Protein AF-A0A9E4ZTI2-F1 (afdb_monomer)

Secondary structure (DSSP, 8-state):
-PPPPHHHHHHHHHHHHHHHHHHHHHHHTT-GGGHHHHHHHHHHHH--BTTTB--HHHHTT-TTS-EEE-PPP--TT--S-EESSEEEEEEEETTEEEEEEEE-TT-TTT---EEE-HHHHHS-EEEE-TTS-EEEHHHHHHHHHHHBSSS-B-SS---HHHHHHHHS-TT--EE--SSS--PEE---HHHHHHHHHHHHHHHHHHHH-HHHHHTTT-------TTTTTTTTS---------PPPBP-TT--PBP-HHHHHHHHHHBHHHHHHHHHHHHTT-EE-----HHHHHHHHHHTT--BHHHHHHHHHHTTTHHHHHHHHHHHHHHTT-GGG-EE-TTHHHHHHHHHH-TTTS-HHHHHHHH--SSTHHHHHHHHHH-TTGGG-

Mean predicted aligned error: 15.36 Å

Foldseek 3Di:
DDDDDLVNLVVVVLVLLVQLVVLLVVVVLPPLVSLLQLLQSVCQAAPDDPPPRDHSCVVNVNLFFWWWFFFDADDPPDLAKDFLFWDWDQPDDLQDRATAIAGCQPPVVRTDTDIDHPCCQQQGWGTAFNVRDTDGNVRLSCCSCDDNPRVDHDPDRPPVVVCCVAPVVSNPDFQDDDDDDDGHRHHNNSSNSSSSVSSRVSVSCCVVPVVSCVVVPPPPPSPPPDDPPVQPDDPPDPPDDPDAADQCAPPPAWDDLVVVLVCLVRHPLLVVVQVLLVVLLAAEGEQPDSVLVVVLCVLLVPTGPNSLSVLSVVCPPLVSQLSNQLCCLRVPPHRNPHYDHSNVSSVLSSCLVCCVSNPPVCCCPVVNDPGSCSSHVSSCVRPVVNVVD

Nearest PDB structures (foldseek):
  6kww-assembly18_F  TM=4.637E-01  e=6.009E+00  Staphylococcus aureus subsp. aureus Mu50
  6gwh-assembly1_A  TM=2.335E-01  e=8.541E+00  Pyrococcus furiosus DSM 3638

pLDDT: mean 82.08, std 17.65, range [27.77, 98.69]

Solvent-accessible surface area (backbone atoms only — not comparable to full-atom values): 21838 Å² total; per-residue (Å²): 134,88,77,82,49,74,68,54,53,52,52,50,49,45,50,48,52,53,51,41,52,52,31,50,54,45,26,77,74,66,43,56,72,32,26,27,56,35,23,40,45,51,40,50,41,69,46,70,53,77,96,84,34,72,12,53,30,57,78,67,74,49,58,85,48,57,32,48,39,36,54,45,82,76,60,89,86,59,79,63,43,45,54,32,35,29,43,84,41,72,49,77,50,80,88,37,83,44,65,40,45,39,45,47,68,86,31,70,91,72,28,45,89,45,74,37,50,43,66,67,53,36,67,34,60,40,36,32,26,58,85,69,49,70,41,26,49,46,55,52,34,51,42,32,13,60,32,67,61,34,80,30,73,48,98,69,74,80,54,56,67,60,45,31,44,77,73,64,44,38,50,69,59,55,52,59,78,67,97,84,47,84,49,47,69,58,66,56,53,67,37,18,28,42,48,25,53,49,50,27,50,50,55,28,46,41,72,77,41,50,68,61,46,64,74,66,77,51,86,71,67,68,77,63,92,66,74,80,53,63,66,76,83,68,75,74,80,77,87,74,72,96,61,83,64,41,80,44,67,80,38,76,52,64,66,49,71,68,56,45,52,51,42,64,76,36,27,45,59,48,52,51,52,52,51,53,45,44,73,66,46,29,41,79,49,53,54,56,75,63,71,68,43,52,58,54,34,58,73,68,68,52,58,23,47,9,53,47,39,46,50,58,58,71,33,54,77,35,44,57,52,22,51,53,48,28,48,52,71,57,40,58,94,60,34,74,81,40,68,45,34,59,47,50,57,55,48,54,52,50,42,40,73,34,54,93,72,47,36,53,68,47,29,32,74,78,66,65,34,93,61,31,57,59,60,48,50,29,20,53,74,37,33,72,77,53,77,76,115

Radius of gyration: 23.61 Å; Cα contacts (8 Å, |Δi|>4): 579; chains: 1; bounding box: 62×56×73 Å

Organism: NCBI:txid408577

Structure (mmCIF, N/CA/C/O backbone):
data_AF-A0A9E4ZTI2-F1
#
_entry.id   AF-A0A9E4ZTI2-F1
#
loop_
_atom_site.group_PDB
_atom_site.id
_atom_site.type_symbol
_atom_site.label_atom_id
_atom_site.label_alt_id
_atom_site.label_comp_id
_atom_site.label_asym_id
_atom_site.label_entity_id
_atom_site.label_seq_id
_atom_site.pdbx_PDB_ins_code
_atom_site.Cartn_x
_atom_site.Cartn_y
_atom_site.Cartn_z
_atom_site.occupancy
_atom_site.B_iso_or_equiv
_atom_site.auth_seq_id
_atom_site.auth_comp_id
_atom_site.auth_asym_id
_atom_site.auth_atom_id
_atom_site.pdbx_PDB_model_num
ATOM 1 N N . MET A 1 1 ? -1.643 -6.724 40.697 1.00 60.69 1 MET A N 1
ATOM 2 C CA . MET A 1 1 ? -1.794 -6.532 39.240 1.00 60.69 1 MET A CA 1
ATOM 3 C C . MET A 1 1 ? -2.089 -5.065 39.012 1.00 60.69 1 MET A C 1
ATOM 5 O O . MET A 1 1 ? -3.008 -4.559 39.644 1.00 60.69 1 MET A O 1
ATOM 9 N N . THR A 1 2 ? -1.295 -4.383 38.193 1.00 78.56 2 THR A N 1
ATOM 10 C CA . THR A 1 2 ? -1.573 -2.996 37.800 1.00 78.56 2 THR A CA 1
ATOM 11 C C . THR A 1 2 ? -2.534 -3.038 36.621 1.00 78.56 2 THR A C 1
ATOM 13 O O . THR A 1 2 ? -2.237 -3.687 35.621 1.00 78.56 2 THR A O 1
ATOM 16 N N . ARG A 1 3 ? -3.709 -2.422 36.761 1.00 86.94 3 ARG A N 1
ATOM 17 C CA . ARG A 1 3 ? -4.691 -2.328 35.678 1.00 86.94 3 ARG A CA 1
ATOM 18 C C . ARG A 1 3 ? -4.334 -1.127 34.807 1.00 86.94 3 ARG A C 1
ATOM 20 O O . ARG A 1 3 ? -4.101 -0.054 35.352 1.00 86.94 3 ARG A O 1
ATOM 27 N N . GLN A 1 4 ? -4.302 -1.320 33.492 1.00 91.19 4 GLN A N 1
ATOM 28 C CA . GLN A 1 4 ? -4.135 -0.218 32.546 1.00 91.19 4 GLN A CA 1
ATOM 29 C C . GLN A 1 4 ? -5.347 0.713 32.604 1.00 91.19 4 GLN A C 1
ATOM 31 O O . GLN A 1 4 ? -6.491 0.270 32.751 1.00 91.19 4 GLN A O 1
ATOM 36 N N . THR A 1 5 ? -5.070 2.005 32.537 1.00 94.25 5 THR A N 1
ATOM 37 C CA . THR A 1 5 ? -6.058 3.078 32.519 1.00 94.25 5 THR A CA 1
ATOM 38 C C . THR A 1 5 ? -6.567 3.327 31.098 1.00 94.25 5 THR A C 1
ATOM 40 O O . THR A 1 5 ? -5.989 2.852 30.123 1.00 94.25 5 THR A O 1
ATOM 43 N N . GLU A 1 6 ? -7.647 4.097 30.963 1.00 93.94 6 GLU A N 1
ATOM 44 C CA . GLU A 1 6 ? -8.118 4.561 29.649 1.00 93.94 6 GLU A CA 1
ATOM 45 C C . GLU A 1 6 ? -7.035 5.364 28.907 1.00 93.94 6 GLU A C 1
ATOM 47 O O . GLU A 1 6 ? -6.874 5.216 27.698 1.00 93.94 6 GLU A O 1
ATOM 52 N N . GLU A 1 7 ? -6.249 6.162 29.634 1.00 94.19 7 GLU A N 1
ATOM 53 C CA . GLU A 1 7 ? -5.143 6.938 29.065 1.00 94.19 7 GLU A CA 1
ATOM 54 C C . GLU A 1 7 ? -4.022 6.036 28.536 1.00 94.19 7 GLU A C 1
ATOM 56 O O . GLU A 1 7 ? -3.493 6.277 27.452 1.00 94.19 7 GLU A O 1
ATOM 61 N N . ASP A 1 8 ? -3.708 4.943 29.239 1.00 95.56 8 ASP A N 1
ATOM 62 C CA . ASP A 1 8 ? -2.761 3.944 28.733 1.00 95.56 8 ASP A CA 1
ATOM 63 C C . ASP A 1 8 ? -3.254 3.363 27.401 1.00 95.56 8 ASP A C 1
ATOM 65 O O . ASP A 1 8 ? -2.479 3.258 26.453 1.00 95.56 8 ASP A O 1
ATOM 69 N N . PHE A 1 9 ? -4.545 3.028 27.288 1.00 96.38 9 PHE A N 1
ATOM 70 C CA . PHE A 1 9 ? -5.116 2.513 26.038 1.00 96.38 9 PHE A CA 1
ATOM 71 C C . PHE A 1 9 ? -5.124 3.549 24.907 1.00 96.38 9 PHE A C 1
ATOM 73 O O . PHE A 1 9 ? -4.884 3.179 23.759 1.00 96.38 9 PHE A O 1
ATOM 80 N N . LYS A 1 10 ? -5.336 4.838 25.206 1.00 94.50 10 LYS A N 1
ATOM 81 C CA . LYS A 1 10 ? -5.202 5.922 24.215 1.00 94.50 10 LYS A CA 1
ATOM 82 C C . LYS A 1 10 ? -3.766 6.058 23.714 1.00 94.50 10 LYS A C 1
ATOM 84 O O . LYS A 1 10 ? -3.559 6.198 22.510 1.00 94.50 10 LYS A O 1
ATOM 89 N N . ASN A 1 11 ? -2.781 5.942 24.603 1.00 93.06 11 ASN A N 1
ATOM 90 C CA . ASN A 1 11 ? -1.369 5.930 24.219 1.00 93.06 11 ASN A CA 1
ATOM 91 C C . ASN A 1 11 ? -1.034 4.712 23.347 1.00 93.06 11 ASN A C 1
ATOM 93 O O . ASN A 1 11 ? -0.434 4.877 22.286 1.00 93.06 11 ASN A O 1
ATOM 97 N N . HIS A 1 12 ? -1.514 3.516 23.713 1.00 94.75 12 HIS A N 1
ATOM 98 C CA . HIS A 1 12 ? -1.378 2.317 22.873 1.00 94.75 12 HIS A CA 1
ATOM 99 C C . HIS A 1 12 ? -2.012 2.503 21.496 1.00 94.75 12 HIS A C 1
ATOM 101 O O . HIS A 1 12 ? -1.409 2.124 20.495 1.00 94.75 12 HIS A O 1
ATOM 107 N N . LEU A 1 13 ? -3.200 3.109 21.416 1.00 95.88 13 LEU A N 1
ATOM 108 C CA . LEU A 1 13 ? -3.855 3.406 20.143 1.00 95.88 13 LEU A CA 1
ATOM 109 C C . LEU A 1 13 ? -3.008 4.356 19.284 1.00 95.88 13 LEU A C 1
ATOM 111 O O . LEU A 1 13 ? -2.781 4.061 18.111 1.00 95.88 13 LEU A O 1
ATOM 115 N N . LYS A 1 14 ? -2.483 5.446 19.861 1.00 92.88 14 LYS A N 1
ATOM 116 C CA . LYS A 1 14 ? -1.587 6.380 19.158 1.00 92.88 14 LYS A CA 1
ATOM 117 C C . LYS A 1 14 ? -0.333 5.674 18.629 1.00 92.88 14 LYS A C 1
ATOM 119 O O . LYS A 1 14 ? 0.056 5.896 17.483 1.00 92.88 14 LYS A O 1
ATOM 124 N N . GLU A 1 15 ? 0.267 4.790 19.424 1.00 92.25 15 GLU A N 1
ATOM 125 C CA . GLU A 1 15 ? 1.414 3.979 19.002 1.00 92.25 15 GLU A CA 1
ATOM 126 C C . GLU A 1 15 ? 1.057 3.010 17.869 1.00 92.25 15 GLU A C 1
ATOM 128 O O . GLU A 1 15 ? 1.784 2.947 16.878 1.00 92.25 15 GLU A O 1
ATOM 133 N N . GLN A 1 16 ? -0.066 2.285 17.975 1.00 96.12 16 GLN A N 1
ATOM 134 C CA . GLN A 1 16 ? -0.504 1.347 16.935 1.00 96.12 16 GLN A CA 1
ATOM 135 C C . GLN A 1 16 ? -0.847 2.058 15.622 1.00 96.12 16 GLN A C 1
ATOM 137 O O . GLN A 1 16 ? -0.486 1.548 14.565 1.00 96.12 16 GLN A O 1
ATOM 142 N N . ILE A 1 17 ? -1.468 3.242 15.669 1.00 94.12 17 ILE A N 1
ATOM 143 C CA . ILE A 1 17 ? -1.673 4.088 14.483 1.00 94.12 17 ILE A CA 1
ATOM 144 C C . ILE A 1 17 ? -0.319 4.432 13.851 1.00 94.12 17 ILE A C 1
ATOM 146 O O . ILE A 1 17 ? -0.129 4.231 12.655 1.00 94.12 17 ILE A O 1
ATOM 150 N N . GLY A 1 18 ? 0.655 4.874 14.654 1.00 85.56 18 GLY A N 1
ATOM 151 C CA . GLY A 1 18 ? 2.001 5.174 14.167 1.00 85.56 18 GLY A CA 1
ATOM 152 C C . GLY A 1 18 ? 2.720 3.962 13.560 1.00 85.56 18 GLY A C 1
ATOM 153 O O . GLY A 1 18 ? 3.400 4.109 12.546 1.00 85.56 18 GLY A O 1
ATOM 154 N N . PHE A 1 19 ? 2.583 2.767 14.150 1.00 90.69 19 PHE A N 1
ATOM 155 C CA . PHE A 1 19 ? 3.121 1.529 13.570 1.00 90.69 19 PHE A CA 1
ATOM 156 C C . PHE A 1 19 ? 2.458 1.213 12.231 1.00 90.69 19 PHE A C 1
ATOM 158 O O . PHE A 1 19 ? 3.167 1.004 11.252 1.00 90.69 19 PHE A O 1
ATOM 165 N N . LEU A 1 20 ? 1.123 1.250 12.174 1.00 95.56 20 LEU A N 1
ATOM 166 C CA . LEU A 1 20 ? 0.370 0.946 10.960 1.00 95.56 20 LEU A CA 1
ATOM 167 C C . LEU A 1 20 ? 0.719 1.907 9.816 1.00 95.56 20 LEU A C 1
ATOM 169 O O . LEU A 1 20 ? 0.906 1.457 8.692 1.00 95.56 20 LEU A O 1
ATOM 173 N N . LEU A 1 21 ? 0.876 3.202 10.106 1.00 87.56 21 LEU A N 1
ATOM 174 C CA . LEU A 1 21 ? 1.269 4.214 9.120 1.00 87.56 21 LEU A CA 1
ATOM 175 C C . LEU A 1 21 ? 2.672 3.964 8.546 1.00 87.56 21 LEU A C 1
ATOM 177 O O . LEU A 1 21 ? 2.853 4.040 7.335 1.00 87.56 21 LEU A O 1
ATOM 181 N N . ARG A 1 22 ? 3.655 3.610 9.385 1.00 86.06 22 ARG A N 1
ATOM 182 C CA . ARG A 1 22 ? 5.011 3.258 8.916 1.00 86.06 22 ARG A CA 1
ATOM 183 C C . ARG A 1 22 ? 5.024 1.982 8.083 1.00 86.06 22 ARG A C 1
ATOM 185 O O . ARG A 1 22 ? 5.738 1.918 7.084 1.00 86.06 22 ARG A O 1
ATOM 192 N N . SER A 1 23 ? 4.236 0.988 8.486 1.00 89.94 23 SER A N 1
ATOM 193 C CA . SER A 1 23 ? 4.058 -0.238 7.713 1.00 89.94 23 SER A CA 1
ATOM 194 C C . SER A 1 23 ? 3.457 0.069 6.340 1.00 89.94 23 SER A C 1
ATOM 196 O O . SER A 1 23 ? 3.963 -0.400 5.326 1.00 89.94 23 SER A O 1
ATOM 198 N N . VAL A 1 24 ? 2.417 0.907 6.296 1.00 88.00 24 VAL A N 1
ATOM 199 C CA . VAL A 1 24 ? 1.802 1.392 5.053 1.00 88.00 24 VAL A CA 1
ATOM 200 C C . VAL A 1 24 ? 2.823 2.093 4.159 1.00 88.00 24 VAL A C 1
ATOM 202 O O . VAL A 1 24 ? 2.958 1.709 3.004 1.00 88.00 24 VAL A O 1
ATOM 205 N N . GLU A 1 25 ? 3.587 3.051 4.691 1.00 81.56 25 GLU A N 1
ATOM 206 C CA . GLU A 1 25 ? 4.615 3.751 3.911 1.00 81.56 25 GLU A CA 1
ATOM 207 C C . GLU A 1 25 ? 5.660 2.779 3.345 1.00 81.56 25 GLU A C 1
ATOM 209 O O . GLU A 1 25 ? 6.061 2.893 2.192 1.00 81.56 25 GLU A O 1
ATOM 214 N N . THR A 1 26 ? 6.090 1.803 4.142 1.00 73.94 26 THR A N 1
ATOM 215 C CA . THR A 1 26 ? 7.111 0.827 3.741 1.00 73.94 26 THR A CA 1
ATOM 216 C C . THR A 1 26 ? 6.594 -0.112 2.646 1.00 73.94 26 THR A C 1
ATOM 218 O O . THR A 1 26 ? 7.291 -0.334 1.659 1.00 73.94 26 THR A O 1
ATOM 221 N N . TYR A 1 27 ? 5.345 -0.577 2.754 1.00 87.94 27 TYR A N 1
ATOM 222 C CA . TYR A 1 27 ? 4.669 -1.328 1.691 1.00 87.94 27 TYR A CA 1
ATOM 223 C C . TYR A 1 27 ? 4.556 -0.518 0.400 1.00 87.94 27 TYR A C 1
ATOM 225 O O . TYR A 1 27 ? 4.876 -1.018 -0.677 1.00 87.94 27 TYR A O 1
ATOM 233 N N . ASP A 1 28 ? 4.126 0.740 0.504 1.00 80.56 28 ASP A N 1
ATOM 234 C CA . ASP A 1 28 ? 3.940 1.618 -0.653 1.00 80.56 28 ASP A CA 1
ATOM 235 C C . ASP A 1 28 ? 5.286 1.948 -1.338 1.00 80.56 28 ASP A C 1
ATOM 237 O O . ASP A 1 28 ? 5.313 2.234 -2.536 1.00 80.56 28 ASP A O 1
ATOM 241 N N . ASN A 1 29 ? 6.411 1.811 -0.619 1.00 68.62 29 ASN A N 1
ATOM 242 C CA . ASN A 1 29 ? 7.770 1.887 -1.171 1.00 68.62 29 ASN A CA 1
ATOM 243 C C . ASN A 1 29 ? 8.250 0.582 -1.844 1.00 68.62 29 ASN A C 1
ATOM 245 O O . ASN A 1 29 ? 9.360 0.552 -2.366 1.00 68.62 29 ASN A O 1
ATOM 249 N N . GLY A 1 30 ? 7.434 -0.477 -1.879 1.00 76.19 30 GLY A N 1
ATOM 250 C CA . GLY A 1 30 ? 7.723 -1.729 -2.591 1.00 76.19 30 GLY A CA 1
ATOM 251 C C . GLY A 1 30 ? 7.903 -2.959 -1.701 1.00 76.19 30 GLY A C 1
ATOM 252 O O . GLY A 1 30 ? 7.938 -4.074 -2.218 1.00 76.19 30 GLY A O 1
ATOM 253 N N . GLU A 1 31 ? 7.950 -2.794 -0.378 1.00 81.50 31 GLU A N 1
ATOM 254 C CA . GLU A 1 31 ? 8.113 -3.906 0.563 1.00 81.50 31 GLU A CA 1
ATOM 255 C C . GLU A 1 31 ? 6.765 -4.576 0.877 1.00 81.50 31 GLU A C 1
ATOM 257 O O . GLU A 1 31 ? 6.216 -4.447 1.973 1.00 81.50 31 GLU A O 1
ATOM 262 N N . GLU A 1 32 ? 6.211 -5.324 -0.085 1.00 88.19 32 GLU A N 1
ATOM 263 C CA . GLU A 1 32 ? 4.872 -5.937 0.026 1.00 88.19 32 GLU A CA 1
ATOM 264 C C . GLU A 1 32 ? 4.707 -6.833 1.270 1.00 88.19 32 GLU A C 1
ATOM 266 O O . GLU A 1 32 ? 3.614 -6.966 1.829 1.00 88.19 32 GLU A O 1
ATOM 271 N N . SER A 1 33 ? 5.808 -7.427 1.745 1.00 90.94 33 SER A N 1
ATOM 272 C CA . SER A 1 33 ? 5.827 -8.277 2.940 1.00 90.94 33 SER A CA 1
ATOM 273 C C . SER A 1 33 ? 5.369 -7.551 4.213 1.00 90.94 33 SER A C 1
ATOM 275 O O . SER A 1 33 ? 4.852 -8.189 5.136 1.00 90.94 33 SER A O 1
ATOM 277 N N . GLU A 1 34 ? 5.452 -6.220 4.238 1.00 94.50 34 GLU A N 1
ATOM 278 C CA . GLU A 1 34 ? 5.040 -5.391 5.366 1.00 94.50 34 GLU A CA 1
ATOM 279 C C . GLU A 1 34 ? 3.521 -5.431 5.615 1.00 94.50 34 GLU A C 1
ATOM 281 O O . GLU A 1 34 ? 3.057 -5.186 6.733 1.00 94.50 34 GLU A O 1
ATOM 286 N N . ALA A 1 35 ? 2.722 -5.867 4.632 1.00 97.81 35 ALA A N 1
ATOM 287 C CA . ALA A 1 35 ? 1.302 -6.165 4.837 1.00 97.81 35 ALA A CA 1
ATOM 288 C C . ALA A 1 35 ? 1.077 -7.187 5.968 1.00 97.81 35 ALA A C 1
ATOM 290 O O . ALA A 1 35 ? 0.070 -7.125 6.676 1.00 97.81 35 ALA A O 1
ATOM 291 N N . LYS A 1 36 ? 2.033 -8.086 6.232 1.00 97.81 36 LYS A N 1
ATOM 292 C CA . LYS A 1 36 ? 1.947 -9.015 7.370 1.00 97.81 36 LYS A CA 1
ATOM 293 C C . LYS A 1 36 ? 2.000 -8.284 8.716 1.00 97.81 36 LYS A C 1
ATOM 295 O O . LYS A 1 36 ? 1.232 -8.615 9.622 1.00 97.81 36 LYS A O 1
ATOM 300 N N . ASN A 1 37 ? 2.836 -7.253 8.834 1.00 97.62 37 ASN A N 1
ATOM 301 C CA . ASN A 1 37 ? 2.902 -6.393 10.019 1.00 97.62 37 ASN A CA 1
ATOM 302 C C . ASN A 1 37 ? 1.648 -5.517 10.160 1.00 97.62 37 ASN A C 1
ATOM 304 O O . ASN A 1 37 ? 1.158 -5.305 11.278 1.00 97.62 37 ASN A O 1
ATOM 308 N N . MET A 1 38 ? 1.053 -5.091 9.040 1.00 98.62 38 MET A N 1
ATOM 309 C CA . MET A 1 38 ? -0.259 -4.438 9.058 1.00 98.62 38 MET A CA 1
ATOM 310 C C . MET A 1 38 ? -1.336 -5.373 9.606 1.00 98.62 38 MET A C 1
ATOM 312 O O . MET A 1 38 ? -2.064 -4.971 10.509 1.00 98.62 38 MET A O 1
ATOM 316 N N . ALA A 1 39 ? -1.405 -6.628 9.145 1.00 98.50 39 ALA A N 1
ATOM 317 C CA . ALA A 1 39 ? -2.380 -7.604 9.638 1.00 98.50 39 ALA A CA 1
ATOM 318 C C . ALA A 1 39 ? -2.271 -7.807 11.159 1.00 98.50 39 ALA A C 1
ATOM 320 O O . ALA A 1 39 ? -3.281 -7.827 11.865 1.00 98.50 39 ALA A O 1
ATOM 321 N N . VAL A 1 40 ? -1.044 -7.887 11.687 1.00 97.75 40 VAL A N 1
ATOM 322 C CA . VAL A 1 40 ? -0.792 -7.965 13.135 1.00 97.75 40 VAL A CA 1
ATOM 323 C C . VAL A 1 40 ? -1.338 -6.736 13.862 1.00 97.75 40 VAL A C 1
ATOM 325 O O . VAL A 1 40 ? -1.984 -6.866 14.904 1.00 97.75 40 VAL A O 1
ATOM 328 N N . THR A 1 41 ? -1.092 -5.543 13.328 1.00 98.12 41 THR A N 1
ATOM 329 C CA . THR A 1 41 ? -1.518 -4.285 13.953 1.00 98.12 41 THR A CA 1
ATOM 330 C C . THR A 1 41 ? -3.033 -4.095 13.876 1.00 98.12 41 THR A C 1
ATOM 332 O O . THR A 1 41 ? -3.658 -3.811 14.897 1.00 98.12 41 THR A O 1
ATOM 335 N N . ILE A 1 42 ? -3.648 -4.359 12.719 1.00 98.56 42 ILE A N 1
ATOM 336 C CA . ILE A 1 42 ? -5.106 -4.350 12.526 1.00 98.56 42 ILE A CA 1
ATOM 337 C C . ILE A 1 42 ? -5.764 -5.307 13.518 1.00 98.56 42 ILE A C 1
ATOM 339 O O . ILE A 1 42 ? -6.689 -4.914 14.224 1.00 98.56 42 ILE A O 1
ATOM 343 N N . ARG A 1 43 ? -5.245 -6.534 13.661 1.00 96.62 43 ARG A N 1
ATOM 344 C CA . ARG A 1 43 ? -5.787 -7.508 14.615 1.00 96.62 43 ARG A CA 1
ATOM 345 C C . ARG A 1 43 ? -5.774 -6.976 16.055 1.00 96.62 43 ARG A C 1
ATOM 347 O O . ARG A 1 43 ? -6.772 -7.126 16.747 1.00 96.62 43 ARG A O 1
ATOM 354 N N . LYS A 1 44 ? -4.700 -6.319 16.512 1.00 96.50 44 LYS A N 1
ATOM 355 C CA . LYS A 1 44 ? -4.667 -5.700 17.859 1.00 96.50 44 LYS A CA 1
ATOM 356 C C . LYS A 1 44 ? -5.710 -4.592 18.020 1.00 96.50 44 LYS A C 1
ATOM 358 O O . LYS A 1 44 ? -6.254 -4.407 19.107 1.00 96.50 44 LYS A O 1
ATOM 363 N N . LEU A 1 45 ? -5.967 -3.839 16.953 1.00 97.69 45 LEU A N 1
ATOM 364 C CA . LEU A 1 45 ? -6.938 -2.749 16.960 1.00 97.69 45 LEU A CA 1
ATOM 365 C C . LEU A 1 45 ? -8.370 -3.286 17.033 1.00 97.69 45 LEU A C 1
ATOM 367 O O . LEU A 1 45 ? -9.156 -2.812 17.857 1.00 97.69 45 LEU A O 1
ATOM 371 N N . VAL A 1 46 ? -8.701 -4.295 16.220 1.00 96.75 46 VAL A N 1
ATOM 372 C CA . VAL A 1 46 ? -10.100 -4.648 15.944 1.00 96.75 46 VAL A CA 1
ATOM 373 C C . VAL A 1 46 ? -10.522 -6.057 16.354 1.00 96.75 46 VAL A C 1
ATOM 375 O O . VAL A 1 46 ? -11.713 -6.280 16.485 1.00 96.75 46 VAL A O 1
ATOM 378 N N . TYR A 1 47 ? -9.633 -7.022 16.559 1.00 94.81 47 TYR A N 1
ATOM 379 C CA . TYR A 1 47 ? -10.058 -8.414 16.739 1.00 94.81 47 TYR A CA 1
ATOM 380 C C . TYR A 1 47 ? -10.113 -8.827 18.213 1.00 94.81 47 TYR A C 1
ATOM 382 O O . TYR A 1 47 ? -9.103 -8.787 18.921 1.00 94.81 47 TYR A O 1
ATOM 390 N N . ASP A 1 48 ? -11.286 -9.296 18.637 1.00 92.75 48 ASP A N 1
ATOM 391 C CA . ASP A 1 48 ? -11.519 -9.899 19.946 1.00 92.75 48 ASP A CA 1
ATOM 392 C C . ASP A 1 48 ? -11.489 -11.433 19.845 1.00 92.75 48 ASP A C 1
ATOM 394 O O . ASP A 1 48 ? -12.066 -12.029 18.939 1.00 92.75 48 ASP A O 1
ATOM 398 N N . HIS A 1 49 ? -10.834 -12.106 20.792 1.00 87.00 49 HIS A N 1
ATOM 399 C CA . HIS A 1 49 ? -10.858 -13.564 20.898 1.00 87.00 49 HIS A CA 1
ATOM 400 C C . HIS A 1 49 ? -10.826 -14.039 22.350 1.00 87.00 49 HIS A C 1
ATOM 402 O O . HIS A 1 49 ? -9.781 -14.078 23.011 1.00 87.00 49 HIS A O 1
ATOM 408 N N . GLY A 1 50 ? -11.998 -14.451 22.835 1.00 79.25 50 GLY A N 1
ATOM 409 C CA . GLY A 1 50 ? -12.188 -14.875 24.218 1.00 79.25 50 GLY A CA 1
ATOM 410 C C . GLY A 1 50 ? -11.848 -13.768 25.222 1.00 79.25 50 GLY A C 1
ATOM 411 O O . GLY A 1 50 ? -11.810 -12.587 24.895 1.00 79.25 50 GLY A O 1
ATOM 412 N N . SER A 1 51 ? -11.575 -14.149 26.470 1.00 71.25 51 SER A N 1
ATOM 413 C CA . SER A 1 51 ? -11.282 -13.194 27.551 1.00 71.25 51 SER A CA 1
ATOM 414 C C . SER A 1 51 ? -9.847 -12.655 27.556 1.00 71.25 51 SER A C 1
ATOM 416 O O . SER A 1 51 ? -9.548 -11.740 28.317 1.00 71.25 51 SER A O 1
ATOM 418 N N . ASN A 1 52 ? -8.946 -13.251 26.768 1.00 74.94 52 ASN A N 1
ATOM 419 C CA . ASN A 1 52 ? -7.500 -13.013 26.870 1.00 74.94 52 ASN A CA 1
ATOM 420 C C . ASN A 1 52 ? -6.929 -12.200 25.701 1.00 74.94 52 ASN A C 1
ATOM 422 O O . ASN A 1 52 ? -5.761 -11.827 25.736 1.00 74.94 52 ASN A O 1
ATOM 426 N N . SER A 1 53 ? -7.726 -11.949 24.664 1.00 82.06 53 SER A N 1
ATOM 427 C CA . SER A 1 53 ? -7.332 -11.171 23.493 1.00 82.06 53 SER A CA 1
ATOM 428 C C . SER A 1 53 ? -8.440 -10.171 23.213 1.00 82.06 53 SER A C 1
ATOM 430 O O . SER A 1 53 ? -9.280 -10.424 22.361 1.00 82.06 53 SER A O 1
ATOM 432 N N . VAL A 1 54 ? -8.468 -9.081 23.975 1.00 92.81 54 VAL A N 1
ATOM 433 C CA . VAL A 1 54 ? -9.422 -7.984 23.783 1.00 92.81 54 VAL A CA 1
ATOM 434 C C . VAL A 1 54 ? -8.740 -6.882 22.974 1.00 92.81 54 VAL A C 1
ATOM 436 O O . VAL A 1 54 ? -7.585 -6.539 23.237 1.00 92.81 54 VAL A O 1
ATOM 439 N N . SER A 1 55 ? -9.429 -6.366 21.964 1.00 95.75 55 SER A N 1
ATOM 440 C CA . SER A 1 55 ? -8.917 -5.366 21.037 1.00 95.75 55 SER A CA 1
ATOM 441 C C . SER A 1 55 ? -8.827 -3.985 21.694 1.00 95.75 55 SER A C 1
ATOM 443 O O . SER A 1 55 ? -9.540 -3.673 22.655 1.00 95.75 55 SER A O 1
ATOM 445 N N . LEU A 1 56 ? -7.963 -3.116 21.161 1.00 96.44 56 LEU A N 1
ATOM 446 C CA . LEU A 1 56 ? -7.839 -1.743 21.665 1.00 96.44 56 LEU A CA 1
ATOM 447 C C . LEU A 1 56 ? -9.146 -0.955 21.534 1.00 96.44 56 LEU A C 1
ATOM 449 O O . LEU A 1 56 ? -9.504 -0.223 22.455 1.00 96.44 56 LEU A O 1
ATOM 453 N N . LEU A 1 57 ? -9.884 -1.127 20.434 1.00 97.12 57 LEU A N 1
ATOM 454 C CA . LEU A 1 57 ? -11.181 -0.469 20.264 1.00 97.12 57 LEU A CA 1
ATOM 455 C C . LEU A 1 57 ? -12.220 -0.962 21.274 1.00 97.12 57 LEU A C 1
ATOM 457 O O . LEU A 1 57 ? -12.987 -0.152 21.790 1.00 97.12 57 LEU A O 1
ATOM 461 N N . THR A 1 58 ? -12.210 -2.247 21.631 1.00 96.38 58 THR A N 1
ATOM 462 C CA . THR A 1 58 ? -13.081 -2.772 22.691 1.00 96.38 58 THR A CA 1
ATOM 463 C C . THR A 1 58 ? -12.689 -2.211 24.060 1.00 96.38 58 THR A C 1
ATOM 465 O O . THR A 1 58 ? -13.556 -1.761 24.810 1.00 96.38 58 THR A O 1
ATOM 468 N N . HIS A 1 59 ? -11.391 -2.122 24.371 1.00 95.62 59 HIS A N 1
ATOM 469 C CA . HIS A 1 59 ? -10.912 -1.482 25.604 1.00 95.62 59 HIS A CA 1
ATOM 470 C C . HIS A 1 59 ? -11.281 0.003 25.716 1.00 95.62 59 HIS A C 1
ATOM 472 O O . HIS A 1 59 ? -11.518 0.487 26.824 1.00 95.62 59 HIS A O 1
ATOM 478 N N . LEU A 1 60 ? -11.354 0.710 24.588 1.00 96.44 60 LEU A N 1
ATOM 479 C CA . LEU A 1 60 ? -11.747 2.118 24.514 1.00 96.44 60 LEU A CA 1
ATOM 480 C C . LEU A 1 60 ? -13.263 2.328 24.391 1.00 96.44 60 LEU A C 1
ATOM 482 O O . LEU A 1 60 ? -13.699 3.474 24.329 1.00 96.44 60 LEU A O 1
ATOM 486 N N . ASN A 1 61 ? -14.062 1.253 24.367 1.00 95.94 61 ASN A N 1
ATOM 487 C CA . ASN A 1 61 ? -15.505 1.301 24.116 1.00 95.94 61 ASN A CA 1
ATOM 488 C C . ASN A 1 61 ? -15.842 2.060 22.816 1.00 95.94 61 ASN A C 1
ATOM 490 O O . ASN A 1 61 ? -16.662 2.977 22.804 1.00 95.94 61 ASN A O 1
ATOM 494 N N . LYS A 1 62 ? -15.130 1.702 21.742 1.00 96.25 62 LYS A N 1
ATOM 495 C CA . LYS A 1 62 ? -15.191 2.317 20.405 1.00 96.25 62 LYS A CA 1
ATOM 496 C C . LYS A 1 62 ? -15.410 1.286 19.305 1.00 96.25 62 LYS A C 1
ATOM 498 O O . LYS A 1 62 ? -15.030 1.482 18.158 1.00 96.25 62 LYS A O 1
ATOM 503 N N . LYS A 1 63 ? -15.987 0.144 19.670 1.00 91.06 63 LYS A N 1
ATOM 504 C CA . LYS A 1 63 ? -16.257 -0.962 18.750 1.00 91.06 63 LYS A CA 1
ATOM 505 C C . LYS A 1 63 ? -17.483 -0.711 17.863 1.00 91.06 63 LYS A C 1
ATOM 507 O O . LYS A 1 63 ? -17.611 -1.316 16.807 1.00 91.06 63 LYS A O 1
ATOM 512 N N . ASP A 1 64 ? -18.340 0.204 18.300 1.00 93.69 64 ASP A N 1
ATOM 513 C CA . ASP A 1 64 ? -19.552 0.692 17.646 1.00 93.69 64 ASP A CA 1
ATOM 514 C C . ASP A 1 64 ? -19.297 1.800 16.610 1.00 93.69 64 ASP A C 1
ATOM 516 O O . ASP A 1 64 ? -20.235 2.229 15.936 1.00 93.69 64 ASP A O 1
ATOM 520 N N . MET A 1 65 ? -18.050 2.262 16.458 1.00 96.75 65 MET A N 1
ATOM 521 C CA . MET A 1 65 ? -17.697 3.188 15.384 1.00 96.75 65 MET A CA 1
ATOM 522 C C . MET A 1 65 ? -17.946 2.555 14.010 1.00 96.75 65 MET A C 1
ATOM 524 O O . MET A 1 65 ? -17.852 1.337 13.832 1.00 96.75 65 MET A O 1
ATOM 528 N N . LEU A 1 66 ? -18.234 3.396 13.020 1.00 97.88 66 LEU A N 1
ATOM 529 C CA . LEU A 1 66 ? -18.397 2.937 11.647 1.00 97.88 66 LEU A CA 1
ATOM 530 C C . LEU A 1 66 ? -17.039 2.816 10.952 1.00 97.88 66 LEU A C 1
ATOM 532 O O . LEU A 1 66 ? -16.136 3.621 11.185 1.00 97.88 66 LEU A O 1
ATOM 536 N N . PHE A 1 67 ? -16.932 1.838 10.058 1.00 98.00 67 PHE A N 1
ATOM 537 C CA . PHE A 1 67 ? -15.752 1.595 9.240 1.00 98.00 67 PHE A CA 1
ATOM 538 C C . PHE A 1 67 ? -16.019 1.971 7.789 1.00 98.00 67 PHE A C 1
ATOM 540 O O . PHE A 1 67 ? -17.097 1.697 7.257 1.00 98.00 67 PHE A O 1
ATOM 547 N N . TYR A 1 68 ? -15.028 2.580 7.144 1.00 96.75 68 TYR A N 1
ATOM 548 C CA . TYR A 1 68 ? -15.022 2.759 5.698 1.00 96.75 68 TYR A CA 1
ATOM 549 C C . TYR A 1 68 ? -14.961 1.391 5.015 1.00 96.75 68 TYR A C 1
ATOM 551 O O . TYR A 1 68 ? -14.028 0.621 5.218 1.00 96.75 68 TYR A O 1
ATOM 559 N N . ASP A 1 69 ? -15.955 1.098 4.186 1.00 96.19 69 ASP A N 1
ATOM 560 C CA . ASP A 1 69 ? -16.005 -0.081 3.338 1.00 96.19 69 ASP A CA 1
ATOM 561 C C . ASP A 1 69 ? -15.834 0.340 1.882 1.00 96.19 69 ASP A C 1
ATOM 563 O O . ASP A 1 69 ? -16.725 0.953 1.283 1.00 96.19 69 ASP A O 1
ATOM 567 N N . THR A 1 70 ? -14.683 -0.026 1.321 1.00 94.00 70 THR A N 1
ATOM 568 C CA . THR A 1 70 ? -14.337 0.227 -0.077 1.00 94.00 70 THR A CA 1
ATOM 569 C C . THR A 1 70 ? -14.682 -0.927 -1.012 1.00 94.00 70 THR A C 1
ATOM 571 O O . THR A 1 70 ? -14.755 -0.743 -2.227 1.00 94.00 70 THR A O 1
ATOM 574 N N . ALA A 1 71 ? -15.002 -2.105 -0.472 1.00 93.31 71 ALA A N 1
ATOM 575 C CA . ALA A 1 71 ? -15.330 -3.281 -1.264 1.00 93.31 71 ALA A CA 1
ATOM 576 C C . ALA A 1 71 ? -16.723 -3.169 -1.884 1.00 93.31 71 ALA A C 1
ATOM 578 O O . ALA A 1 71 ? -17.727 -3.021 -1.186 1.00 93.31 71 ALA A O 1
ATOM 579 N N . ARG A 1 72 ? -16.824 -3.354 -3.200 1.00 89.31 72 ARG A N 1
ATOM 580 C CA . ARG A 1 72 ? -18.113 -3.655 -3.846 1.00 89.31 72 ARG A CA 1
ATOM 581 C C . ARG A 1 72 ? -18.600 -5.049 -3.448 1.00 89.31 72 ARG A C 1
ATOM 583 O O . ARG A 1 72 ? -17.817 -5.875 -2.994 1.00 89.31 72 ARG A O 1
ATOM 590 N N . ASP A 1 73 ? -19.893 -5.306 -3.601 1.00 89.50 73 ASP A N 1
ATOM 591 C CA . ASP A 1 73 ? -20.446 -6.628 -3.302 1.00 89.50 73 ASP A CA 1
ATOM 592 C C . ASP A 1 73 ? -20.069 -7.623 -4.414 1.00 89.50 73 ASP A C 1
ATOM 594 O O . ASP A 1 73 ? -20.048 -7.279 -5.603 1.00 89.50 73 ASP A O 1
ATOM 598 N N . LEU A 1 74 ? -19.754 -8.861 -4.034 1.00 87.56 74 LEU A N 1
ATOM 599 C CA . LEU A 1 74 ? -19.508 -9.943 -4.982 1.00 87.56 74 LEU A CA 1
ATOM 600 C C . LEU A 1 74 ? -20.845 -10.411 -5.571 1.00 87.56 74 LEU A C 1
ATOM 602 O O . LEU A 1 74 ? -21.644 -11.032 -4.875 1.00 87.56 74 LEU A O 1
ATOM 606 N N . ASP A 1 75 ? -21.092 -10.150 -6.859 1.00 82.50 75 ASP A N 1
ATOM 607 C CA . ASP A 1 75 ? -22.312 -10.624 -7.527 1.00 82.50 75 ASP A CA 1
ATOM 608 C C . ASP A 1 75 ? -22.335 -12.166 -7.526 1.00 82.50 75 ASP A C 1
ATOM 610 O O . ASP A 1 75 ? -21.426 -12.794 -8.079 1.00 82.50 75 ASP A O 1
ATOM 614 N N . PRO A 1 76 ? -23.347 -12.824 -6.931 1.00 78.25 76 PRO A N 1
ATOM 615 C CA . PRO A 1 76 ? -23.463 -14.283 -6.948 1.00 78.25 76 PRO A CA 1
ATOM 616 C C . PRO A 1 76 ? -23.549 -14.889 -8.356 1.00 78.25 76 PRO A C 1
ATOM 618 O O . PRO A 1 76 ? -23.313 -16.082 -8.519 1.00 78.25 76 PRO A O 1
ATOM 621 N N . LYS A 1 77 ? -23.902 -14.092 -9.373 1.00 77.19 77 LYS A N 1
ATOM 622 C CA . LYS A 1 77 ? -23.957 -14.523 -10.778 1.00 77.19 77 LYS A CA 1
ATOM 623 C C . LYS A 1 77 ? -22.601 -14.466 -11.482 1.00 77.19 77 LYS A C 1
ATOM 625 O O . LYS A 1 77 ? -22.478 -15.022 -12.572 1.00 77.19 77 LYS A O 1
ATOM 630 N N . ASP A 1 78 ? -21.615 -13.792 -10.893 1.00 73.62 78 ASP A N 1
ATOM 631 C CA . ASP A 1 78 ? -20.258 -13.731 -11.429 1.00 73.62 78 ASP A CA 1
ATOM 632 C C . ASP A 1 78 ? -19.554 -15.077 -11.208 1.00 73.62 78 ASP A C 1
ATOM 634 O O . ASP A 1 78 ? -19.384 -15.536 -10.077 1.00 73.62 78 ASP A O 1
ATOM 638 N N . ILE A 1 79 ? -19.174 -15.730 -12.301 1.00 73.94 79 ILE A N 1
ATOM 639 C CA . ILE A 1 79 ? -18.491 -17.031 -12.280 1.00 73.94 79 ILE A CA 1
ATOM 640 C C . ILE A 1 79 ? -16.965 -16.890 -12.282 1.00 73.94 79 ILE A C 1
ATOM 642 O O . ILE A 1 79 ? -16.265 -17.899 -12.240 1.00 73.94 79 ILE A O 1
ATOM 646 N N . MET A 1 80 ? -16.449 -15.660 -12.360 1.00 76.00 80 MET A N 1
ATOM 647 C CA . MET A 1 80 ? -15.018 -15.3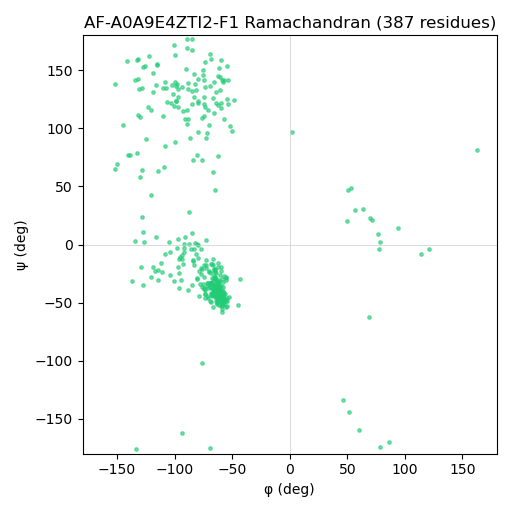87 -12.375 1.00 76.00 80 MET A CA 1
ATOM 648 C C . MET A 1 80 ? -14.479 -15.185 -10.958 1.00 76.00 80 MET A C 1
ATOM 650 O O . MET A 1 80 ? -15.169 -14.698 -10.059 1.00 76.00 80 MET A O 1
ATOM 654 N N . SER A 1 81 ? -13.201 -15.515 -10.777 1.00 84.12 81 SER A N 1
ATOM 655 C CA . SER A 1 81 ? -12.432 -15.067 -9.619 1.00 84.12 81 SER A CA 1
ATOM 656 C C . SER A 1 81 ? -12.411 -13.541 -9.552 1.00 84.12 81 SER A C 1
ATOM 658 O O . SER A 1 81 ? -12.236 -12.872 -10.576 1.00 84.12 81 SER A O 1
ATOM 660 N N . LYS A 1 82 ? -12.529 -12.979 -8.352 1.00 88.69 82 LYS A N 1
ATOM 661 C CA . LYS A 1 82 ? -12.606 -11.531 -8.163 1.00 88.69 82 LYS A CA 1
ATOM 662 C C . LYS A 1 82 ? -12.051 -11.123 -6.811 1.00 88.69 82 LYS A C 1
ATOM 664 O O . LYS A 1 82 ? -12.349 -11.761 -5.810 1.00 88.69 82 LYS A O 1
ATOM 669 N N . SER A 1 83 ? -11.289 -10.035 -6.786 1.00 92.50 83 SER A N 1
ATOM 670 C CA . SER A 1 83 ? -10.987 -9.290 -5.564 1.00 92.50 83 SER A CA 1
ATOM 671 C C . SER A 1 83 ? -11.712 -7.954 -5.633 1.00 92.50 83 SER A C 1
ATOM 673 O O . SER A 1 83 ? -11.729 -7.302 -6.677 1.00 92.50 83 SER A O 1
ATOM 675 N N . THR A 1 84 ? -12.358 -7.565 -4.538 1.00 93.31 84 THR A N 1
ATOM 676 C CA . THR A 1 84 ? -13.052 -6.275 -4.411 1.00 93.31 84 THR A CA 1
ATOM 677 C C . THR A 1 84 ? -12.204 -5.231 -3.691 1.00 93.31 84 THR A C 1
ATOM 679 O O . THR A 1 84 ? -12.653 -4.099 -3.543 1.00 93.31 84 THR A O 1
ATOM 682 N N . LEU A 1 85 ? -11.009 -5.612 -3.224 1.00 95.00 85 LEU A N 1
ATOM 683 C CA . LEU A 1 85 ? -10.079 -4.759 -2.474 1.00 95.00 85 LEU A CA 1
ATOM 684 C C . LEU A 1 85 ? -8.771 -4.478 -3.217 1.00 95.00 85 LEU A C 1
ATOM 686 O O . LEU A 1 85 ? -8.090 -3.503 -2.903 1.00 95.00 85 LEU A O 1
ATOM 690 N N . ALA A 1 86 ? -8.420 -5.330 -4.177 1.00 91.81 86 ALA A N 1
ATOM 691 C CA . ALA A 1 86 ? -7.214 -5.196 -4.970 1.00 91.81 86 ALA A CA 1
ATOM 692 C C . ALA A 1 86 ? -7.531 -5.361 -6.454 1.00 91.81 86 ALA A C 1
ATOM 694 O O . ALA A 1 86 ? -8.339 -6.212 -6.840 1.00 91.81 86 ALA A O 1
ATOM 695 N N . CYS A 1 87 ? -6.853 -4.582 -7.287 1.00 86.69 87 CYS A N 1
ATOM 696 C CA . CYS A 1 87 ? -6.963 -4.655 -8.732 1.00 86.69 87 CYS A CA 1
ATOM 697 C C . CYS A 1 87 ? -5.635 -5.097 -9.344 1.00 86.69 87 CYS A C 1
ATOM 699 O O . CYS A 1 87 ? -4.562 -4.944 -8.754 1.00 86.69 87 CYS A O 1
ATOM 701 N N . LEU A 1 88 ? -5.717 -5.692 -10.532 1.00 81.12 88 LEU A N 1
ATOM 702 C CA . LEU A 1 88 ? -4.527 -6.034 -11.288 1.00 81.12 88 LEU A CA 1
ATOM 703 C C . LEU A 1 88 ? -4.010 -4.785 -11.996 1.00 81.12 88 LEU A C 1
ATOM 705 O O . LEU A 1 88 ? -4.723 -4.188 -12.800 1.00 81.12 88 LEU A O 1
ATOM 709 N N . SER A 1 89 ? -2.758 -4.436 -11.735 1.00 76.00 89 SER A N 1
ATOM 710 C CA . SER A 1 89 ? -2.061 -3.361 -12.422 1.00 76.00 89 SER A CA 1
ATOM 711 C C . SER A 1 89 ? -0.884 -3.916 -13.203 1.00 76.00 89 SER A C 1
ATOM 713 O O . SER A 1 89 ? -0.133 -4.769 -12.726 1.00 76.00 89 SER A O 1
ATOM 715 N N . MET A 1 90 ? -0.718 -3.419 -14.423 1.00 64.44 90 MET A N 1
ATOM 716 C CA . MET A 1 90 ? 0.485 -3.649 -15.202 1.00 64.44 90 MET A CA 1
ATOM 717 C C . MET A 1 90 ? 1.461 -2.521 -14.897 1.00 64.44 90 MET A C 1
ATOM 719 O O . MET A 1 90 ? 1.284 -1.395 -15.361 1.00 64.44 90 MET A O 1
ATOM 723 N N . ARG A 1 91 ? 2.525 -2.823 -14.152 1.00 56.75 91 ARG A N 1
ATOM 724 C CA . ARG A 1 91 ? 3.696 -1.949 -14.115 1.00 56.75 91 ARG A CA 1
ATOM 725 C C . ARG A 1 91 ? 4.398 -2.095 -15.457 1.00 56.75 91 ARG A C 1
ATOM 727 O O . ARG A 1 91 ? 5.123 -3.066 -15.670 1.00 56.75 91 ARG A O 1
ATOM 734 N N . ALA A 1 92 ? 4.096 -1.172 -16.368 1.00 43.81 92 ALA A N 1
ATOM 735 C CA . ALA A 1 92 ? 4.802 -1.001 -17.625 1.00 43.81 92 ALA A CA 1
ATOM 736 C C . ALA A 1 92 ? 5.974 -0.049 -17.385 1.00 43.81 92 ALA A C 1
ATOM 738 O O . ALA A 1 92 ? 5.807 1.145 -17.143 1.00 43.81 92 ALA A O 1
ATOM 739 N N . GLY A 1 93 ? 7.161 -0.624 -17.407 1.00 47.16 93 GLY A N 1
ATOM 740 C CA . GLY A 1 93 ? 8.422 0.067 -17.433 1.00 47.16 93 GLY A CA 1
ATOM 741 C C . GLY A 1 93 ? 9.227 -0.357 -18.662 1.00 47.16 93 GLY A C 1
ATOM 742 O O . GLY A 1 93 ? 8.985 -1.428 -19.224 1.00 47.16 93 GLY A O 1
ATOM 743 N N . PRO A 1 94 ? 10.239 0.434 -19.026 1.00 40.94 94 PRO A N 1
ATOM 744 C CA . PRO A 1 94 ? 11.219 0.153 -20.085 1.00 40.94 94 PRO A CA 1
ATOM 745 C C . PRO A 1 94 ? 11.756 -1.289 -20.113 1.00 40.94 94 PRO A C 1
ATOM 747 O O . PRO A 1 94 ? 12.092 -1.808 -21.170 1.00 40.94 94 PRO A O 1
ATOM 750 N N . ASN A 1 95 ? 11.819 -1.958 -18.953 1.00 38.72 95 ASN A N 1
ATOM 751 C CA . ASN A 1 95 ? 12.350 -3.318 -18.797 1.00 38.72 95 ASN A CA 1
ATOM 752 C C . ASN A 1 95 ? 11.484 -4.249 -17.944 1.00 38.72 95 ASN A C 1
ATOM 754 O O . ASN A 1 95 ? 11.867 -5.391 -17.691 1.00 38.72 95 ASN A O 1
ATOM 758 N N . ILE A 1 96 ? 10.330 -3.770 -17.486 1.00 46.38 96 ILE A N 1
ATOM 759 C CA . ILE A 1 96 ? 9.445 -4.495 -16.580 1.00 46.38 96 ILE A CA 1
ATOM 760 C C . ILE A 1 96 ? 8.052 -4.396 -17.178 1.00 46.38 96 ILE A C 1
ATOM 762 O O . ILE A 1 96 ? 7.469 -3.328 -17.232 1.00 46.38 96 ILE A O 1
ATOM 766 N N . SER A 1 97 ? 7.511 -5.510 -17.651 1.00 55.44 97 SER A N 1
ATOM 767 C CA . SER A 1 97 ? 6.062 -5.681 -17.737 1.00 55.44 97 SER A CA 1
ATOM 768 C C . SER A 1 97 ? 5.712 -6.689 -16.662 1.00 55.44 97 SER A C 1
ATOM 770 O O . SER A 1 97 ? 5.718 -7.894 -16.911 1.00 55.44 97 SER A O 1
ATOM 772 N N . GLN A 1 98 ? 5.534 -6.202 -15.436 1.00 62.94 98 GLN A N 1
ATOM 773 C CA . GLN A 1 98 ? 5.105 -7.040 -14.326 1.00 62.94 98 GLN A CA 1
ATOM 774 C C . GLN A 1 98 ? 3.662 -6.694 -14.019 1.00 62.94 98 GLN A C 1
ATOM 776 O O . GLN A 1 98 ? 3.315 -5.544 -13.757 1.00 62.94 98 GLN A O 1
ATOM 781 N N . SER A 1 99 ? 2.817 -7.710 -14.089 1.00 74.31 99 SER A N 1
ATOM 782 C CA . SER A 1 99 ? 1.474 -7.593 -13.554 1.00 74.31 99 SER A CA 1
ATOM 783 C C . SER A 1 99 ? 1.553 -7.872 -12.059 1.00 74.31 99 SER A C 1
ATOM 785 O O . SER A 1 99 ? 2.129 -8.883 -11.660 1.00 74.31 99 SER A O 1
ATOM 787 N N . ILE A 1 100 ? 1.026 -6.959 -11.258 1.00 82.69 100 ILE A N 1
ATOM 788 C CA . ILE A 1 100 ? 0.995 -7.036 -9.798 1.00 82.69 100 ILE A CA 1
ATOM 789 C C . ILE A 1 100 ? -0.415 -6.718 -9.310 1.00 82.69 100 ILE A C 1
ATOM 791 O O . ILE A 1 100 ? -1.187 -6.069 -10.020 1.00 82.69 100 ILE A O 1
ATOM 795 N N . TYR A 1 101 ? -0.748 -7.134 -8.093 1.00 87.00 101 TYR A N 1
ATOM 796 C CA . TYR A 1 101 ? -1.936 -6.615 -7.427 1.00 87.00 101 TYR A CA 1
ATOM 797 C C . TYR A 1 101 ? -1.590 -5.350 -6.657 1.00 87.00 101 TYR A C 1
ATOM 799 O O . TYR A 1 101 ? -0.605 -5.311 -5.923 1.00 87.00 101 TYR A O 1
ATOM 807 N N . ILE A 1 102 ? -2.420 -4.326 -6.809 1.00 87.56 102 ILE A N 1
ATOM 808 C CA . ILE A 1 102 ? -2.331 -3.095 -6.025 1.00 87.56 102 ILE A CA 1
ATOM 809 C C . ILE A 1 102 ? -3.625 -2.901 -5.227 1.00 87.56 102 ILE A C 1
ATOM 811 O O . ILE A 1 102 ? -4.687 -3.330 -5.688 1.00 87.56 102 ILE A O 1
ATOM 815 N N . PRO A 1 103 ? -3.559 -2.300 -4.025 1.00 89.12 103 PRO A N 1
ATOM 816 C CA . PRO A 1 103 ? -4.758 -1.895 -3.296 1.00 89.12 103 PRO A CA 1
ATOM 817 C C . PRO A 1 103 ? -5.551 -0.879 -4.125 1.00 89.12 103 PRO A C 1
ATOM 819 O O . PRO A 1 103 ? -4.966 -0.024 -4.789 1.00 89.12 103 PRO A O 1
ATOM 822 N N . ASN A 1 104 ? -6.879 -0.941 -4.056 1.00 86.62 104 ASN A N 1
ATOM 823 C CA . ASN A 1 104 ? -7.735 0.008 -4.773 1.00 86.62 104 ASN A CA 1
ATOM 824 C C . ASN A 1 104 ? -7.648 1.442 -4.210 1.00 86.62 104 ASN A C 1
ATOM 826 O O . ASN A 1 104 ? -7.944 2.407 -4.897 1.00 86.62 104 ASN A O 1
ATOM 830 N N . LEU A 1 105 ? -7.268 1.592 -2.945 1.00 86.94 105 LEU A N 1
ATOM 831 C CA . LEU A 1 105 ? -7.290 2.825 -2.160 1.00 86.94 105 LEU A CA 1
ATOM 832 C C . LEU A 1 105 ? -8.635 3.553 -2.330 1.00 86.94 105 LEU A C 1
ATOM 834 O O . LEU A 1 105 ? -9.682 2.906 -2.234 1.00 86.94 105 LEU A O 1
ATOM 838 N N . ASP A 1 106 ? -8.620 4.863 -2.562 1.00 78.56 106 ASP A N 1
ATOM 839 C CA . ASP A 1 106 ? -9.821 5.686 -2.752 1.00 78.56 106 ASP A CA 1
ATOM 840 C C . ASP A 1 106 ? -10.296 5.732 -4.213 1.00 78.56 106 ASP A C 1
ATOM 842 O O . ASP A 1 106 ? -10.913 6.699 -4.652 1.00 78.56 106 ASP A O 1
ATOM 846 N N . ASP A 1 107 ? -10.014 4.680 -4.984 1.00 70.81 107 ASP A N 1
ATOM 847 C CA . ASP A 1 107 ? -10.395 4.625 -6.385 1.00 70.81 107 ASP A CA 1
ATOM 848 C C . ASP A 1 107 ? -11.905 4.476 -6.590 1.00 70.81 107 ASP A C 1
ATOM 850 O O . ASP A 1 107 ? -12.449 3.384 -6.468 1.00 70.81 107 ASP A O 1
ATOM 854 N N . GLU A 1 108 ? -12.602 5.552 -6.954 1.00 70.25 108 GLU A N 1
ATOM 855 C CA . GLU A 1 108 ? -14.061 5.531 -7.134 1.00 70.25 108 GLU A CA 1
ATOM 856 C C . GLU A 1 108 ? -14.545 4.639 -8.295 1.00 70.25 108 GLU A C 1
ATOM 858 O O . GLU A 1 108 ? -15.684 4.156 -8.287 1.00 70.25 108 GLU A O 1
ATOM 863 N N . ASN A 1 109 ? -13.694 4.365 -9.290 1.00 67.38 109 ASN A N 1
ATOM 864 C CA . ASN A 1 109 ? -14.061 3.520 -10.426 1.00 67.38 109 ASN A CA 1
ATOM 865 C C . ASN A 1 109 ? -14.111 2.039 -10.044 1.00 67.38 109 ASN A C 1
ATOM 867 O O . ASN A 1 109 ? -14.907 1.290 -10.628 1.00 67.38 109 ASN A O 1
ATOM 871 N N . VAL A 1 110 ? -13.341 1.611 -9.042 1.00 66.94 110 VAL A N 1
ATOM 872 C CA . VAL A 1 110 ? -13.269 0.200 -8.612 1.00 66.94 110 VAL A CA 1
ATOM 873 C C . VAL A 1 110 ? -13.753 -0.037 -7.177 1.00 66.94 110 VAL A C 1
ATOM 875 O O . VAL A 1 110 ? -14.228 -1.135 -6.879 1.00 66.94 110 VAL A O 1
ATOM 878 N N . SER A 1 111 ? -13.734 0.986 -6.327 1.00 75.25 111 SER A N 1
ATOM 879 C CA . SER A 1 111 ? -14.202 0.959 -4.943 1.00 75.25 111 SER A CA 1
ATOM 880 C C . SER A 1 111 ? -15.600 1.560 -4.802 1.00 75.25 111 SER A C 1
ATOM 882 O O . SER A 1 111 ? -16.138 2.227 -5.690 1.00 75.25 111 SER A O 1
ATOM 884 N N . ARG A 1 112 ? -16.237 1.273 -3.669 1.00 82.75 112 ARG A N 1
ATOM 885 C CA . ARG A 1 112 ? -17.298 2.121 -3.112 1.00 82.75 112 ARG A CA 1
ATOM 886 C C . ARG A 1 112 ? -16.704 2.972 -1.987 1.00 82.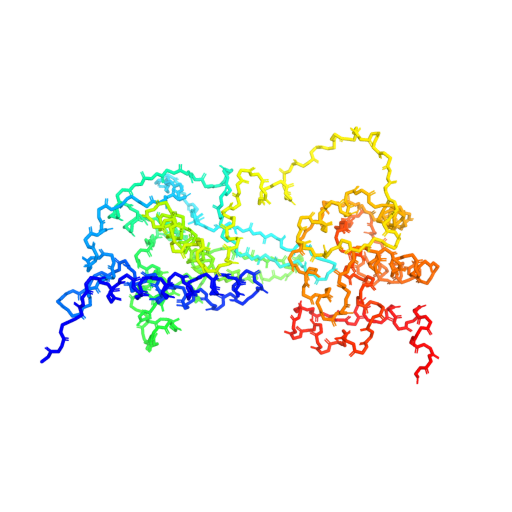75 112 ARG A C 1
ATOM 888 O O . ARG A 1 112 ? -15.558 2.771 -1.614 1.00 82.75 112 ARG A O 1
ATOM 895 N N . ASN A 1 113 ? -17.447 3.928 -1.449 1.00 84.31 113 ASN A N 1
ATOM 896 C CA . ASN A 1 113 ? -16.973 4.722 -0.315 1.00 84.31 113 ASN A CA 1
ATOM 897 C C . ASN A 1 113 ? -18.137 4.952 0.652 1.00 84.31 113 ASN A C 1
ATOM 899 O O . ASN A 1 113 ? -18.803 5.985 0.628 1.00 84.31 113 ASN A O 1
ATOM 903 N N . VAL A 1 114 ? -18.464 3.917 1.430 1.00 93.19 114 VAL A N 1
ATOM 904 C CA . VAL A 1 114 ? -19.583 3.932 2.384 1.00 93.19 114 VAL A CA 1
ATOM 905 C C . VAL A 1 114 ? -19.095 3.558 3.774 1.00 93.19 114 VAL A C 1
ATOM 907 O O . VAL A 1 114 ? -18.117 2.833 3.912 1.00 93.19 114 VAL A O 1
ATOM 910 N N . LYS A 1 115 ? -19.789 4.031 4.808 1.00 95.62 115 LYS A N 1
ATOM 911 C CA . LYS A 1 115 ? -19.507 3.667 6.198 1.00 95.62 115 LYS A CA 1
ATOM 912 C C . LYS A 1 115 ? -20.506 2.625 6.684 1.00 95.62 115 LYS A C 1
ATOM 914 O O . LYS A 1 115 ? -21.710 2.827 6.525 1.00 95.62 115 LYS A O 1
ATOM 919 N N . VAL A 1 116 ? -20.015 1.537 7.270 1.00 97.62 116 VAL A N 1
ATOM 920 C CA . VAL A 1 116 ? -20.836 0.415 7.753 1.00 97.62 116 VAL A CA 1
ATOM 921 C C . VAL A 1 116 ? -20.431 0.007 9.179 1.00 97.62 116 VAL A C 1
ATOM 923 O O . VAL A 1 116 ? -19.325 0.341 9.613 1.00 97.62 116 VAL A O 1
ATOM 926 N N . PRO A 1 117 ? -21.310 -0.669 9.941 1.00 98.31 117 PRO A N 1
ATOM 927 C CA . PRO A 1 117 ? -20.962 -1.267 11.231 1.00 98.31 117 PRO A CA 1
ATOM 928 C C . PRO A 1 117 ? -19.753 -2.211 11.153 1.00 98.31 117 PRO A C 1
ATOM 930 O O . PRO A 1 117 ? -19.488 -2.801 10.107 1.00 98.31 117 PRO A O 1
ATOM 933 N N . PHE A 1 118 ? -19.036 -2.382 12.269 1.00 97.62 118 PHE A N 1
ATOM 934 C CA . PHE A 1 118 ? -17.832 -3.222 12.317 1.00 97.62 118 PHE A CA 1
ATOM 935 C C . PHE A 1 118 ? -18.077 -4.651 11.814 1.00 97.62 118 PHE A C 1
ATOM 937 O O . PHE A 1 118 ? -17.307 -5.112 10.978 1.00 97.62 118 PHE A O 1
ATOM 944 N N . ASP A 1 119 ? -19.132 -5.325 12.279 1.00 97.38 119 ASP A N 1
ATOM 945 C CA . ASP A 1 119 ? -19.407 -6.718 11.897 1.00 97.38 119 ASP A CA 1
ATOM 946 C C . ASP A 1 119 ? -19.674 -6.829 10.384 1.00 97.38 119 ASP A C 1
ATOM 948 O O . ASP A 1 119 ? -19.058 -7.647 9.703 1.00 97.38 119 ASP A O 1
ATOM 952 N N . ASP A 1 120 ? -20.474 -5.907 9.830 1.00 97.62 120 ASP A N 1
ATOM 953 C CA . ASP A 1 120 ? -20.753 -5.829 8.389 1.00 97.62 120 ASP A CA 1
ATOM 954 C C . ASP A 1 120 ? -19.482 -5.575 7.560 1.00 97.62 120 ASP A C 1
ATOM 956 O O . ASP A 1 120 ? -19.359 -6.069 6.442 1.00 97.62 120 ASP A O 1
ATOM 960 N N . TRP A 1 121 ? -18.530 -4.792 8.075 1.00 97.88 121 TRP A N 1
ATOM 961 C CA . TRP A 1 121 ? -17.244 -4.544 7.417 1.00 97.88 121 TRP A CA 1
ATOM 962 C C . TRP A 1 121 ? -16.309 -5.759 7.507 1.00 97.88 121 TRP A C 1
ATOM 964 O O . TRP A 1 121 ? -15.688 -6.143 6.509 1.00 97.88 121 TRP A O 1
ATOM 974 N N . TRP A 1 122 ? -16.206 -6.351 8.698 1.00 97.75 122 TRP A N 1
ATOM 975 C CA . TRP A 1 122 ? -15.235 -7.382 9.066 1.00 97.75 122 TRP A CA 1
ATOM 976 C C . TRP A 1 122 ? -15.555 -8.745 8.451 1.00 97.75 122 TRP A C 1
ATOM 978 O O . TRP A 1 122 ? -14.662 -9.410 7.919 1.00 97.75 122 TRP A O 1
ATOM 988 N N . GLU A 1 123 ? -16.832 -9.125 8.458 1.00 97.69 123 GLU A N 1
ATOM 989 C CA . GLU A 1 123 ? -17.317 -10.410 7.943 1.00 97.69 123 GLU A CA 1
ATOM 990 C C . GLU A 1 123 ? -17.598 -10.380 6.435 1.00 97.69 123 GLU A C 1
ATOM 992 O O . GLU A 1 123 ? -17.917 -11.403 5.830 1.00 97.69 123 GLU A O 1
ATOM 997 N N . LYS A 1 124 ? -17.460 -9.220 5.786 1.00 97.25 124 LYS A N 1
ATOM 998 C CA . LYS A 1 124 ? -17.719 -9.094 4.353 1.00 97.25 124 LYS A CA 1
ATOM 999 C C . LYS A 1 124 ? -16.751 -9.929 3.520 1.00 97.25 124 LYS A C 1
ATOM 1001 O O . LYS A 1 124 ? -15.531 -9.824 3.662 1.00 97.25 124 LYS A O 1
ATOM 1006 N N . GLU A 1 125 ? -17.316 -10.688 2.585 1.00 97.44 125 GLU A N 1
ATOM 1007 C CA . GLU A 1 125 ? -16.602 -11.420 1.539 1.00 97.44 125 GLU A CA 1
ATOM 1008 C C . GLU A 1 125 ? -15.937 -10.447 0.552 1.00 97.44 125 GLU A C 1
ATOM 1010 O O . GLU A 1 125 ? -16.600 -9.574 -0.014 1.00 97.44 125 GLU A O 1
ATOM 1015 N N . VAL A 1 126 ? -14.628 -10.597 0.335 1.00 97.00 126 VAL A N 1
ATOM 1016 C CA . VAL A 1 126 ? -13.818 -9.645 -0.450 1.00 97.00 126 VAL A CA 1
ATOM 1017 C C . VAL A 1 126 ? -12.979 -10.287 -1.549 1.00 97.00 126 VAL A C 1
ATOM 1019 O O . VAL A 1 126 ? -12.569 -9.609 -2.493 1.00 97.00 126 VAL A O 1
ATOM 1022 N N . ILE A 1 127 ? -12.739 -11.595 -1.464 1.00 95.38 127 ILE A N 1
ATOM 1023 C CA . ILE A 1 127 ? -12.082 -12.372 -2.515 1.00 95.38 127 ILE A CA 1
ATOM 1024 C C . ILE A 1 127 ? -12.951 -13.581 -2.835 1.00 95.38 127 ILE A C 1
ATOM 1026 O O . ILE A 1 127 ? -13.397 -14.269 -1.924 1.00 95.38 127 ILE A O 1
ATOM 1030 N N . ARG A 1 128 ? -13.148 -13.855 -4.125 1.00 92.31 128 ARG A N 1
ATOM 1031 C CA . ARG A 1 128 ? -13.688 -15.105 -4.663 1.00 92.31 128 ARG A CA 1
ATOM 1032 C C . ARG A 1 128 ? -12.641 -15.753 -5.559 1.00 92.31 128 ARG A C 1
ATOM 1034 O O . ARG A 1 128 ? -12.090 -15.084 -6.433 1.00 92.31 128 ARG A O 1
ATOM 1041 N N . ASP A 1 129 ? -12.384 -17.040 -5.367 1.00 88.06 129 ASP A N 1
ATOM 1042 C CA . ASP A 1 129 ? -11.493 -17.812 -6.234 1.00 88.06 129 ASP A CA 1
ATOM 1043 C C . ASP A 1 129 ? -12.234 -18.460 -7.423 1.00 88.06 129 ASP A C 1
ATOM 1045 O O . ASP A 1 129 ? -13.455 -18.369 -7.553 1.00 88.06 129 ASP A O 1
ATOM 1049 N N . MET A 1 130 ? -11.500 -19.139 -8.308 1.00 86.12 130 MET A N 1
ATOM 1050 C CA . MET A 1 130 ? -12.073 -19.820 -9.480 1.00 86.12 130 MET A CA 1
ATOM 1051 C C . MET A 1 130 ? -12.972 -21.019 -9.133 1.00 86.12 130 MET A C 1
ATOM 1053 O O . MET A 1 130 ? -13.660 -21.542 -10.008 1.00 86.12 130 MET A O 1
ATOM 1057 N N . GLN A 1 131 ? -12.952 -21.496 -7.886 1.00 84.31 131 GLN A N 1
ATOM 1058 C CA . GLN A 1 131 ? -13.844 -22.549 -7.396 1.00 84.31 131 GLN A CA 1
ATOM 1059 C C . GLN A 1 131 ? -15.120 -21.965 -6.767 1.00 84.31 131 GLN A C 1
ATOM 1061 O O . GLN A 1 131 ? -15.980 -22.722 -6.317 1.00 84.31 131 GLN A O 1
ATOM 1066 N N . GLY A 1 132 ? -15.261 -20.635 -6.742 1.00 87.00 132 GLY A N 1
ATOM 1067 C CA . GLY A 1 132 ? -16.380 -19.937 -6.115 1.00 87.00 132 GLY A CA 1
ATOM 1068 C C . GLY A 1 132 ? -16.284 -19.875 -4.590 1.00 87.00 132 GLY A C 1
ATOM 1069 O O . GLY A 1 132 ? -17.244 -19.455 -3.946 1.00 87.00 132 GLY A O 1
ATOM 1070 N N . ARG A 1 133 ? -15.152 -20.282 -4.001 1.00 92.69 133 ARG A N 1
ATOM 1071 C CA . ARG A 1 133 ? -14.902 -20.135 -2.565 1.00 92.69 133 ARG A CA 1
ATOM 1072 C C . ARG A 1 133 ? -14.575 -18.678 -2.272 1.00 92.69 133 ARG A C 1
ATOM 1074 O O . ARG A 1 133 ? -13.945 -18.005 -3.088 1.00 92.69 133 ARG A O 1
ATOM 1081 N N . VAL A 1 134 ? -14.997 -18.206 -1.108 1.00 95.00 134 VAL A N 1
ATOM 1082 C CA . VAL A 1 134 ? -14.856 -16.808 -0.698 1.00 95.00 134 VAL A CA 1
ATOM 1083 C C . VAL A 1 134 ? -13.938 -16.676 0.510 1.00 95.00 134 VAL A C 1
ATOM 1085 O O . VAL A 1 134 ? -13.762 -17.636 1.258 1.00 95.00 134 VAL A O 1
ATOM 1088 N N . ILE A 1 135 ? -13.335 -15.498 0.662 1.00 97.19 135 ILE A N 1
ATOM 1089 C CA . ILE A 1 135 ? -12.550 -15.109 1.835 1.00 97.19 135 ILE A CA 1
ATOM 1090 C C . ILE A 1 135 ? -13.026 -13.735 2.311 1.00 97.19 135 ILE A C 1
ATOM 1092 O O . ILE A 1 135 ? -13.188 -12.816 1.496 1.00 97.19 135 ILE A O 1
ATOM 1096 N N . THR A 1 136 ? -13.232 -13.588 3.619 1.00 98.31 136 THR A N 1
ATOM 1097 C CA . THR A 1 136 ? -13.613 -12.318 4.262 1.00 98.31 136 THR A CA 1
ATOM 1098 C C . THR A 1 136 ? -12.403 -11.473 4.687 1.00 98.31 136 THR A C 1
ATOM 1100 O O . THR A 1 136 ? -11.260 -11.947 4.698 1.00 98.31 136 THR A O 1
ATOM 1103 N N . ARG A 1 137 ? -12.623 -10.204 5.075 1.00 98.25 137 ARG A N 1
ATOM 1104 C CA . ARG A 1 137 ? -11.555 -9.374 5.678 1.00 98.25 137 ARG A CA 1
ATOM 1105 C C . ARG A 1 137 ? -11.004 -10.006 6.951 1.00 98.25 137 ARG A C 1
ATOM 1107 O O . ARG A 1 137 ? -9.786 -10.036 7.140 1.00 98.25 137 ARG A O 1
ATOM 1114 N N . GLU A 1 138 ? -11.894 -10.530 7.793 1.00 97.69 138 GLU A N 1
ATOM 1115 C CA . GLU A 1 138 ? -11.523 -11.263 8.997 1.00 97.69 138 GLU A CA 1
ATOM 1116 C C . GLU A 1 138 ? -10.579 -12.418 8.684 1.00 97.69 138 GLU A C 1
ATOM 1118 O O . GLU A 1 138 ? -9.505 -12.526 9.281 1.00 97.69 138 GLU A O 1
ATOM 1123 N N . GLU A 1 139 ? -10.963 -13.286 7.750 1.00 97.38 139 GLU A N 1
ATOM 1124 C CA . GLU A 1 139 ? -10.187 -14.474 7.418 1.00 97.38 139 GLU A CA 1
ATOM 1125 C C . GLU A 1 139 ? -8.816 -14.108 6.854 1.00 97.38 139 GLU A C 1
ATOM 1127 O O . GLU A 1 139 ? -7.826 -14.725 7.252 1.00 97.38 139 GLU A O 1
ATOM 1132 N N . LEU A 1 140 ? -8.723 -13.077 6.003 1.00 97.38 140 LEU A N 1
ATOM 1133 C CA . LEU A 1 140 ? -7.442 -12.565 5.507 1.00 97.38 140 LEU A CA 1
ATOM 1134 C C . LEU A 1 140 ? -6.542 -12.110 6.658 1.00 97.38 140 LEU A C 1
ATOM 1136 O O . LEU A 1 140 ? -5.435 -12.627 6.833 1.00 97.38 140 LEU A O 1
ATOM 1140 N N . VAL A 1 141 ? -7.018 -11.167 7.474 1.00 98.00 141 VAL A N 1
ATOM 1141 C CA . VAL A 1 141 ? -6.207 -10.567 8.541 1.00 98.00 141 VAL A CA 1
ATOM 1142 C C . VAL A 1 141 ? -5.820 -11.610 9.586 1.00 98.00 141 VAL A C 1
ATOM 1144 O O . VAL A 1 141 ? -4.660 -11.682 10.000 1.00 98.00 141 VAL A O 1
ATOM 1147 N N . THR A 1 142 ? -6.768 -12.442 10.020 1.00 95.69 142 THR A N 1
ATOM 1148 C CA . THR A 1 142 ? -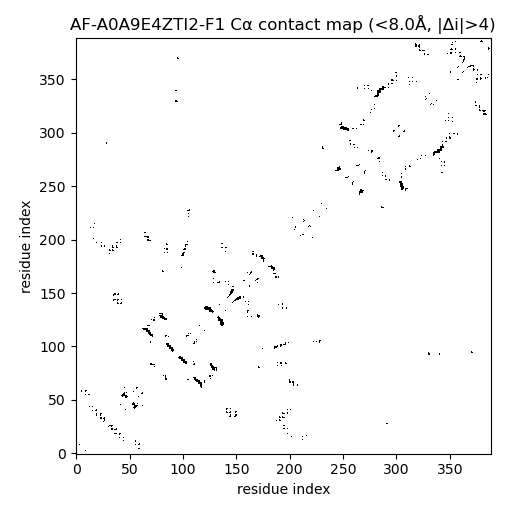6.517 -13.442 11.062 1.00 95.69 142 THR A CA 1
ATOM 1149 C C . THR A 1 142 ? -5.631 -14.580 10.567 1.00 95.69 142 THR A C 1
ATOM 1151 O O . THR A 1 142 ? -4.766 -15.021 11.330 1.00 95.69 142 THR A O 1
ATOM 1154 N N . THR A 1 143 ? -5.768 -15.025 9.314 1.00 95.88 143 THR A N 1
ATOM 1155 C CA . THR A 1 143 ? -4.908 -16.076 8.749 1.00 95.88 143 THR A CA 1
ATOM 1156 C C . THR A 1 143 ? -3.478 -15.572 8.584 1.00 95.88 143 THR A C 1
ATOM 1158 O O . THR A 1 143 ? -2.552 -16.201 9.098 1.00 95.88 143 THR A O 1
ATOM 1161 N N . VAL A 1 144 ? -3.277 -14.397 7.979 1.00 96.25 144 VAL A N 1
ATOM 1162 C CA . VAL A 1 144 ? -1.930 -13.827 7.803 1.00 96.25 144 VAL A CA 1
ATOM 1163 C C . VAL A 1 144 ? -1.262 -13.559 9.149 1.00 96.25 144 VAL A C 1
ATOM 1165 O O . VAL A 1 144 ? -0.130 -13.988 9.380 1.00 96.25 144 VAL A O 1
ATOM 1168 N N . CYS A 1 145 ? -1.979 -12.927 10.083 1.00 94.06 145 CYS A N 1
ATOM 1169 C CA . CYS A 1 145 ? -1.441 -12.631 11.406 1.00 94.06 145 CYS A CA 1
ATOM 1170 C C . CYS A 1 145 ? -1.088 -13.904 12.191 1.00 94.06 145 CYS A C 1
ATOM 1172 O O . CYS A 1 145 ? -0.022 -13.977 12.798 1.00 94.06 145 CYS A O 1
ATOM 1174 N N . ASN A 1 146 ? -1.985 -14.890 12.247 1.00 91.25 146 ASN A N 1
ATOM 1175 C CA . ASN A 1 146 ? -1.850 -16.000 13.195 1.00 91.25 146 ASN A CA 1
ATOM 1176 C C . ASN A 1 146 ? -1.188 -17.247 12.607 1.00 91.25 146 ASN A C 1
ATOM 1178 O O . ASN A 1 146 ? -0.923 -18.174 13.375 1.00 91.25 146 ASN A O 1
ATOM 1182 N N . LYS A 1 147 ? -1.022 -17.326 11.281 1.00 90.44 147 LYS A N 1
ATOM 1183 C CA . LYS A 1 147 ? -0.639 -18.569 10.598 1.00 90.44 147 LYS A CA 1
ATOM 1184 C C . LYS A 1 147 ? 0.410 -18.394 9.510 1.00 90.44 147 LYS A C 1
ATOM 1186 O O . LYS A 1 147 ? 1.193 -19.321 9.327 1.00 90.44 147 LYS A O 1
ATOM 1191 N N . ASP A 1 148 ? 0.445 -17.256 8.819 1.00 90.50 148 ASP A N 1
ATOM 1192 C CA . ASP A 1 148 ? 1.261 -17.099 7.606 1.00 90.50 148 ASP A CA 1
ATOM 1193 C C . ASP A 1 148 ? 2.309 -15.973 7.685 1.00 90.50 148 ASP A C 1
ATOM 1195 O O . ASP A 1 148 ? 2.540 -15.220 6.735 1.00 90.50 148 ASP A O 1
ATOM 1199 N N . GLY A 1 149 ? 2.994 -15.868 8.829 1.00 86.56 149 GLY A N 1
ATOM 1200 C CA . GLY A 1 149 ? 4.202 -15.045 8.959 1.00 86.56 149 GLY A CA 1
ATOM 1201 C C . GLY A 1 149 ? 3.996 -13.625 9.463 1.00 86.56 149 GLY A C 1
ATOM 1202 O O . GLY A 1 149 ? 4.921 -12.830 9.353 1.00 86.56 149 GLY A O 1
ATOM 1203 N N . GLY A 1 150 ? 2.822 -13.305 10.014 1.00 92.25 150 GLY A N 1
ATOM 1204 C CA . GLY A 1 150 ? 2.644 -12.122 10.856 1.00 92.25 150 GLY A CA 1
ATOM 1205 C C . GLY A 1 150 ? 3.221 -12.343 12.259 1.00 92.25 150 GLY A C 1
ATOM 1206 O O . GLY A 1 150 ? 4.425 -12.286 12.476 1.00 92.25 150 GLY A O 1
ATOM 1207 N N . ALA A 1 151 ? 2.359 -12.619 13.237 1.00 89.44 151 ALA A N 1
ATOM 1208 C CA . ALA A 1 151 ? 2.773 -12.907 14.612 1.00 89.44 151 ALA A CA 1
ATOM 1209 C C . ALA A 1 151 ? 3.255 -14.356 14.799 1.00 89.44 151 ALA A C 1
ATOM 1211 O O . ALA A 1 151 ? 4.081 -14.631 15.669 1.00 89.44 151 ALA A O 1
ATOM 1212 N N . HIS A 1 152 ? 2.728 -15.287 14.001 1.00 88.62 152 HIS A N 1
ATOM 1213 C CA . HIS A 1 152 ? 3.052 -16.709 14.073 1.00 88.62 152 HIS A CA 1
ATOM 1214 C C . HIS A 1 152 ? 3.134 -17.337 12.676 1.00 88.62 152 HIS A C 1
ATOM 1216 O O . HIS A 1 152 ? 2.552 -16.836 11.711 1.00 88.62 152 HIS A O 1
ATOM 1222 N N . ILE A 1 153 ? 3.853 -18.456 12.594 1.00 90.00 153 ILE A N 1
ATOM 1223 C CA . ILE A 1 153 ? 3.955 -19.304 11.406 1.00 90.00 153 ILE A CA 1
ATOM 1224 C C . ILE A 1 153 ? 3.515 -20.707 11.815 1.00 90.00 153 ILE A C 1
ATOM 1226 O O . ILE A 1 153 ? 4.140 -21.325 12.679 1.00 90.00 153 ILE A O 1
ATOM 1230 N N . ASP A 1 154 ? 2.454 -21.207 11.193 1.00 88.75 154 ASP A N 1
ATOM 1231 C CA . ASP A 1 154 ? 1.976 -22.571 11.395 1.00 88.75 154 ASP A CA 1
ATOM 1232 C C . ASP A 1 154 ? 2.466 -23.469 10.257 1.00 88.75 154 ASP A C 1
ATOM 1234 O O . ASP A 1 154 ? 2.410 -23.104 9.087 1.00 88.75 154 ASP A O 1
ATOM 1238 N N . ALA A 1 155 ? 2.870 -24.699 10.585 1.00 88.88 155 ALA A N 1
ATOM 1239 C CA . ALA A 1 155 ? 3.268 -25.682 9.574 1.00 88.88 155 ALA A CA 1
ATOM 1240 C C . ALA A 1 155 ? 2.109 -26.109 8.650 1.00 88.88 155 ALA A C 1
ATOM 1242 O O . ALA A 1 155 ? 2.354 -26.593 7.551 1.00 88.88 155 ALA A O 1
ATOM 1243 N N . ASN A 1 156 ? 0.858 -25.946 9.098 1.00 87.38 156 ASN A N 1
ATOM 1244 C CA . ASN A 1 156 ? -0.341 -26.362 8.373 1.00 87.38 156 ASN A CA 1
ATOM 1245 C C . ASN A 1 156 ? -1.352 -25.209 8.307 1.00 87.38 156 ASN A C 1
ATOM 1247 O O . ASN A 1 156 ? -1.980 -24.872 9.317 1.00 87.38 156 ASN A O 1
ATOM 1251 N N . LEU A 1 157 ? -1.551 -24.642 7.116 1.00 87.06 157 LEU A N 1
ATOM 1252 C CA . LEU A 1 157 ? -2.610 -23.665 6.857 1.00 87.06 157 LEU A CA 1
ATOM 1253 C C . LEU A 1 157 ? -3.956 -24.395 6.753 1.00 87.06 157 LEU A C 1
ATOM 1255 O O . LEU A 1 157 ? -4.197 -25.131 5.803 1.00 87.06 157 LEU A O 1
ATOM 1259 N N . LYS A 1 158 ? -4.827 -24.219 7.754 1.00 85.62 158 LYS A N 1
ATOM 1260 C CA . LYS A 1 158 ? -6.137 -24.898 7.810 1.00 85.62 158 LYS A CA 1
ATOM 1261 C C . LYS A 1 158 ? -7.208 -24.262 6.921 1.00 85.62 158 LYS A C 1
ATOM 1263 O O . LYS A 1 158 ? -8.182 -24.930 6.599 1.00 85.62 158 LYS A O 1
ATOM 1268 N N . ASN A 1 159 ? -7.064 -22.982 6.577 1.00 88.31 159 ASN A N 1
ATOM 1269 C CA . ASN A 1 159 ? -7.952 -22.331 5.619 1.00 88.31 159 ASN A CA 1
ATOM 1270 C C . ASN A 1 159 ? -7.495 -22.728 4.207 1.00 88.31 159 ASN A C 1
ATOM 1272 O O . ASN A 1 159 ? -6.540 -22.158 3.680 1.00 88.31 159 ASN A O 1
ATOM 1276 N N . GLU A 1 160 ? -8.145 -23.744 3.637 1.00 90.25 160 GLU A N 1
ATOM 1277 C CA . GLU A 1 160 ? -7.807 -24.291 2.317 1.00 90.25 160 GLU A CA 1
ATOM 1278 C C . GLU A 1 160 ? -7.977 -23.251 1.205 1.00 90.25 160 GLU A C 1
ATOM 1280 O O . GLU A 1 160 ? -7.131 -23.172 0.321 1.00 90.25 160 GLU A O 1
ATOM 1285 N N . THR A 1 161 ? -9.012 -22.405 1.275 1.00 92.00 161 THR A N 1
ATOM 1286 C CA . THR A 1 161 ? -9.238 -21.334 0.292 1.00 92.00 161 THR A CA 1
ATOM 1287 C C . THR A 1 161 ? -8.068 -20.352 0.269 1.00 92.00 161 THR A C 1
ATOM 1289 O O . THR A 1 161 ? -7.536 -20.053 -0.797 1.00 92.00 161 THR A O 1
ATOM 1292 N N . TYR A 1 162 ? -7.614 -19.892 1.438 1.00 94.38 162 TYR A N 1
ATOM 1293 C CA . TYR A 1 162 ? -6.441 -19.022 1.559 1.00 94.38 162 TYR A CA 1
ATOM 1294 C C . TYR A 1 162 ? -5.149 -19.729 1.120 1.00 94.38 162 TYR A C 1
ATOM 1296 O O . TYR A 1 162 ? -4.326 -19.150 0.408 1.00 94.38 162 TYR A O 1
ATOM 1304 N N . ALA A 1 163 ? -4.945 -20.982 1.534 1.00 92.69 163 ALA A N 1
ATOM 1305 C CA . ALA A 1 163 ? -3.755 -21.742 1.159 1.00 92.69 163 ALA A CA 1
ATOM 1306 C C . ALA A 1 163 ? -3.674 -21.925 -0.364 1.00 92.69 163 ALA A C 1
ATOM 1308 O O . ALA A 1 163 ? -2.622 -21.702 -0.961 1.00 92.69 163 ALA A O 1
ATOM 1309 N N . ASP A 1 164 ? -4.794 -22.251 -1.006 1.00 91.50 164 ASP A N 1
ATOM 1310 C CA . ASP A 1 164 ? -4.861 -22.401 -2.454 1.00 91.50 164 ASP A CA 1
ATOM 1311 C C . ASP A 1 164 ? -4.699 -21.070 -3.189 1.00 91.50 164 ASP A C 1
ATOM 1313 O O . ASP A 1 164 ? -4.032 -21.024 -4.225 1.00 91.50 164 ASP A O 1
ATOM 1317 N N . LEU A 1 165 ? -5.246 -19.981 -2.642 1.00 91.69 165 LEU A N 1
ATOM 1318 C CA . LEU A 1 165 ? -5.076 -18.639 -3.194 1.00 91.69 165 LEU A CA 1
ATOM 1319 C C . LEU A 1 165 ? -3.592 -18.276 -3.272 1.00 91.69 165 LEU A C 1
ATOM 1321 O O . LEU A 1 165 ? -3.101 -17.864 -4.320 1.00 91.69 165 LEU A O 1
ATOM 1325 N N . THR A 1 166 ? -2.876 -18.493 -2.171 1.00 90.44 166 THR A N 1
ATOM 1326 C CA . THR A 1 166 ? -1.511 -17.994 -1.974 1.00 90.44 166 THR A CA 1
ATOM 1327 C C . THR A 1 166 ? -0.410 -18.974 -2.386 1.00 90.44 166 THR A C 1
ATOM 1329 O O . THR A 1 166 ? 0.745 -18.569 -2.520 1.00 90.44 166 THR A O 1
ATOM 1332 N N . ARG A 1 167 ? -0.712 -20.269 -2.558 1.00 88.44 167 ARG A N 1
ATOM 1333 C CA . ARG A 1 167 ? 0.274 -21.302 -2.944 1.00 88.44 167 ARG A CA 1
ATOM 1334 C C . ARG A 1 167 ? -0.057 -22.006 -4.254 1.00 88.44 167 ARG A C 1
ATOM 1336 O O . ARG A 1 167 ? 0.862 -22.429 -4.948 1.00 88.44 167 ARG A O 1
ATOM 1343 N N . ASN A 1 168 ? -1.338 -22.100 -4.613 1.00 85.00 168 ASN A N 1
ATOM 1344 C CA . ASN A 1 168 ? -1.804 -22.872 -5.770 1.00 85.00 168 ASN A CA 1
ATOM 1345 C C . ASN A 1 168 ? -2.455 -22.004 -6.863 1.00 85.00 168 ASN A C 1
ATOM 1347 O O . ASN A 1 168 ? -2.957 -22.544 -7.848 1.00 85.00 168 ASN A O 1
ATOM 1351 N N . ASN A 1 169 ? -2.418 -20.671 -6.721 1.00 84.31 169 ASN A N 1
ATOM 1352 C CA . ASN A 1 169 ? -3.024 -19.710 -7.645 1.00 84.31 169 ASN A CA 1
ATOM 1353 C C . ASN A 1 169 ? -4.498 -20.034 -7.954 1.00 84.31 169 ASN A C 1
ATOM 1355 O O . ASN A 1 169 ? -4.909 -20.034 -9.118 1.00 84.31 169 ASN A O 1
ATOM 1359 N N . SER A 1 170 ? -5.312 -20.320 -6.929 1.00 85.50 170 SER A N 1
ATOM 1360 C CA . SER A 1 170 ? -6.756 -20.534 -7.136 1.00 85.50 170 SER A CA 1
ATOM 1361 C C . SER A 1 170 ? -7.478 -19.299 -7.679 1.00 85.50 170 SER A C 1
ATOM 1363 O O . SER A 1 170 ? -8.572 -19.426 -8.228 1.00 85.50 170 SER A O 1
ATOM 1365 N N . PHE A 1 171 ? -6.851 -18.118 -7.606 1.00 85.38 171 PHE A N 1
ATOM 1366 C CA . PHE A 1 171 ? -7.319 -16.909 -8.281 1.00 85.38 171 PHE A CA 1
ATOM 1367 C C . PHE A 1 171 ? -7.249 -17.014 -9.813 1.00 85.38 171 PHE A C 1
ATOM 1369 O O . PHE A 1 171 ? -7.958 -16.309 -10.510 1.00 85.38 171 PHE A O 1
ATOM 1376 N N . GLY A 1 172 ? -6.416 -17.894 -10.371 1.00 79.69 172 GLY A N 1
ATOM 1377 C CA . GLY A 1 172 ? -6.464 -18.266 -11.788 1.00 79.69 172 GLY A CA 1
ATOM 1378 C C . GLY A 1 172 ? -5.870 -17.263 -12.781 1.00 79.69 172 GLY A C 1
ATOM 1379 O O . GLY A 1 172 ? -5.769 -17.594 -13.964 1.00 79.69 172 GLY A O 1
ATOM 1380 N N . ILE A 1 173 ? -5.420 -16.084 -12.343 1.00 75.94 173 ILE A N 1
ATOM 1381 C CA . ILE A 1 173 ? -4.758 -15.116 -13.226 1.00 75.94 173 ILE A CA 1
ATOM 1382 C C . ILE A 1 173 ? -3.285 -15.493 -13.405 1.00 75.94 173 ILE A C 1
ATOM 1384 O O . ILE A 1 173 ? -2.566 -15.812 -12.453 1.00 75.94 173 ILE A O 1
ATOM 1388 N N . LYS A 1 174 ? -2.837 -15.472 -14.662 1.00 78.12 174 LYS A N 1
ATOM 1389 C CA . LYS A 1 174 ? -1.457 -15.737 -15.064 1.00 78.12 174 LYS A CA 1
ATOM 1390 C C . LYS A 1 174 ? -1.003 -14.690 -16.069 1.00 78.12 174 LYS A C 1
ATOM 1392 O O . LYS A 1 174 ? -1.772 -14.314 -16.952 1.00 78.12 174 LYS A O 1
ATOM 1397 N N . PHE A 1 175 ? 0.248 -14.266 -15.970 1.00 69.12 175 PHE A N 1
ATOM 1398 C CA . PHE A 1 175 ? 0.866 -13.368 -16.936 1.00 69.12 175 PHE A CA 1
ATOM 1399 C C . PHE A 1 175 ? 1.675 -14.168 -17.964 1.00 69.12 175 PHE A C 1
ATOM 1401 O O . PHE A 1 175 ? 2.520 -14.981 -17.591 1.00 69.12 175 PHE A O 1
ATOM 1408 N N . SER A 1 176 ? 1.428 -13.949 -19.261 1.00 62.84 176 SER A N 1
ATOM 1409 C CA . SER A 1 176 ? 2.205 -14.580 -20.338 1.00 62.84 176 SER A CA 1
ATOM 1410 C C . SER A 1 176 ? 3.243 -13.611 -20.894 1.00 62.84 176 SER A C 1
ATOM 1412 O O . SER A 1 176 ? 2.893 -12.583 -21.471 1.00 62.84 176 SER A O 1
ATOM 1414 N N . LYS A 1 177 ? 4.526 -13.968 -20.790 1.00 57.19 177 LYS A N 1
ATOM 1415 C CA . LYS A 1 177 ? 5.609 -13.297 -21.521 1.00 57.19 177 LYS A CA 1
ATOM 1416 C C . LYS A 1 177 ? 5.741 -13.940 -22.908 1.00 57.19 177 LYS A C 1
ATOM 1418 O O . LYS A 1 177 ? 6.456 -14.929 -23.061 1.00 57.19 177 LYS A O 1
ATOM 1423 N N . GLY A 1 178 ? 5.037 -13.400 -23.906 1.00 54.94 178 GLY A N 1
ATOM 1424 C CA . GLY A 1 178 ? 5.133 -13.821 -25.314 1.00 54.94 178 GLY A CA 1
ATOM 1425 C C . GLY A 1 178 ? 4.240 -15.007 -25.716 1.00 54.94 178 GLY A C 1
ATOM 1426 O O . GLY A 1 178 ? 3.344 -15.410 -24.976 1.00 54.94 178 GLY A O 1
ATOM 1427 N N . THR A 1 179 ? 4.465 -15.545 -26.923 1.00 49.19 179 THR A N 1
ATOM 1428 C CA . THR A 1 179 ? 3.557 -16.493 -27.606 1.00 49.19 179 THR A CA 1
ATOM 1429 C C . THR A 1 179 ? 3.710 -17.964 -27.201 1.00 49.19 179 THR A C 1
ATOM 1431 O O . THR A 1 179 ? 2.817 -18.747 -27.504 1.00 49.19 179 THR A O 1
ATOM 1434 N N . ASN A 1 180 ? 4.786 -18.348 -26.500 1.00 47.66 180 ASN A N 1
ATOM 1435 C CA . ASN A 1 180 ? 5.119 -19.759 -26.231 1.00 47.66 180 ASN A CA 1
ATOM 1436 C C . ASN A 1 180 ? 5.364 -20.117 -24.749 1.00 47.66 180 ASN A C 1
ATOM 1438 O O . ASN A 1 180 ? 5.814 -21.227 -24.471 1.00 47.66 180 ASN A O 1
ATOM 1442 N N . ASN A 1 181 ? 5.066 -19.233 -23.792 1.00 53.16 181 ASN A N 1
ATOM 1443 C CA . ASN A 1 181 ? 5.302 -19.511 -22.371 1.00 53.16 181 ASN A CA 1
ATOM 1444 C C . ASN A 1 181 ? 4.016 -19.888 -21.622 1.00 53.16 181 ASN A C 1
ATOM 1446 O O . ASN A 1 181 ? 2.969 -19.266 -21.785 1.00 53.16 181 ASN A O 1
ATOM 1450 N N . ILE A 1 182 ? 4.111 -20.905 -20.760 1.00 57.66 182 ILE A N 1
ATOM 1451 C CA . ILE A 1 182 ? 3.090 -21.217 -19.754 1.00 57.66 182 ILE A CA 1
ATOM 1452 C C . ILE A 1 182 ? 3.086 -20.037 -18.775 1.00 57.66 182 ILE A C 1
ATOM 1454 O O . ILE A 1 182 ? 4.091 -19.806 -18.112 1.00 57.66 182 ILE A O 1
ATOM 1458 N N . GLY A 1 183 ? 2.000 -19.260 -18.727 1.00 64.06 183 GLY A N 1
ATOM 1459 C CA . GLY A 1 183 ? 1.960 -18.030 -17.931 1.00 64.06 183 GLY A CA 1
ATOM 1460 C C . GLY A 1 183 ? 2.258 -18.254 -16.442 1.00 64.06 183 GLY A C 1
ATOM 1461 O O . GLY A 1 183 ? 1.809 -19.243 -15.852 1.00 64.06 183 GLY A O 1
ATOM 1462 N N . GLU A 1 184 ? 2.989 -17.321 -15.837 1.00 73.94 184 GLU A N 1
ATOM 1463 C CA . GLU A 1 184 ? 3.335 -17.350 -14.413 1.00 73.94 184 GLU A CA 1
ATOM 1464 C C . GLU A 1 184 ? 2.176 -16.794 -13.572 1.00 73.94 184 GLU A C 1
ATOM 1466 O O . GLU A 1 184 ? 1.562 -15.798 -13.969 1.00 73.94 184 GLU A O 1
ATOM 1471 N N . PRO A 1 185 ? 1.838 -17.418 -12.427 1.00 81.31 185 PRO A N 1
ATOM 1472 C CA . PRO A 1 185 ? 0.914 -16.842 -11.459 1.00 81.31 185 PRO A CA 1
ATOM 1473 C C . PRO A 1 185 ? 1.322 -15.437 -11.037 1.00 81.31 185 PRO A C 1
ATOM 1475 O O . PRO A 1 185 ? 2.502 -15.170 -10.819 1.00 81.31 185 PRO A O 1
ATOM 1478 N N . ILE A 1 186 ? 0.334 -14.570 -10.856 1.00 84.25 186 ILE A N 1
ATOM 1479 C CA . ILE A 1 186 ? 0.550 -13.268 -10.230 1.00 84.25 186 ILE A CA 1
ATOM 1480 C C . ILE A 1 186 ? 0.277 -13.444 -8.732 1.00 84.25 186 ILE A C 1
ATOM 1482 O O . ILE A 1 186 ? -0.853 -13.792 -8.381 1.00 84.25 186 ILE A O 1
ATOM 1486 N N . PRO A 1 187 ? 1.281 -13.281 -7.855 1.00 88.06 187 PRO A N 1
ATOM 1487 C CA . PRO A 1 187 ? 1.130 -13.539 -6.426 1.00 88.06 187 PRO A CA 1
ATOM 1488 C C . PRO A 1 187 ? 0.559 -12.323 -5.677 1.00 88.06 187 PRO A C 1
ATOM 1490 O O . PRO A 1 187 ? 0.398 -11.250 -6.253 1.00 88.06 187 PRO A O 1
ATOM 1493 N N . ASN A 1 188 ? 0.327 -12.484 -4.371 1.00 91.88 188 ASN A N 1
ATOM 1494 C CA . ASN A 1 188 ? 0.169 -11.403 -3.389 1.00 91.88 188 ASN A CA 1
ATOM 1495 C C . ASN A 1 188 ? -1.130 -10.573 -3.460 1.00 91.88 188 ASN A C 1
ATOM 1497 O O . ASN A 1 188 ? -1.196 -9.474 -2.901 1.00 91.88 188 ASN A O 1
ATOM 1501 N N . VAL A 1 189 ? -2.204 -11.095 -4.065 1.00 94.50 189 VAL A N 1
ATOM 1502 C CA . VAL A 1 189 ? -3.536 -10.453 -4.008 1.00 94.50 189 VAL A CA 1
ATOM 1503 C C . VAL A 1 189 ? -4.025 -10.268 -2.565 1.00 94.50 189 VAL A C 1
ATOM 1505 O O . VAL A 1 189 ? -4.697 -9.286 -2.248 1.00 94.50 189 VAL A O 1
ATOM 1508 N N . GLU A 1 190 ? -3.654 -11.180 -1.669 1.00 96.50 190 GLU A N 1
ATOM 1509 C CA . GLU A 1 190 ? -3.947 -11.134 -0.241 1.00 96.50 190 GLU A CA 1
ATOM 1510 C C . GLU A 1 190 ? -3.207 -9.997 0.474 1.00 96.50 190 GLU A C 1
ATOM 1512 O O . GLU A 1 190 ? -3.793 -9.340 1.334 1.00 96.50 190 GLU A O 1
ATOM 1517 N N . LEU A 1 191 ? -1.953 -9.718 0.097 1.00 97.00 191 LEU A N 1
ATOM 1518 C CA . LEU A 1 191 ? -1.150 -8.656 0.710 1.00 97.00 191 LEU A CA 1
ATOM 1519 C C . LEU A 1 191 ? -1.641 -7.281 0.251 1.00 97.00 191 LEU A C 1
ATOM 1521 O O . LEU A 1 191 ? -1.852 -6.401 1.087 1.00 97.00 191 LEU A O 1
ATOM 1525 N N . ALA A 1 192 ? -1.948 -7.138 -1.042 1.00 96.12 192 ALA A N 1
ATOM 1526 C CA . ALA A 1 192 ? -2.604 -5.947 -1.578 1.00 96.12 192 ALA A CA 1
ATOM 1527 C C . ALA A 1 192 ? -3.969 -5.703 -0.912 1.00 96.12 192 ALA A C 1
ATOM 1529 O O . ALA A 1 192 ? -4.297 -4.575 -0.544 1.00 96.12 192 ALA A O 1
ATOM 1530 N N . SER A 1 193 ? -4.736 -6.769 -0.670 1.00 98.12 193 SER A N 1
ATOM 1531 C CA . SER A 1 193 ? -6.012 -6.672 0.047 1.00 98.12 193 SER A CA 1
ATOM 1532 C C . SER A 1 193 ? -5.821 -6.248 1.507 1.00 98.12 193 SER A C 1
ATOM 1534 O O . SER A 1 193 ? -6.569 -5.407 1.992 1.00 98.12 193 SER A O 1
ATOM 1536 N N . ILE A 1 194 ? -4.798 -6.744 2.214 1.00 98.62 194 ILE A N 1
ATOM 1537 C CA . ILE A 1 194 ? -4.490 -6.279 3.578 1.00 98.62 194 ILE A CA 1
ATOM 1538 C C . ILE A 1 194 ? -4.070 -4.808 3.592 1.00 98.62 194 ILE A C 1
ATOM 1540 O O . ILE A 1 194 ? -4.495 -4.069 4.482 1.00 98.62 194 ILE A O 1
ATOM 1544 N N . ARG A 1 195 ? -3.292 -4.351 2.604 1.00 97.88 195 ARG A N 1
ATOM 1545 C CA . ARG A 1 195 ? -2.961 -2.928 2.462 1.00 97.88 195 ARG A CA 1
ATOM 1546 C C . ARG A 1 195 ? -4.219 -2.071 2.271 1.00 97.88 195 ARG A C 1
ATOM 1548 O O . ARG A 1 195 ? -4.286 -0.977 2.839 1.00 97.88 195 ARG A O 1
ATOM 1555 N N . GLN A 1 196 ? -5.223 -2.569 1.546 1.00 97.62 196 GLN A N 1
ATOM 1556 C CA . GLN A 1 196 ? -6.528 -1.911 1.433 1.00 97.62 196 GLN A CA 1
ATOM 1557 C C . GLN A 1 196 ? -7.294 -1.896 2.763 1.00 97.62 196 GLN A C 1
ATOM 1559 O O . GLN A 1 196 ? -7.835 -0.866 3.152 1.00 97.62 196 GLN A O 1
ATOM 1564 N N . ILE A 1 197 ? -7.301 -3.003 3.508 1.00 98.69 197 ILE A N 1
ATOM 1565 C CA . ILE A 1 197 ? -7.928 -3.064 4.840 1.00 98.69 197 ILE A CA 1
ATOM 1566 C C . ILE A 1 197 ? -7.244 -2.072 5.796 1.00 98.69 197 ILE A C 1
ATOM 1568 O O . ILE A 1 197 ? -7.914 -1.401 6.579 1.00 98.69 197 ILE A O 1
ATOM 1572 N N . ALA A 1 198 ? -5.917 -1.922 5.716 1.00 98.56 198 ALA A N 1
ATOM 1573 C CA . ALA A 1 198 ? -5.181 -0.922 6.488 1.00 98.56 198 ALA A CA 1
ATOM 1574 C C . ALA A 1 198 ? -5.632 0.509 6.154 1.00 98.56 198 ALA A C 1
ATOM 1576 O O . ALA A 1 198 ? -5.819 1.311 7.066 1.00 98.56 198 ALA A O 1
ATOM 1577 N N . HIS A 1 199 ? -5.852 0.809 4.868 1.00 96.44 199 HIS A N 1
ATOM 1578 C CA . HIS A 1 199 ? -6.385 2.096 4.406 1.00 96.44 199 HIS A CA 1
ATOM 1579 C C . HIS A 1 199 ? -7.754 2.398 5.025 1.00 96.44 199 HIS A C 1
ATOM 1581 O O . HIS A 1 199 ? -7.948 3.444 5.641 1.00 96.44 199 HIS A O 1
ATOM 1587 N N . GLU A 1 200 ? -8.677 1.439 4.943 1.00 97.62 200 GLU A N 1
ATOM 1588 C CA . GLU A 1 200 ? -10.020 1.533 5.526 1.00 97.62 200 GLU A CA 1
ATOM 1589 C C . GLU A 1 200 ? -9.979 1.775 7.044 1.00 97.62 200 GLU A C 1
ATOM 1591 O O . GLU A 1 200 ? -10.666 2.663 7.560 1.00 97.62 200 GLU A O 1
ATOM 1596 N N . VAL A 1 201 ? -9.135 1.031 7.768 1.00 98.31 201 VAL A N 1
ATOM 1597 C CA . VAL A 1 201 ? -8.948 1.193 9.218 1.00 98.31 201 VAL A CA 1
ATOM 1598 C C . VAL A 1 201 ? -8.403 2.580 9.544 1.00 98.31 201 VAL A C 1
ATOM 1600 O O . VAL A 1 201 ? -8.942 3.249 10.423 1.00 98.31 201 VAL A O 1
ATOM 1603 N N . LEU A 1 202 ? -7.368 3.041 8.838 1.00 96.75 202 LEU A N 1
ATOM 1604 C CA . LEU A 1 202 ? -6.767 4.355 9.075 1.00 96.75 202 LEU A CA 1
ATOM 1605 C C . LEU A 1 202 ? -7.756 5.494 8.802 1.00 96.75 202 LEU A C 1
ATOM 1607 O O . LEU A 1 202 ? -7.852 6.396 9.632 1.00 96.75 202 LEU A O 1
ATOM 1611 N N . LYS A 1 203 ? -8.539 5.423 7.715 1.00 94.00 203 LYS A N 1
ATOM 1612 C CA . LYS A 1 203 ? -9.617 6.388 7.422 1.00 94.00 203 LYS A CA 1
ATOM 1613 C C . LYS A 1 203 ? -10.629 6.467 8.551 1.00 94.00 203 LYS A C 1
ATOM 1615 O O . LYS A 1 203 ? -10.952 7.548 9.039 1.00 94.00 203 LYS A O 1
ATOM 1620 N N . SER A 1 204 ? -11.086 5.305 9.000 1.00 96.56 204 SER A N 1
ATOM 1621 C CA . SER A 1 204 ? -12.081 5.202 10.066 1.00 96.56 204 SER A CA 1
ATOM 1622 C C . SER A 1 204 ? -11.536 5.775 11.379 1.00 96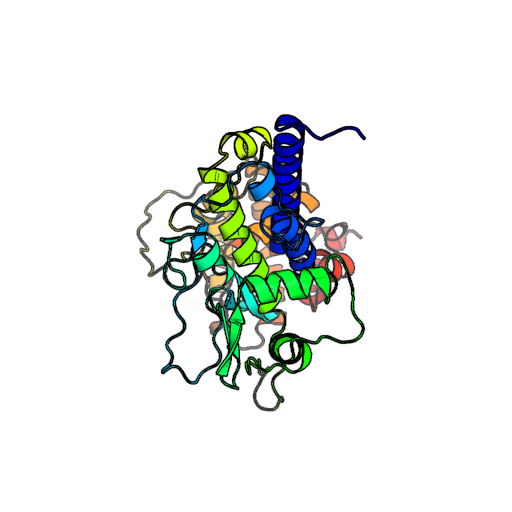.56 204 SER A C 1
ATOM 1624 O O . SER A 1 204 ? -12.201 6.567 12.044 1.00 96.56 204 SER A O 1
ATOM 1626 N N . LEU A 1 205 ? -10.289 5.439 11.729 1.00 95.88 205 LEU A N 1
ATOM 1627 C CA . LEU A 1 205 ? -9.625 5.939 12.934 1.00 95.88 205 LEU A CA 1
ATOM 1628 C C . LEU A 1 205 ? -9.319 7.435 12.876 1.00 95.88 205 LEU A C 1
ATOM 1630 O O . LEU A 1 205 ? -9.345 8.079 13.919 1.00 95.88 205 LEU A O 1
ATOM 1634 N N . ALA A 1 206 ? -9.014 8.001 11.711 1.00 92.56 206 ALA A N 1
ATOM 1635 C CA . ALA A 1 206 ? -8.748 9.432 11.601 1.00 92.56 206 ALA A CA 1
ATOM 1636 C C . ALA A 1 206 ? -10.007 10.281 11.751 1.00 92.56 206 ALA A C 1
ATOM 1638 O O . ALA A 1 206 ? -9.931 11.372 12.315 1.00 92.56 206 ALA A O 1
ATOM 1639 N N . GLU A 1 207 ? -11.157 9.776 11.300 1.00 91.44 207 GLU A N 1
ATOM 1640 C CA . GLU A 1 207 ? -12.440 10.434 11.543 1.00 91.44 207 GLU A CA 1
ATOM 1641 C C . GLU A 1 207 ? -12.812 10.385 13.035 1.00 91.44 207 GLU A C 1
ATOM 1643 O O . GLU A 1 207 ? -13.215 11.398 13.607 1.00 91.44 207 GLU A O 1
ATOM 1648 N N . GLU A 1 208 ? -12.611 9.237 13.688 1.00 94.44 208 GLU A N 1
ATOM 1649 C CA . GLU A 1 208 ? -12.963 9.039 15.101 1.00 94.44 208 GLU A CA 1
ATOM 1650 C C . GLU A 1 208 ? -11.953 9.676 16.080 1.00 94.44 208 GLU A C 1
ATOM 1652 O O . GLU A 1 208 ? -12.329 10.179 17.141 1.00 94.44 208 GLU A O 1
ATOM 1657 N N . PHE A 1 209 ? -10.662 9.693 15.732 1.00 92.31 209 PHE A N 1
ATOM 1658 C CA . PHE A 1 209 ? -9.557 10.170 16.576 1.00 92.31 209 PHE A CA 1
ATOM 1659 C C . PHE A 1 209 ? -8.631 11.167 15.849 1.00 92.31 209 PHE A C 1
ATOM 1661 O O . PHE A 1 209 ? -7.410 10.965 15.795 1.00 92.31 209 PHE A O 1
ATOM 1668 N N . PRO A 1 210 ? -9.150 12.297 15.338 1.00 87.56 210 PRO A N 1
ATOM 1669 C CA . PRO A 1 210 ? -8.394 13.209 14.472 1.00 87.56 210 PRO A CA 1
ATOM 1670 C C . PRO A 1 210 ? -7.139 13.801 15.131 1.00 87.56 210 PRO A C 1
ATOM 1672 O O . PRO A 1 210 ? -6.169 14.146 14.455 1.00 87.56 210 PRO A O 1
ATOM 1675 N N . THR A 1 211 ? -7.113 13.916 16.462 1.00 86.19 211 THR A N 1
ATOM 1676 C CA . THR A 1 211 ? -5.956 14.433 17.210 1.00 86.19 211 THR A CA 1
ATOM 1677 C C . THR A 1 211 ? -4.736 13.518 17.132 1.00 86.19 211 THR A C 1
ATOM 1679 O O . THR A 1 211 ? -3.611 14.008 17.139 1.00 86.19 211 THR A O 1
ATOM 1682 N N . PHE A 1 212 ? -4.925 12.201 17.011 1.00 84.25 212 PHE A N 1
ATOM 1683 C CA . PHE A 1 212 ? -3.804 11.256 16.956 1.00 84.25 212 PHE A CA 1
ATOM 1684 C C . PHE A 1 212 ? -3.076 11.269 15.613 1.00 84.25 212 PHE A C 1
ATOM 1686 O O . PHE A 1 212 ? -1.930 10.837 15.545 1.00 84.25 212 PHE A O 1
ATOM 1693 N N . PHE A 1 213 ? -3.692 11.815 14.567 1.00 76.81 213 PHE A N 1
ATOM 1694 C CA . PHE A 1 213 ? -3.070 11.956 13.253 1.00 76.81 213 PHE A CA 1
ATOM 1695 C C . PHE A 1 213 ? -2.299 13.279 13.139 1.00 76.81 213 PHE A C 1
ATOM 1697 O O . PHE A 1 213 ? -1.166 13.284 12.667 1.00 76.81 213 PHE A O 1
ATOM 1704 N N . LYS A 1 214 ? -2.837 14.374 13.697 1.00 66.00 214 LYS A N 1
ATOM 1705 C CA . LYS A 1 214 ? -2.174 15.695 13.719 1.00 66.00 214 LYS A CA 1
ATOM 1706 C C . LYS A 1 214 ? -0.857 15.708 14.504 1.00 66.00 214 LYS A C 1
ATOM 1708 O O . LYS A 1 214 ? 0.106 16.337 14.080 1.00 66.00 214 LYS A O 1
ATOM 1713 N N . ASP A 1 215 ? -0.798 14.997 15.628 1.00 50.25 215 ASP A N 1
ATOM 1714 C CA . ASP A 1 215 ? 0.377 14.982 16.513 1.00 50.25 215 ASP A CA 1
ATOM 1715 C C . ASP A 1 215 ? 1.581 14.208 15.958 1.00 50.25 215 ASP A C 1
ATOM 1717 O O . ASP A 1 215 ? 2.691 14.349 16.471 1.00 50.25 215 ASP A O 1
ATOM 1721 N N . ASN A 1 216 ? 1.381 13.348 14.959 1.00 45.38 216 ASN A N 1
ATOM 1722 C CA . ASN A 1 216 ? 2.460 12.523 14.426 1.00 45.38 216 ASN A CA 1
ATOM 1723 C C . ASN A 1 216 ? 3.336 13.267 13.397 1.00 45.38 216 ASN A C 1
ATOM 1725 O O . ASN A 1 216 ? 4.256 12.654 12.863 1.00 45.38 216 ASN A O 1
ATOM 1729 N N . ASN A 1 217 ? 3.082 14.558 13.103 1.00 39.06 217 ASN A N 1
ATOM 1730 C CA . ASN A 1 217 ? 3.688 15.285 11.966 1.00 39.06 217 ASN A CA 1
ATOM 1731 C C . ASN A 1 217 ? 3.566 14.516 10.634 1.00 39.06 217 ASN A C 1
ATOM 1733 O O . ASN A 1 217 ? 4.317 14.753 9.689 1.00 39.06 217 ASN A O 1
ATOM 1737 N N . LEU A 1 218 ? 2.627 13.576 10.572 1.00 42.81 218 LEU A N 1
ATOM 1738 C CA . LEU A 1 218 ? 2.288 12.847 9.374 1.00 42.81 218 LEU A CA 1
ATOM 1739 C C . LEU A 1 218 ? 1.216 13.691 8.708 1.00 42.81 218 LEU A C 1
ATOM 1741 O O . LEU A 1 218 ? 0.068 13.707 9.150 1.00 42.81 218 LEU A O 1
ATOM 1745 N N . ASP A 1 219 ? 1.615 14.407 7.662 1.00 39.31 219 ASP A N 1
ATOM 1746 C CA . ASP A 1 219 ? 0.707 14.897 6.631 1.00 39.31 219 ASP A CA 1
ATOM 1747 C C . ASP A 1 219 ? 0.166 13.667 5.882 1.00 39.31 219 ASP A C 1
ATOM 1749 O O . ASP A 1 219 ? 0.487 13.411 4.727 1.00 39.31 219 ASP A O 1
ATOM 1753 N N . TYR A 1 220 ? -0.549 12.797 6.605 1.00 40.03 220 TYR A N 1
ATOM 1754 C CA . TYR A 1 220 ? -1.322 11.716 6.020 1.00 40.03 220 TYR A CA 1
ATOM 1755 C C . TYR A 1 220 ? -2.568 12.385 5.462 1.00 40.03 220 TYR A C 1
ATOM 1757 O O . TYR A 1 220 ? -3.653 12.324 6.044 1.00 40.03 220 TYR A O 1
ATOM 1765 N N . SER A 1 221 ? -2.374 13.112 4.364 1.00 39.91 221 SER A N 1
ATOM 1766 C CA . SER A 1 221 ? -3.451 13.373 3.441 1.00 39.91 221 SER A CA 1
ATOM 1767 C C . SER A 1 221 ? -3.955 11.995 3.032 1.00 39.91 221 SER A C 1
ATOM 1769 O O . SER A 1 221 ? -3.284 11.231 2.336 1.00 39.91 221 SER A O 1
ATOM 1771 N N . PHE A 1 222 ? -5.140 11.630 3.526 1.00 41.09 222 PHE A N 1
ATOM 1772 C CA . PHE A 1 222 ? -5.973 10.735 2.739 1.00 41.09 222 PHE A CA 1
ATOM 1773 C C . PHE A 1 222 ? -5.978 11.350 1.346 1.00 41.09 222 PHE A C 1
ATOM 1775 O O . PHE A 1 222 ? -6.223 12.555 1.280 1.00 41.09 222 PHE A O 1
ATOM 1782 N N . PRO A 1 223 ? -5.592 10.613 0.294 1.00 33.94 223 PRO A N 1
ATOM 1783 C CA . PRO A 1 223 ? -5.636 11.142 -1.056 1.00 33.94 223 PRO A CA 1
ATOM 1784 C C . PRO A 1 223 ? -7.047 11.696 -1.273 1.00 33.94 223 PRO A C 1
ATOM 1786 O O . PRO A 1 223 ? -8.002 10.929 -1.388 1.00 33.94 223 PRO A O 1
ATOM 1789 N N . ASP A 1 224 ? -7.194 13.017 -1.190 1.00 29.67 224 ASP A N 1
ATOM 1790 C CA . ASP A 1 224 ? -8.479 13.678 -1.346 1.00 29.67 224 ASP A CA 1
ATOM 1791 C C . ASP A 1 224 ? -8.801 13.608 -2.839 1.00 29.67 224 ASP A C 1
ATOM 1793 O O . ASP A 1 224 ? -7.910 13.755 -3.677 1.00 29.67 224 ASP A O 1
ATOM 1797 N N . GLU A 1 225 ? -10.054 13.269 -3.132 1.00 33.38 225 GLU A N 1
ATOM 1798 C CA . GLU A 1 225 ? -10.698 13.186 -4.448 1.00 33.38 225 GLU A CA 1
ATOM 1799 C C . GLU A 1 225 ? -9.784 13.488 -5.659 1.00 33.38 225 GLU A C 1
ATOM 1801 O O . GLU A 1 225 ? -9.601 14.634 -6.068 1.00 33.38 225 GLU A O 1
ATOM 1806 N N . GLY A 1 226 ? -9.254 12.433 -6.292 1.00 30.98 226 GLY A N 1
ATOM 1807 C CA . GLY A 1 226 ? -8.733 12.512 -7.665 1.00 30.98 226 GLY A CA 1
ATOM 1808 C C . GLY A 1 226 ? -7.263 12.156 -7.900 1.00 30.98 226 GLY A C 1
ATOM 1809 O O . GLY A 1 226 ? -6.867 12.094 -9.066 1.00 30.98 226 GLY A O 1
ATOM 1810 N N . ASP A 1 227 ? -6.464 11.859 -6.871 1.00 34.38 227 ASP A N 1
ATOM 1811 C CA . ASP A 1 227 ? -5.003 11.737 -7.050 1.00 34.38 227 ASP A CA 1
ATOM 1812 C C . ASP A 1 227 ? -4.446 10.328 -7.324 1.00 34.38 227 ASP A C 1
ATOM 1814 O O . ASP A 1 227 ? -3.287 10.203 -7.719 1.00 34.38 227 ASP A O 1
ATOM 1818 N N . ILE A 1 228 ? -5.247 9.258 -7.218 1.00 33.31 228 ILE A N 1
ATOM 1819 C CA . ILE A 1 228 ? -4.760 7.888 -7.508 1.00 33.31 228 ILE A CA 1
ATOM 1820 C C . ILE A 1 228 ? -5.237 7.353 -8.872 1.00 33.31 228 ILE A C 1
ATOM 1822 O O . ILE A 1 228 ? -4.507 6.594 -9.507 1.00 33.31 228 ILE A O 1
ATOM 1826 N N . LEU A 1 229 ? -6.375 7.818 -9.416 1.00 30.55 229 LEU A N 1
ATOM 1827 C CA . LEU A 1 229 ? -6.847 7.374 -10.746 1.00 30.55 229 LEU A CA 1
ATOM 1828 C C . LEU A 1 229 ? -6.500 8.239 -11.932 1.00 30.55 229 LEU A C 1
ATOM 1830 O O . LEU A 1 229 ? -6.460 7.725 -13.054 1.00 30.55 229 LEU A O 1
ATOM 1834 N N . ASN A 1 230 ? -6.251 9.529 -11.736 1.00 30.38 230 ASN A N 1
ATOM 1835 C CA . ASN A 1 230 ? -5.981 10.399 -12.875 1.00 30.38 230 ASN A CA 1
ATOM 1836 C C . ASN A 1 230 ? -4.593 10.165 -13.494 1.00 30.38 230 ASN A C 1
ATOM 1838 O O . ASN A 1 230 ? -4.224 10.842 -14.452 1.00 30.38 230 ASN A O 1
ATOM 1842 N N . GLN A 1 231 ? -3.829 9.178 -13.012 1.00 36.53 231 GLN A N 1
ATOM 1843 C CA . GLN A 1 231 ? -2.552 8.792 -13.609 1.00 36.53 231 GLN A CA 1
ATOM 1844 C C . GLN A 1 231 ? -2.566 7.490 -14.410 1.00 36.53 231 GLN A C 1
ATOM 1846 O O . GLN A 1 231 ? -1.514 7.140 -14.947 1.00 36.53 231 GLN A O 1
ATOM 1851 N N . THR A 1 232 ? -3.697 6.785 -14.572 1.00 32.19 232 THR A N 1
ATOM 1852 C CA . THR A 1 232 ? -3.665 5.541 -15.371 1.00 32.19 232 THR A CA 1
ATOM 1853 C C . THR A 1 232 ? -4.685 5.433 -16.501 1.00 32.19 232 THR A C 1
ATOM 1855 O O . THR A 1 232 ? -4.288 4.935 -17.547 1.00 32.19 232 THR A O 1
ATOM 1858 N N . LEU A 1 233 ? -5.922 5.940 -16.433 1.00 32.34 233 LEU A N 1
ATOM 1859 C CA . LEU A 1 233 ? -6.864 5.763 -17.560 1.00 32.34 233 LEU A CA 1
ATOM 1860 C C . LEU A 1 233 ? -7.918 6.883 -17.685 1.00 32.34 233 LEU A C 1
ATOM 1862 O O . LEU A 1 233 ? -9.101 6.622 -17.539 1.00 32.34 233 LEU A O 1
ATOM 1866 N N . SER A 1 234 ? -7.483 8.114 -17.979 1.00 27.77 234 SER A N 1
ATOM 1867 C CA . SER A 1 234 ? -8.145 9.094 -18.872 1.00 27.77 234 SER A CA 1
ATOM 1868 C C . SER A 1 234 ? -7.593 10.499 -18.608 1.00 27.77 234 SER A C 1
ATOM 1870 O O . SER A 1 234 ? -8.219 11.314 -17.939 1.00 27.77 234 SER A O 1
ATOM 1872 N N . VAL A 1 235 ? -6.435 10.821 -19.180 1.00 29.81 235 VAL A N 1
ATOM 1873 C CA . VAL A 1 235 ? -6.243 12.189 -19.668 1.00 29.81 235 VAL A CA 1
ATOM 1874 C C . VAL A 1 235 ? -6.491 12.092 -21.160 1.00 29.81 235 VAL A C 1
ATOM 1876 O O . VAL A 1 235 ? -5.589 11.804 -21.942 1.00 29.81 235 VAL A O 1
ATOM 1879 N N . SER A 1 236 ? -7.757 12.251 -21.548 1.00 31.02 236 SER A N 1
ATOM 1880 C CA . SER A 1 236 ? -8.006 12.910 -22.821 1.00 31.02 236 SER A CA 1
ATOM 1881 C C . SER A 1 236 ? -7.253 14.230 -22.748 1.00 31.02 236 SER A C 1
ATOM 1883 O O . SER A 1 236 ? -7.449 14.997 -21.806 1.00 31.02 236 SER A O 1
ATOM 1885 N N . GLU A 1 237 ? -6.335 14.423 -23.683 1.00 38.19 237 GLU A N 1
ATOM 1886 C CA . GLU A 1 237 ? -5.652 15.683 -23.914 1.00 38.19 237 GLU A CA 1
ATOM 1887 C C . GLU A 1 237 ? -6.685 16.810 -24.022 1.00 38.19 237 GLU A C 1
ATOM 1889 O O . GLU A 1 237 ? -7.236 17.058 -25.090 1.00 38.19 237 GLU A O 1
ATOM 1894 N N . ASP A 1 238 ? -6.908 17.534 -22.929 1.00 32.62 238 ASP A N 1
ATOM 1895 C CA . ASP A 1 238 ? -7.088 18.972 -23.045 1.00 32.62 238 ASP A CA 1
ATOM 1896 C C . ASP A 1 238 ? -5.680 19.566 -23.164 1.00 32.62 238 ASP A C 1
ATOM 1898 O O . ASP A 1 238 ? -5.091 20.098 -22.221 1.00 32.62 238 ASP A O 1
ATOM 1902 N N . GLU A 1 239 ? -5.111 19.429 -24.366 1.00 40.09 239 GLU A N 1
ATOM 1903 C CA . GLU A 1 239 ? -4.073 20.325 -24.869 1.00 40.09 239 GLU A CA 1
ATOM 1904 C C . GLU A 1 239 ? -4.676 21.733 -24.975 1.00 40.09 239 GLU A C 1
ATOM 1906 O O . GLU A 1 239 ? -5.047 22.205 -26.044 1.00 40.09 239 GLU A O 1
ATOM 1911 N N . ASN A 1 240 ? -4.820 22.410 -23.841 1.00 41.53 240 ASN A N 1
ATOM 1912 C CA . ASN A 1 240 ? -5.050 23.846 -23.784 1.00 41.53 240 ASN A CA 1
ATOM 1913 C C . ASN A 1 240 ? -4.450 24.402 -22.496 1.00 41.53 240 ASN A C 1
ATOM 1915 O O . ASN A 1 240 ? -5.148 24.874 -21.607 1.00 41.53 240 ASN A O 1
ATOM 1919 N N . GLU A 1 241 ? -3.122 24.400 -22.416 1.00 41.34 241 GLU A N 1
ATOM 1920 C CA . GLU A 1 241 ? -2.428 25.322 -21.524 1.00 41.34 241 GLU A CA 1
ATOM 1921 C C . GLU A 1 241 ? -1.415 26.141 -22.310 1.00 41.34 241 GLU A C 1
ATOM 1923 O O . GLU A 1 241 ? -0.235 25.820 -22.436 1.00 41.34 241 GLU A O 1
ATOM 1928 N N . SER A 1 242 ? -1.906 27.284 -22.775 1.00 42.06 242 SER A N 1
ATOM 1929 C CA . SER A 1 242 ? -1.139 28.501 -23.016 1.00 42.06 242 SER A CA 1
ATOM 1930 C C . SER A 1 242 ? -0.569 29.076 -21.705 1.00 42.06 242 SER A C 1
ATOM 1932 O O . SER A 1 242 ? -0.713 30.270 -21.446 1.00 42.06 242 SER A O 1
ATOM 1934 N N . ASN A 1 243 ? 0.032 28.239 -20.856 1.00 52.19 243 ASN A N 1
ATOM 1935 C CA . ASN A 1 243 ? 0.747 28.673 -19.663 1.00 52.19 243 ASN A CA 1
ATOM 1936 C C . ASN A 1 243 ? 2.239 28.704 -19.987 1.00 52.19 243 ASN A C 1
ATOM 1938 O O . ASN A 1 243 ? 2.826 27.724 -20.448 1.00 52.19 243 ASN A O 1
ATOM 1942 N N . GLU A 1 244 ? 2.844 29.872 -19.796 1.00 68.75 244 GLU A N 1
ATOM 1943 C CA . GLU A 1 244 ? 4.256 30.109 -20.067 1.00 68.75 244 GLU A CA 1
ATOM 1944 C C . GLU A 1 244 ? 5.110 29.159 -19.213 1.00 68.75 244 GLU A C 1
ATOM 1946 O O . GLU A 1 244 ? 5.054 29.193 -17.983 1.00 68.75 244 GLU A O 1
ATOM 1951 N N . LYS A 1 245 ? 5.882 28.276 -19.861 1.00 84.88 245 LYS A N 1
ATOM 1952 C CA . LYS A 1 245 ? 6.758 27.334 -19.155 1.00 84.88 245 LYS A CA 1
ATOM 1953 C C . LYS A 1 245 ? 7.758 28.084 -18.280 1.00 84.88 245 LYS A C 1
ATOM 1955 O O . LYS A 1 245 ? 8.312 29.111 -18.681 1.00 84.88 245 LYS A O 1
ATOM 1960 N N . ILE A 1 246 ? 8.030 27.543 -17.102 1.00 89.94 246 ILE A N 1
ATOM 1961 C CA . ILE A 1 246 ? 8.827 28.179 -16.056 1.00 89.94 246 ILE A CA 1
ATOM 1962 C C . ILE A 1 246 ? 10.262 27.647 -16.116 1.00 89.94 246 ILE A C 1
ATOM 1964 O O . ILE A 1 246 ? 10.496 26.458 -16.317 1.00 89.94 246 ILE A O 1
ATOM 1968 N N . ASN A 1 247 ? 11.238 28.541 -15.949 1.00 90.25 247 ASN A N 1
ATOM 1969 C CA . ASN A 1 247 ? 12.626 28.161 -15.695 1.00 90.25 247 ASN A CA 1
ATOM 1970 C C . ASN A 1 247 ? 12.873 28.223 -14.186 1.00 90.25 247 ASN A C 1
ATOM 1972 O O . ASN A 1 247 ? 12.771 29.295 -13.588 1.00 90.25 247 ASN A O 1
ATOM 1976 N N . PHE A 1 248 ? 13.210 27.087 -13.583 1.00 93.25 248 PHE A N 1
ATOM 1977 C CA . PHE A 1 248 ? 13.402 26.976 -12.134 1.00 93.25 248 PHE A CA 1
ATOM 1978 C C . PHE A 1 248 ? 14.848 27.221 -11.685 1.00 93.25 248 PHE A C 1
ATOM 1980 O O . PHE A 1 248 ? 15.157 27.064 -10.505 1.00 93.25 248 PHE A O 1
ATOM 1987 N N . LYS A 1 249 ? 15.755 27.623 -12.581 1.00 90.94 249 LYS A N 1
ATOM 1988 C CA . LYS A 1 249 ? 17.170 27.837 -12.265 1.00 90.94 249 LYS A CA 1
ATOM 1989 C C . LYS A 1 249 ? 17.342 28.810 -11.097 1.00 90.94 249 LYS A C 1
ATOM 1991 O O . LYS A 1 249 ? 16.867 29.942 -11.122 1.00 90.94 249 LYS A O 1
ATOM 1996 N N . GLY A 1 250 ? 18.062 28.361 -10.068 1.00 90.50 250 GLY A N 1
ATOM 1997 C CA . GLY A 1 250 ? 18.282 29.128 -8.838 1.00 90.50 250 GLY A CA 1
ATOM 1998 C C . GLY A 1 250 ? 17.104 29.129 -7.855 1.00 90.50 250 GLY A C 1
ATOM 1999 O O . GLY A 1 250 ? 17.208 29.760 -6.800 1.00 90.50 250 GLY A O 1
ATOM 2000 N N . SER A 1 251 ? 16.009 28.421 -8.156 1.00 93.75 251 SER A N 1
ATOM 2001 C CA . SER A 1 251 ? 14.910 28.200 -7.215 1.00 93.75 251 SER A CA 1
ATOM 2002 C C . SER A 1 251 ? 15.400 27.461 -5.972 1.00 93.75 251 SER A C 1
ATOM 2004 O O . SER A 1 251 ? 16.087 26.445 -6.062 1.00 93.75 251 SER A O 1
ATOM 2006 N N . LYS A 1 252 ? 15.007 27.967 -4.800 1.00 94.69 252 LYS A N 1
ATOM 2007 C CA . LYS A 1 252 ? 15.284 27.349 -3.495 1.00 94.69 252 LYS A CA 1
ATOM 2008 C C . LYS A 1 252 ? 14.121 26.499 -2.983 1.00 94.69 252 LYS A C 1
ATOM 2010 O O . LYS A 1 252 ? 14.175 26.041 -1.845 1.00 94.69 252 LYS A O 1
ATOM 2015 N N . THR A 1 253 ? 13.068 26.328 -3.784 1.00 91.75 253 THR A N 1
ATOM 2016 C CA . THR A 1 253 ? 11.891 25.540 -3.409 1.00 91.75 253 THR A CA 1
ATOM 2017 C C . THR A 1 253 ? 12.311 24.100 -3.115 1.00 91.75 253 THR A C 1
ATOM 2019 O O . THR A 1 253 ? 12.890 23.467 -4.005 1.00 91.75 253 THR A O 1
ATOM 2022 N N . PRO A 1 254 ? 12.050 23.582 -1.899 1.00 90.12 254 PRO A N 1
ATOM 2023 C CA . PRO A 1 254 ? 12.328 22.194 -1.564 1.00 90.12 254 PRO A CA 1
ATOM 2024 C C . PRO A 1 254 ? 11.521 21.232 -2.435 1.00 90.12 254 PRO A C 1
ATOM 2026 O O . PRO A 1 254 ? 10.368 21.501 -2.782 1.00 90.12 254 PRO A O 1
ATOM 2029 N N . ILE A 1 255 ? 12.125 20.094 -2.756 1.00 87.12 255 ILE A N 1
ATOM 2030 C CA . ILE A 1 255 ? 11.449 19.021 -3.480 1.00 87.12 255 ILE A CA 1
ATOM 2031 C C . ILE A 1 255 ? 10.581 18.216 -2.504 1.00 87.12 255 ILE A C 1
ATOM 2033 O O . ILE A 1 255 ? 11.085 17.633 -1.545 1.00 87.12 255 ILE A O 1
ATOM 2037 N N . ASN A 1 256 ? 9.283 18.158 -2.785 1.00 80.75 256 ASN A N 1
ATOM 2038 C CA . ASN A 1 256 ? 8.328 17.188 -2.258 1.00 80.75 256 ASN A CA 1
ATOM 2039 C C . ASN A 1 256 ? 7.480 16.662 -3.433 1.00 80.75 256 ASN A C 1
ATOM 2041 O O . ASN A 1 256 ? 7.771 16.983 -4.584 1.00 80.75 256 ASN A O 1
ATOM 2045 N N . ILE A 1 257 ? 6.477 15.823 -3.168 1.00 74.38 257 ILE A N 1
ATOM 2046 C CA . ILE A 1 257 ? 5.659 15.233 -4.238 1.00 74.38 257 ILE A CA 1
ATOM 2047 C C . ILE A 1 257 ? 4.967 16.333 -5.046 1.00 74.38 257 ILE A C 1
ATOM 2049 O O . ILE A 1 257 ? 5.176 16.396 -6.253 1.00 74.38 257 ILE A O 1
ATOM 2053 N N . ASP A 1 258 ? 4.252 17.244 -4.388 1.00 76.38 258 ASP A N 1
ATOM 2054 C CA . ASP A 1 258 ? 3.469 18.300 -5.041 1.00 76.38 258 ASP A CA 1
ATOM 2055 C C . ASP A 1 258 ? 4.335 19.237 -5.885 1.00 76.38 258 ASP A C 1
ATOM 2057 O O . ASP A 1 258 ? 4.025 19.515 -7.045 1.00 76.38 258 ASP A O 1
ATOM 2061 N N . THR A 1 259 ? 5.467 19.690 -5.334 1.00 83.75 259 THR A N 1
ATOM 2062 C CA . THR A 1 259 ? 6.386 20.583 -6.050 1.00 83.75 259 THR A CA 1
ATOM 2063 C C . THR A 1 259 ? 7.062 19.878 -7.219 1.00 83.75 259 THR A C 1
ATOM 2065 O O . THR A 1 259 ? 7.365 20.520 -8.224 1.00 83.75 259 THR A O 1
ATOM 2068 N N . LEU A 1 260 ? 7.256 18.559 -7.135 1.00 83.88 260 LEU A N 1
ATOM 2069 C CA . LEU A 1 260 ? 7.761 17.746 -8.235 1.00 83.88 260 LEU A CA 1
ATOM 2070 C C . LEU A 1 260 ? 6.701 17.538 -9.328 1.00 83.88 260 LEU A C 1
ATOM 2072 O O . LEU A 1 260 ? 7.044 17.610 -10.508 1.00 83.88 260 LEU A O 1
ATOM 2076 N N . ILE A 1 261 ? 5.425 17.342 -8.968 1.00 80.69 261 ILE A N 1
ATOM 2077 C CA . ILE A 1 261 ? 4.315 17.281 -9.938 1.00 80.69 261 ILE A CA 1
ATOM 2078 C C . ILE A 1 261 ? 4.253 18.589 -10.729 1.00 80.69 261 ILE A C 1
ATOM 2080 O O . ILE A 1 261 ? 4.224 18.573 -11.963 1.00 80.69 261 ILE A O 1
ATOM 2084 N N . ASP A 1 262 ? 4.236 19.714 -10.014 1.00 84.00 262 ASP A N 1
ATOM 2085 C CA . ASP A 1 262 ? 4.157 21.045 -10.611 1.00 84.00 262 ASP A CA 1
ATOM 2086 C C . ASP A 1 262 ? 5.357 21.310 -11.527 1.00 84.00 262 ASP A C 1
ATOM 2088 O O . ASP A 1 262 ? 5.197 21.710 -12.683 1.00 84.00 262 ASP A O 1
ATOM 2092 N N . TYR A 1 263 ? 6.560 20.964 -11.065 1.00 90.31 263 TYR A N 1
ATOM 2093 C CA . TYR A 1 263 ? 7.781 21.051 -11.857 1.00 90.31 263 TYR A CA 1
ATOM 2094 C C . TYR A 1 263 ? 7.700 20.244 -13.161 1.00 90.31 263 TYR A C 1
ATOM 2096 O O . TYR A 1 263 ? 8.008 20.774 -14.228 1.00 90.31 263 TYR A O 1
ATOM 2104 N N . ILE A 1 264 ? 7.234 18.991 -13.117 1.00 88.56 264 ILE A N 1
ATOM 2105 C CA . ILE A 1 264 ? 7.097 18.140 -14.313 1.00 88.56 264 ILE A CA 1
ATOM 2106 C C . ILE A 1 264 ? 6.093 18.729 -15.313 1.00 88.56 264 ILE A C 1
ATOM 2108 O O . ILE A 1 264 ? 6.273 18.610 -16.527 1.00 88.56 264 ILE A O 1
ATOM 2112 N N . LYS A 1 265 ? 5.030 19.379 -14.832 1.00 86.50 265 LYS A N 1
ATOM 2113 C CA . LYS A 1 265 ? 4.017 20.000 -15.696 1.00 86.50 265 LYS A CA 1
ATOM 2114 C C . LYS A 1 265 ? 4.517 21.300 -16.334 1.00 86.50 265 LYS A C 1
ATOM 2116 O O . LYS A 1 265 ? 4.222 21.565 -17.506 1.00 86.50 265 LYS A O 1
ATOM 2121 N N . THR A 1 266 ? 5.278 22.101 -15.591 1.00 90.06 266 THR A N 1
ATOM 2122 C CA . THR A 1 266 ? 5.536 23.508 -15.934 1.00 90.06 266 THR A CA 1
ATOM 2123 C C . THR A 1 266 ? 6.976 23.821 -16.350 1.00 90.06 266 THR A C 1
ATOM 2125 O O . THR A 1 266 ? 7.193 24.867 -16.960 1.00 90.06 266 THR A O 1
ATOM 2128 N N . SER A 1 267 ? 7.957 22.949 -16.090 1.00 93.81 267 SER A N 1
ATOM 2129 C CA . SER A 1 267 ? 9.381 23.214 -16.366 1.00 93.81 267 SER A CA 1
ATOM 2130 C C . SER A 1 267 ? 9.725 23.262 -17.863 1.00 93.81 267 SER A C 1
ATOM 2132 O O . SER A 1 267 ? 9.352 22.377 -18.641 1.00 93.81 267 SER A O 1
ATOM 2134 N N . LYS A 1 268 ? 10.538 24.258 -18.250 1.00 93.44 268 LYS A N 1
ATOM 2135 C CA . LYS A 1 268 ? 11.182 24.334 -19.576 1.00 93.44 268 LYS A CA 1
ATOM 2136 C C . LYS A 1 268 ? 12.167 23.189 -19.818 1.00 93.44 268 LYS A C 1
ATOM 2138 O O . LYS A 1 268 ? 12.258 22.700 -20.942 1.00 93.44 268 LYS A O 1
ATOM 2143 N N . ALA A 1 269 ? 12.899 22.753 -18.792 1.00 95.38 269 ALA A N 1
ATOM 2144 C CA . ALA A 1 269 ? 13.830 21.637 -18.920 1.00 95.38 269 ALA A CA 1
ATOM 2145 C C . ALA A 1 269 ? 13.079 20.327 -19.206 1.00 95.38 269 ALA A C 1
ATOM 2147 O O . ALA A 1 269 ? 13.465 19.574 -20.099 1.00 95.38 269 ALA A O 1
ATOM 2148 N N . ILE A 1 270 ? 11.963 20.075 -18.518 1.00 94.62 270 ILE A N 1
ATOM 2149 C CA . ILE A 1 270 ? 11.140 18.881 -18.768 1.00 94.62 270 ILE A CA 1
ATOM 2150 C C . ILE A 1 270 ? 10.506 18.921 -20.159 1.00 94.62 270 ILE A C 1
ATOM 2152 O O . ILE A 1 270 ? 10.499 17.904 -20.855 1.00 94.62 270 ILE A O 1
ATOM 2156 N N . GLU A 1 271 ? 10.030 20.082 -20.609 1.00 94.19 271 GLU A N 1
ATOM 2157 C CA . GLU A 1 271 ? 9.533 20.251 -21.978 1.00 94.19 271 GLU A CA 1
ATOM 2158 C C . GLU A 1 271 ? 10.617 19.946 -23.024 1.00 94.19 271 GLU A C 1
ATOM 2160 O O . GLU A 1 271 ? 10.361 19.218 -23.985 1.00 94.19 271 GLU A O 1
ATOM 2165 N N . TYR A 1 272 ? 11.842 20.437 -22.815 1.00 96.44 272 TYR A N 1
ATOM 2166 C CA . TYR A 1 272 ? 12.980 20.131 -23.680 1.00 96.44 272 TYR A CA 1
ATOM 2167 C C . TYR A 1 272 ? 13.195 18.621 -23.814 1.00 96.44 272 TYR A C 1
ATOM 2169 O O . TYR A 1 272 ? 13.197 18.091 -24.925 1.00 96.44 272 TYR A O 1
ATOM 2177 N N . TRP A 1 273 ? 13.313 17.911 -22.691 1.00 96.88 273 TRP A N 1
ATOM 2178 C CA . TRP A 1 273 ? 13.554 16.467 -22.694 1.00 96.88 273 TRP A CA 1
ATOM 2179 C C . TRP A 1 273 ? 12.375 15.667 -23.243 1.00 96.88 273 TRP A C 1
ATOM 2181 O O . TRP A 1 273 ? 12.570 14.682 -23.951 1.00 96.88 273 TRP A O 1
ATOM 2191 N N . THR A 1 274 ? 11.152 16.136 -23.007 1.00 93.94 274 THR A N 1
ATOM 2192 C CA . THR A 1 274 ? 9.946 15.582 -23.629 1.00 93.94 274 THR A CA 1
ATOM 2193 C C . THR A 1 274 ? 10.042 15.655 -25.157 1.00 93.94 274 THR A C 1
ATOM 2195 O O . THR A 1 274 ? 9.753 14.675 -25.843 1.00 93.94 274 THR A O 1
ATOM 2198 N N . ASN A 1 275 ? 10.494 16.787 -25.706 1.00 94.25 275 ASN A N 1
ATOM 2199 C CA . ASN A 1 275 ? 10.689 16.955 -27.147 1.00 94.25 275 ASN A CA 1
ATOM 2200 C C . ASN A 1 275 ? 11.841 16.098 -27.689 1.00 94.25 275 ASN A C 1
ATOM 2202 O O . ASN A 1 275 ? 11.711 15.540 -28.779 1.00 94.25 275 ASN A O 1
ATOM 2206 N N . VAL A 1 276 ? 12.926 15.932 -26.924 1.00 95.56 276 VAL A N 1
ATOM 2207 C CA . VAL A 1 276 ? 14.016 15.002 -27.269 1.00 95.56 276 VAL A CA 1
ATOM 2208 C C . VAL A 1 276 ? 13.467 13.583 -27.404 1.00 95.56 276 VAL A C 1
ATOM 2210 O O . VAL A 1 276 ? 13.639 12.967 -28.450 1.00 95.56 276 VAL A O 1
ATOM 2213 N N . ILE A 1 277 ? 12.729 13.080 -26.413 1.00 91.56 277 ILE A N 1
ATOM 2214 C CA . ILE A 1 277 ? 12.157 11.725 -26.453 1.00 91.56 277 ILE A CA 1
ATOM 2215 C C . ILE A 1 277 ? 11.173 11.561 -27.623 1.00 91.56 277 ILE A C 1
ATOM 2217 O O . ILE A 1 277 ? 11.254 10.573 -28.352 1.00 91.56 277 ILE A O 1
ATOM 2221 N N . LYS A 1 278 ? 10.312 12.555 -27.884 1.00 90.06 278 LYS A N 1
ATOM 2222 C CA . LYS A 1 278 ? 9.431 12.549 -29.068 1.00 90.06 278 LYS A CA 1
ATOM 2223 C C . LYS A 1 278 ? 10.224 12.457 -30.376 1.00 90.06 278 LYS A C 1
ATOM 2225 O O . LYS A 1 278 ? 9.830 11.723 -31.279 1.00 90.06 278 LYS A O 1
ATOM 2230 N N . SER A 1 279 ? 11.360 13.154 -30.477 1.00 93.69 279 SER A N 1
ATOM 2231 C CA . SER A 1 279 ? 12.233 13.106 -31.663 1.00 93.69 279 SER A CA 1
ATOM 2232 C C . SER A 1 279 ? 12.866 11.728 -31.898 1.00 93.69 279 SER A C 1
ATOM 2234 O O . SER A 1 279 ? 13.226 11.404 -33.028 1.00 93.69 279 SER A O 1
ATOM 2236 N N . LEU A 1 280 ? 12.933 10.889 -30.858 1.00 89.88 280 LEU A N 1
ATOM 2237 C CA . LEU A 1 280 ? 13.396 9.502 -30.922 1.00 89.88 280 LEU A CA 1
ATOM 2238 C C . LEU A 1 280 ? 12.288 8.515 -31.330 1.00 89.88 280 LEU A C 1
ATOM 2240 O O . LEU A 1 280 ? 12.515 7.308 -31.262 1.00 89.88 280 LEU A O 1
ATOM 2244 N N . ASN A 1 281 ? 11.124 9.012 -31.766 1.00 86.25 281 ASN A N 1
ATOM 2245 C CA . ASN A 1 281 ? 9.938 8.235 -32.134 1.00 86.25 281 ASN A CA 1
ATOM 2246 C C . ASN A 1 281 ? 9.318 7.443 -30.968 1.00 86.25 281 ASN A C 1
ATOM 2248 O O . ASN A 1 281 ? 8.737 6.383 -31.177 1.00 86.25 281 ASN A O 1
ATOM 2252 N N . VAL A 1 282 ? 9.442 7.960 -29.742 1.00 81.62 282 VAL A N 1
ATOM 2253 C CA . VAL A 1 282 ? 8.828 7.399 -28.530 1.00 81.62 282 VAL A CA 1
ATOM 2254 C C . VAL A 1 282 ? 7.671 8.301 -28.097 1.00 81.62 282 VAL A C 1
ATOM 2256 O O . VAL A 1 282 ? 7.797 9.530 -28.080 1.00 81.62 282 VAL A O 1
ATOM 2259 N N . LYS A 1 283 ? 6.522 7.713 -27.751 1.00 80.69 283 LYS A N 1
ATOM 2260 C CA . LYS A 1 283 ? 5.355 8.472 -27.277 1.00 80.69 283 LYS A CA 1
ATOM 2261 C C . LYS A 1 283 ? 5.575 8.936 -25.843 1.00 80.69 283 LYS A C 1
ATOM 2263 O O . LYS A 1 283 ? 6.237 8.270 -25.055 1.00 80.69 283 LYS A O 1
ATOM 2268 N N . ILE A 1 284 ? 4.975 10.066 -25.488 1.00 78.12 284 ILE A N 1
ATOM 2269 C CA . ILE A 1 284 ? 5.018 10.591 -24.122 1.00 78.12 284 ILE A CA 1
ATOM 2270 C C . ILE A 1 284 ? 3.690 10.298 -23.445 1.00 78.12 284 ILE A C 1
ATOM 2272 O O . ILE A 1 284 ? 2.642 10.726 -23.920 1.00 78.12 284 ILE A O 1
ATOM 2276 N N . GLY A 1 285 ? 3.766 9.574 -22.340 1.00 65.69 285 GLY A N 1
ATOM 2277 C CA . GLY A 1 285 ? 2.652 9.229 -21.477 1.00 65.69 285 GLY A CA 1
ATOM 2278 C C . GLY A 1 285 ? 2.466 10.208 -20.313 1.00 65.69 285 GLY A C 1
ATOM 2279 O O . GLY A 1 285 ? 2.968 11.340 -20.345 1.00 65.69 285 GLY A O 1
ATOM 2280 N N . PRO A 1 286 ? 1.723 9.788 -19.276 1.00 72.06 286 PRO A N 1
ATOM 2281 C CA . PRO A 1 286 ? 1.459 10.596 -18.090 1.00 72.06 286 PRO A CA 1
ATOM 2282 C C . PRO A 1 286 ? 2.727 10.801 -17.241 1.00 72.06 286 PRO A C 1
ATOM 2284 O O . PRO A 1 286 ? 3.839 10.428 -17.615 1.00 72.06 286 PRO A O 1
ATOM 2287 N N . ILE A 1 287 ? 2.577 11.439 -16.078 1.00 66.62 287 ILE A N 1
ATOM 2288 C CA . ILE A 1 287 ? 3.702 11.725 -15.176 1.00 66.62 287 ILE A CA 1
ATOM 2289 C C . ILE A 1 287 ? 4.354 10.437 -14.637 1.00 66.62 287 ILE A C 1
ATOM 2291 O O . ILE A 1 287 ? 5.572 10.409 -14.474 1.00 66.62 287 ILE A O 1
ATOM 2295 N N . GLY A 1 288 ? 3.588 9.356 -14.464 1.00 61.84 288 GLY A N 1
ATOM 2296 C CA . GLY A 1 288 ? 4.083 8.091 -13.914 1.00 61.84 288 GLY A CA 1
ATOM 2297 C C . GLY A 1 288 ? 4.221 8.117 -12.386 1.00 61.84 288 GLY A C 1
ATOM 2298 O O . GLY A 1 288 ? 3.826 9.079 -11.737 1.00 61.84 288 GLY A O 1
ATOM 2299 N N . LEU A 1 289 ? 4.778 7.049 -11.803 1.00 56.31 289 LEU A N 1
ATOM 2300 C CA . LEU A 1 289 ? 4.843 6.835 -10.349 1.00 56.31 289 LEU A CA 1
ATOM 2301 C C . LEU A 1 289 ? 5.861 7.762 -9.657 1.00 56.31 289 LEU A C 1
ATOM 2303 O O . LEU A 1 289 ? 7.031 7.418 -9.490 1.00 56.31 289 LEU A O 1
ATOM 2307 N N . ILE A 1 290 ? 5.394 8.923 -9.195 1.00 61.31 290 ILE A N 1
ATOM 2308 C CA . ILE A 1 290 ? 6.237 9.995 -8.631 1.00 61.31 290 ILE A CA 1
ATOM 2309 C C . ILE A 1 290 ? 7.013 9.573 -7.375 1.00 61.31 290 ILE A C 1
ATOM 2311 O O . ILE A 1 290 ? 8.134 10.034 -7.146 1.00 61.31 290 ILE A O 1
ATOM 2315 N N . TYR A 1 291 ? 6.458 8.653 -6.584 1.00 55.03 291 TYR A N 1
ATOM 2316 C CA . TYR A 1 291 ? 7.070 8.171 -5.344 1.00 55.03 291 TYR A CA 1
ATOM 2317 C C . TYR A 1 291 ? 8.420 7.478 -5.567 1.00 55.03 291 TYR A C 1
ATOM 2319 O O . TYR A 1 291 ? 9.323 7.642 -4.750 1.00 55.03 291 TYR A O 1
ATOM 2327 N N . HIS A 1 292 ? 8.608 6.800 -6.704 1.00 59.28 292 HIS A N 1
ATOM 2328 C CA . HIS A 1 292 ? 9.884 6.164 -7.051 1.00 59.28 292 HIS A CA 1
ATOM 2329 C C . HIS A 1 292 ? 11.013 7.186 -7.257 1.00 59.28 292 HIS A C 1
ATOM 2331 O O . HIS A 1 292 ? 12.180 6.909 -6.986 1.00 59.28 292 HIS A O 1
ATOM 2337 N N . TYR A 1 293 ? 10.677 8.405 -7.681 1.00 70.88 293 TYR A N 1
ATOM 2338 C CA . TYR A 1 293 ? 11.661 9.463 -7.913 1.00 70.88 293 TYR A CA 1
ATOM 2339 C C . TYR A 1 293 ? 12.135 10.104 -6.610 1.00 70.88 293 TYR A C 1
ATOM 2341 O O . TYR A 1 293 ? 13.255 10.608 -6.549 1.00 70.88 293 TYR A O 1
ATOM 2349 N N . ARG A 1 294 ? 11.315 10.055 -5.551 1.00 68.75 294 ARG A N 1
ATOM 2350 C CA . ARG A 1 294 ? 11.634 10.634 -4.240 1.00 68.75 294 ARG A CA 1
ATOM 2351 C C . ARG A 1 294 ? 12.920 10.045 -3.665 1.00 68.75 294 ARG A C 1
ATOM 2353 O O . ARG A 1 294 ? 13.763 10.794 -3.175 1.00 68.75 294 ARG A O 1
ATOM 2360 N N . ASP A 1 295 ? 13.083 8.728 -3.723 1.00 72.44 295 ASP A N 1
ATOM 2361 C CA . ASP A 1 295 ? 14.229 8.068 -3.096 1.00 72.44 295 ASP A CA 1
ATOM 2362 C C . ASP A 1 295 ? 15.492 8.158 -3.960 1.00 72.44 295 ASP A C 1
ATOM 2364 O O . ASP A 1 295 ? 16.583 8.332 -3.414 1.00 72.44 295 ASP A O 1
ATOM 2368 N N . LEU A 1 296 ? 15.346 8.215 -5.291 1.00 82.31 296 LEU A N 1
ATOM 2369 C CA . LEU A 1 296 ? 16.433 8.615 -6.191 1.00 82.31 296 LEU A CA 1
ATOM 2370 C C . LEU A 1 296 ? 16.919 10.037 -5.859 1.00 82.31 296 LEU A C 1
ATOM 2372 O O . LEU A 1 296 ? 18.107 10.239 -5.632 1.00 82.31 296 LEU A O 1
ATOM 2376 N N . LEU A 1 297 ? 16.009 11.010 -5.737 1.00 84.56 297 LEU A N 1
ATOM 2377 C CA . LEU A 1 297 ? 16.339 12.408 -5.416 1.00 84.56 297 LEU A CA 1
ATOM 2378 C C . LEU A 1 297 ? 17.011 12.561 -4.043 1.00 84.56 297 LEU A C 1
ATOM 2380 O O . LEU A 1 297 ? 17.973 13.319 -3.892 1.00 84.56 297 LEU A O 1
ATOM 2384 N N . LYS A 1 298 ? 16.543 11.809 -3.038 1.00 83.56 298 LYS A N 1
ATOM 2385 C CA . LYS A 1 298 ? 17.188 11.759 -1.718 1.00 83.56 298 LYS A CA 1
ATOM 2386 C C . LYS A 1 298 ? 18.606 11.205 -1.815 1.00 83.56 298 LYS A C 1
ATOM 2388 O O . LYS A 1 298 ? 19.524 11.803 -1.254 1.00 83.56 298 LYS A O 1
ATOM 2393 N N . ARG A 1 299 ? 18.794 10.081 -2.515 1.00 86.75 299 ARG A N 1
ATOM 2394 C CA . ARG A 1 299 ? 20.094 9.403 -2.620 1.00 86.75 299 ARG A CA 1
ATOM 2395 C C . ARG A 1 299 ? 21.097 10.212 -3.440 1.00 86.75 299 ARG A C 1
ATOM 2397 O O . ARG A 1 299 ? 22.271 10.242 -3.091 1.00 86.75 299 ARG A O 1
ATOM 2404 N N . SER A 1 300 ? 20.626 10.940 -4.452 1.00 89.69 300 SER A N 1
ATOM 2405 C CA . SER A 1 300 ? 21.430 11.878 -5.241 1.00 89.69 300 SER A CA 1
ATOM 2406 C C . SER A 1 300 ? 21.709 13.210 -4.533 1.00 89.69 300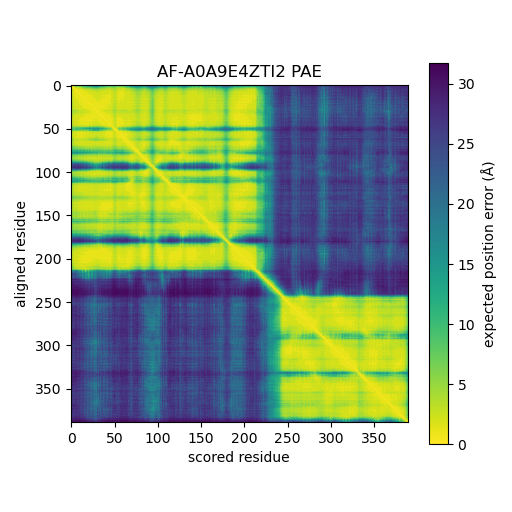 SER A C 1
ATOM 2408 O O . SER A 1 300 ? 22.418 14.057 -5.073 1.00 89.69 300 SER A O 1
ATOM 2410 N N . ASN A 1 301 ? 21.143 13.424 -3.337 1.00 90.44 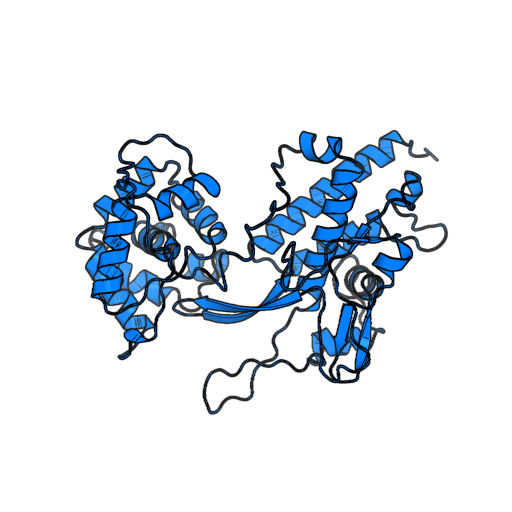301 ASN A N 1
ATOM 2411 C CA . ASN A 1 301 ? 21.282 14.645 -2.542 1.00 90.44 301 ASN A CA 1
ATOM 2412 C C . ASN A 1 301 ? 20.848 15.927 -3.296 1.00 90.44 301 ASN A C 1
ATOM 2414 O O . ASN A 1 301 ? 21.346 17.016 -3.007 1.00 90.44 301 ASN A O 1
ATOM 2418 N N . VAL A 1 302 ? 19.896 15.804 -4.230 1.00 93.81 302 VAL A N 1
ATOM 2419 C CA . VAL A 1 302 ? 19.259 16.932 -4.933 1.00 93.81 302 VAL A CA 1
ATOM 2420 C C . VAL A 1 302 ? 18.046 17.366 -4.114 1.00 93.81 302 VAL A C 1
ATOM 2422 O O . VAL A 1 302 ? 17.108 16.595 -3.925 1.00 93.81 302 VAL A O 1
ATOM 2425 N N . LYS A 1 303 ? 18.064 18.590 -3.580 1.00 91.56 303 LYS A N 1
ATOM 2426 C CA . LYS A 1 303 ? 17.114 19.043 -2.547 1.00 91.56 303 LYS A CA 1
ATOM 2427 C C . LYS A 1 303 ? 16.134 20.092 -3.037 1.00 91.56 303 LYS A C 1
ATOM 2429 O O . LYS A 1 303 ? 15.078 20.259 -2.427 1.00 91.56 303 LYS A O 1
ATOM 2434 N N . THR A 1 304 ? 16.488 20.823 -4.089 1.00 95.62 304 THR A N 1
ATOM 2435 C CA . THR A 1 304 ? 15.699 21.959 -4.577 1.00 95.62 304 THR A CA 1
ATOM 2436 C C . THR A 1 304 ? 15.375 21.851 -6.061 1.00 95.62 304 THR A C 1
ATOM 2438 O O . THR A 1 304 ? 16.144 21.284 -6.838 1.00 95.62 304 THR A O 1
ATOM 2441 N N . LEU A 1 305 ? 14.260 22.460 -6.477 1.00 94.94 305 LEU A N 1
ATOM 2442 C CA . LEU A 1 305 ? 13.884 22.525 -7.895 1.00 94.94 305 LEU A CA 1
ATOM 2443 C C . LEU A 1 305 ? 14.946 23.228 -8.754 1.00 94.94 305 LEU A C 1
ATOM 2445 O O . LEU A 1 305 ? 15.101 22.891 -9.922 1.00 94.94 305 LEU A O 1
ATOM 2449 N N . GLY A 1 306 ? 15.705 24.174 -8.191 1.00 95.62 306 GLY A N 1
ATOM 2450 C CA . GLY A 1 306 ? 16.790 24.837 -8.912 1.00 95.62 306 GLY A CA 1
ATOM 2451 C C . GLY A 1 306 ? 18.012 23.953 -9.141 1.00 95.62 306 GLY A C 1
ATOM 2452 O O . GLY A 1 306 ? 18.633 24.057 -10.198 1.00 95.62 306 GLY A O 1
ATOM 2453 N N . GLU A 1 307 ? 18.349 23.080 -8.188 1.00 96.75 307 GLU A N 1
ATOM 2454 C CA . GLU A 1 307 ? 19.392 22.059 -8.367 1.00 96.75 307 GLU A CA 1
ATOM 2455 C C . GLU A 1 307 ? 18.967 21.029 -9.414 1.00 96.75 307 GLU A C 1
ATOM 2457 O O . GLU A 1 307 ? 19.762 20.692 -10.290 1.00 96.75 307 GLU A O 1
ATOM 2462 N N . LEU A 1 308 ? 17.705 20.587 -9.359 1.00 96.06 308 LEU A N 1
ATOM 2463 C CA . LEU A 1 308 ? 17.144 19.664 -10.338 1.00 96.06 308 LEU A CA 1
ATOM 2464 C C . LEU A 1 308 ? 17.149 20.279 -11.744 1.00 96.06 308 LEU A C 1
ATOM 2466 O O . LEU A 1 308 ? 17.733 19.700 -12.653 1.00 96.06 308 LEU A O 1
ATOM 2470 N N . GLU A 1 309 ? 16.611 21.489 -11.919 1.00 96.50 309 GLU A N 1
ATOM 2471 C CA . GLU A 1 309 ? 16.635 22.202 -13.205 1.00 96.50 309 GLU A CA 1
ATOM 2472 C C . GLU A 1 309 ? 18.058 22.325 -13.754 1.00 96.50 309 GLU A C 1
ATOM 2474 O O . GLU A 1 309 ? 18.305 22.039 -14.923 1.00 96.50 309 GLU A O 1
ATOM 2479 N N . GLN A 1 310 ? 19.018 22.709 -12.908 1.00 96.44 310 GLN A N 1
ATOM 2480 C CA . GLN A 1 310 ? 20.403 22.856 -13.337 1.00 96.44 310 GLN A CA 1
ATOM 2481 C C . GLN A 1 310 ? 21.030 21.514 -13.740 1.00 96.44 310 GLN A C 1
ATOM 2483 O O . GLN A 1 310 ? 21.821 21.493 -14.681 1.00 96.44 310 GLN A O 1
ATOM 2488 N N . LEU A 1 311 ? 20.673 20.410 -13.075 1.00 96.25 311 LEU A N 1
ATOM 2489 C CA . LEU A 1 311 ? 21.100 19.061 -13.449 1.00 96.25 311 LEU A CA 1
ATOM 2490 C C . LEU A 1 311 ? 20.550 18.661 -14.822 1.00 96.25 311 LEU A C 1
ATOM 2492 O O . LEU A 1 311 ? 21.323 18.233 -15.680 1.00 96.25 311 LEU A O 1
ATOM 2496 N N . LEU A 1 312 ? 19.247 18.846 -15.065 1.00 96.44 312 LEU A N 1
ATOM 2497 C CA . LEU A 1 312 ? 18.644 18.535 -16.366 1.00 96.44 312 LEU A CA 1
ATOM 2498 C C . LEU A 1 312 ? 19.219 19.418 -17.484 1.00 96.44 312 LEU A C 1
ATOM 2500 O O . LEU A 1 312 ? 19.447 18.930 -18.587 1.00 96.44 312 LEU A O 1
ATOM 2504 N N . GLU A 1 313 ? 19.493 20.694 -17.211 1.00 96.25 313 GLU A N 1
ATOM 2505 C CA . GLU A 1 313 ? 20.128 21.613 -18.165 1.00 96.25 313 GLU A CA 1
ATOM 2506 C C . GLU A 1 313 ? 21.586 21.232 -18.464 1.00 96.25 313 GLU A C 1
ATOM 2508 O O . GLU A 1 313 ? 21.993 21.223 -19.624 1.00 96.25 313 GLU A O 1
ATOM 2513 N N . ASN A 1 314 ? 22.366 20.857 -17.446 1.00 95.69 314 ASN A N 1
ATOM 2514 C CA . ASN A 1 314 ? 23.748 20.386 -17.615 1.00 95.69 314 ASN A CA 1
ATOM 2515 C C . ASN A 1 314 ? 23.833 19.029 -18.322 1.00 95.69 314 ASN A C 1
ATOM 2517 O O . ASN A 1 314 ? 24.901 18.644 -18.795 1.00 95.69 314 ASN A O 1
ATOM 2521 N N . SER A 1 315 ? 22.715 18.306 -18.374 1.00 96.81 315 SER A N 1
ATOM 2522 C CA . SER A 1 315 ? 22.630 17.018 -19.048 1.00 96.81 315 SER A CA 1
ATOM 2523 C C . SER A 1 315 ? 22.447 17.138 -20.559 1.00 96.81 315 SER A C 1
ATOM 2525 O O . SER A 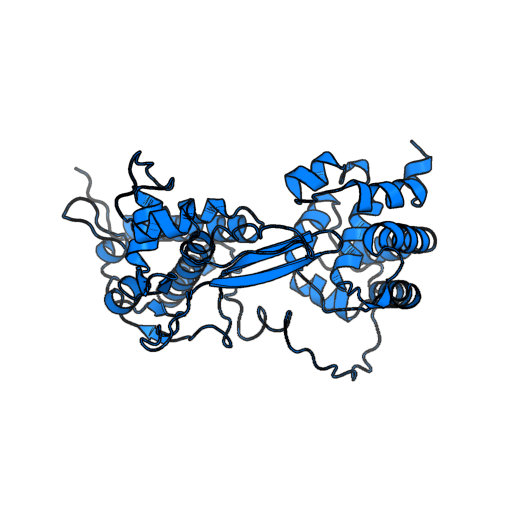1 315 ? 22.495 16.129 -21.252 1.00 96.81 315 SER A O 1
ATOM 2527 N N . LYS A 1 316 ? 22.213 18.340 -21.101 1.00 95.94 316 LYS A N 1
ATOM 2528 C CA . LYS A 1 316 ? 22.022 18.540 -22.547 1.00 95.94 316 LYS A CA 1
ATOM 2529 C C . LYS A 1 316 ? 23.246 18.088 -23.348 1.00 95.94 316 LYS A C 1
ATOM 2531 O O . LYS A 1 316 ? 24.347 17.983 -22.814 1.00 95.94 316 LYS A O 1
ATOM 2536 N N . GLU A 1 317 ? 23.042 17.805 -24.635 1.00 94.00 317 GLU A N 1
ATOM 2537 C CA . GLU A 1 317 ? 24.026 17.209 -25.554 1.00 94.00 317 GLU A CA 1
ATOM 2538 C C . GLU A 1 317 ? 24.366 15.741 -25.247 1.00 94.00 317 GLU A C 1
ATOM 2540 O O . GLU A 1 317 ? 24.118 14.860 -26.074 1.00 94.00 317 GLU A O 1
ATOM 2545 N N . TRP A 1 318 ? 24.928 15.439 -24.074 1.00 95.88 318 TRP A N 1
ATOM 2546 C CA . TRP A 1 318 ? 25.276 14.059 -23.725 1.00 95.88 318 TRP A CA 1
ATOM 2547 C C . TRP A 1 318 ? 24.048 13.238 -23.328 1.00 95.88 318 TRP A C 1
ATOM 2549 O O . TRP A 1 318 ? 23.935 12.075 -23.710 1.00 95.88 318 TRP A O 1
ATOM 2559 N N . GLY A 1 319 ? 23.091 13.859 -22.641 1.00 96.62 319 GLY A N 1
ATOM 2560 C CA . GLY A 1 319 ? 21.830 13.251 -22.232 1.00 96.62 319 GLY A CA 1
ATOM 2561 C C . GLY A 1 319 ? 20.952 12.867 -23.423 1.00 96.62 319 GLY A C 1
ATOM 2562 O O . GLY A 1 319 ? 20.226 11.885 -23.367 1.00 96.62 319 GLY A O 1
ATOM 2563 N N . GLU A 1 320 ? 21.060 13.576 -24.549 1.00 97.00 320 GLU A N 1
ATOM 2564 C CA . GLU A 1 320 ? 20.342 13.226 -25.786 1.00 97.00 320 GLU A CA 1
ATOM 2565 C C . GLU A 1 320 ? 20.861 11.909 -26.366 1.00 97.00 320 GLU A C 1
ATOM 2567 O O . GLU A 1 320 ? 20.081 11.030 -26.731 1.00 97.00 320 GLU A O 1
ATOM 2572 N N . LYS A 1 321 ? 22.191 11.744 -26.382 1.00 95.88 321 LYS A N 1
ATOM 2573 C CA . LYS A 1 321 ? 22.843 10.491 -26.783 1.00 95.88 321 LYS A CA 1
ATOM 2574 C C . LYS A 1 321 ? 22.552 9.372 -25.790 1.00 95.88 321 LYS A C 1
ATOM 2576 O O . LYS A 1 321 ? 22.334 8.241 -26.210 1.00 95.88 321 LYS A O 1
ATOM 2581 N N . TYR A 1 322 ? 22.506 9.700 -24.500 1.00 95.81 322 TYR A N 1
ATOM 2582 C CA . TYR A 1 322 ? 22.094 8.782 -23.446 1.00 95.81 322 TYR A CA 1
ATOM 2583 C C . TYR A 1 322 ? 20.678 8.253 -23.679 1.00 95.81 322 TYR A C 1
ATOM 2585 O O . TYR A 1 322 ? 20.506 7.039 -23.729 1.00 95.81 322 TYR A O 1
ATOM 2593 N N . PHE A 1 323 ? 19.691 9.125 -23.906 1.00 94.88 323 PHE A N 1
ATOM 2594 C CA . PHE A 1 323 ? 18.325 8.696 -24.205 1.00 94.88 323 PHE A CA 1
ATOM 2595 C C . PHE A 1 323 ? 18.244 7.889 -25.503 1.00 94.88 323 PHE A C 1
ATOM 2597 O O . PHE A 1 323 ? 17.583 6.856 -25.514 1.00 94.88 323 PHE A O 1
ATOM 2604 N N . ASP A 1 324 ? 18.931 8.284 -26.582 1.00 93.00 324 ASP A N 1
ATOM 2605 C CA . ASP A 1 324 ? 18.949 7.469 -27.806 1.00 93.00 324 ASP A CA 1
ATOM 2606 C C . ASP A 1 324 ? 19.561 6.084 -27.557 1.00 93.00 324 ASP A C 1
ATOM 2608 O O . ASP A 1 324 ? 18.975 5.078 -27.945 1.00 93.00 324 ASP A O 1
ATOM 2612 N N . GLY A 1 325 ? 20.702 6.006 -26.868 1.00 89.88 325 GLY A N 1
ATOM 2613 C CA . GLY A 1 325 ? 21.342 4.741 -26.505 1.00 89.88 325 GLY A CA 1
ATOM 2614 C C . GLY A 1 325 ? 20.461 3.870 -25.612 1.00 89.88 325 GLY A C 1
ATOM 2615 O O . GLY A 1 325 ? 20.315 2.678 -25.866 1.00 89.88 325 GLY A O 1
ATOM 2616 N N . TYR A 1 326 ? 19.817 4.475 -24.619 1.00 90.94 326 TYR A N 1
ATOM 2617 C CA . TYR A 1 326 ? 18.851 3.819 -23.752 1.00 90.94 326 TYR A CA 1
ATOM 2618 C C . TYR A 1 326 ? 17.680 3.237 -24.551 1.00 90.94 326 TYR A C 1
ATOM 2620 O O . TYR A 1 326 ? 17.462 2.027 -24.515 1.00 90.94 326 TYR A O 1
ATOM 2628 N N . TYR A 1 327 ? 16.987 4.055 -25.351 1.00 87.06 327 TYR A N 1
ATOM 2629 C CA . TYR A 1 327 ? 15.848 3.602 -26.153 1.00 87.06 327 TYR A CA 1
ATOM 2630 C C . TYR A 1 327 ? 16.246 2.589 -27.236 1.00 87.06 327 TYR A C 1
ATOM 2632 O O . TYR A 1 327 ? 15.448 1.713 -27.549 1.00 87.06 327 TYR A O 1
ATOM 2640 N N . ARG A 1 328 ? 17.484 2.606 -27.758 1.00 85.75 328 ARG A N 1
ATOM 2641 C CA . ARG A 1 328 ? 18.000 1.512 -28.613 1.00 85.75 328 ARG A CA 1
ATOM 2642 C C . ARG A 1 328 ? 18.054 0.175 -27.883 1.00 85.75 328 ARG A C 1
ATOM 2644 O O . ARG A 1 328 ? 17.778 -0.848 -28.495 1.00 85.75 328 ARG A O 1
ATOM 2651 N N . ILE A 1 329 ? 18.438 0.179 -26.610 1.00 84.19 329 ILE A N 1
ATOM 2652 C CA . ILE A 1 329 ? 18.574 -1.045 -25.814 1.00 84.19 329 ILE A CA 1
ATOM 2653 C C . ILE A 1 329 ? 17.205 -1.600 -25.414 1.00 84.19 329 ILE A C 1
ATOM 2655 O O . ILE A 1 329 ? 17.036 -2.817 -25.360 1.00 84.19 329 ILE A O 1
ATOM 2659 N N . ILE A 1 330 ? 16.240 -0.729 -25.104 1.00 77.31 330 ILE A N 1
ATOM 2660 C CA . ILE A 1 330 ? 14.948 -1.164 -24.555 1.00 77.31 330 ILE A CA 1
ATOM 2661 C C . ILE A 1 330 ? 13.853 -1.360 -25.607 1.00 77.31 330 ILE A C 1
ATOM 2663 O O . ILE A 1 330 ? 12.993 -2.214 -25.412 1.00 77.31 330 ILE A O 1
ATOM 2667 N N . CYS A 1 331 ? 13.876 -0.611 -26.715 1.00 67.88 331 CYS A N 1
ATOM 2668 C CA . CYS A 1 331 ? 12.791 -0.634 -27.698 1.00 67.88 331 CYS A CA 1
ATOM 2669 C C . CYS A 1 331 ? 13.003 -1.575 -28.886 1.00 67.88 331 CYS A C 1
ATOM 2671 O O . CYS A 1 331 ? 12.057 -1.769 -29.647 1.00 67.88 331 CYS A O 1
ATOM 2673 N N . ASP A 1 332 ? 14.203 -2.131 -29.067 1.00 65.62 332 ASP A N 1
ATOM 2674 C CA . ASP A 1 332 ? 14.586 -2.829 -30.304 1.00 65.62 332 ASP A CA 1
ATOM 2675 C C . ASP A 1 332 ? 14.306 -1.940 -31.555 1.00 65.62 332 ASP A C 1
ATOM 2677 O O . ASP A 1 332 ? 14.488 -0.717 -31.481 1.00 65.62 332 ASP A O 1
ATOM 2681 N N . GLU A 1 333 ? 13.892 -2.488 -32.709 1.00 57.50 333 GLU A N 1
ATOM 2682 C CA . GLU A 1 333 ? 13.614 -1.702 -33.934 1.00 57.50 333 GLU A CA 1
ATOM 2683 C C . GLU A 1 333 ? 12.315 -0.854 -33.875 1.00 57.50 333 GLU A C 1
ATOM 2685 O O . GLU A 1 333 ? 12.208 0.150 -34.585 1.00 57.50 333 GLU A O 1
ATOM 2690 N N . ASP A 1 334 ? 11.365 -1.164 -32.983 1.00 68.56 334 ASP A N 1
ATOM 2691 C CA . ASP A 1 334 ? 9.983 -0.648 -33.029 1.00 68.56 334 ASP A CA 1
ATOM 2692 C C . ASP A 1 334 ? 9.652 0.370 -31.912 1.00 68.56 334 ASP A C 1
ATOM 2694 O O . ASP A 1 334 ? 8.815 0.151 -31.028 1.00 68.56 334 ASP A O 1
ATOM 2698 N N . ARG A 1 335 ? 10.284 1.550 -31.960 1.00 73.62 335 ARG A N 1
ATOM 2699 C CA . ARG A 1 335 ? 10.116 2.621 -30.945 1.00 73.62 335 ARG A CA 1
ATOM 2700 C C . ARG A 1 335 ? 8.706 3.226 -30.860 1.00 73.62 335 ARG A C 1
ATOM 2702 O O . ARG A 1 335 ? 8.316 3.718 -29.805 1.00 73.62 335 ARG A O 1
ATOM 2709 N N . GLU A 1 336 ? 7.918 3.150 -31.931 1.00 71.06 336 GLU A N 1
ATOM 2710 C CA . GLU A 1 336 ? 6.601 3.806 -32.046 1.00 71.06 336 GLU A CA 1
ATOM 2711 C C . GLU A 1 336 ? 5.507 3.241 -31.113 1.00 71.06 336 GLU A C 1
ATOM 2713 O O . GLU A 1 336 ? 4.473 3.888 -30.875 1.00 71.06 336 GLU A O 1
ATOM 2718 N N . TYR A 1 337 ? 5.727 2.039 -30.573 1.00 67.44 337 TYR A N 1
ATOM 2719 C CA . TYR A 1 337 ? 4.827 1.386 -29.616 1.00 67.44 337 TYR A CA 1
ATOM 2720 C C . TYR A 1 337 ? 5.180 1.688 -28.158 1.00 67.44 337 TYR A C 1
ATOM 2722 O O . TYR A 1 337 ? 4.412 1.336 -27.263 1.00 67.44 337 TYR A O 1
ATOM 2730 N N . TRP A 1 338 ? 6.302 2.367 -27.909 1.00 65.50 338 TRP A N 1
ATOM 2731 C CA . TRP A 1 338 ? 6.749 2.695 -26.564 1.00 65.50 338 TRP A CA 1
ATOM 2732 C C . TRP A 1 338 ? 6.175 4.015 -26.070 1.00 65.50 338 TRP A C 1
ATOM 2734 O O . TRP A 1 338 ? 6.099 5.003 -26.803 1.00 65.50 338 TRP A O 1
ATOM 2744 N N . ILE A 1 339 ? 5.785 4.016 -24.797 1.00 70.88 339 ILE A N 1
ATOM 2745 C CA . ILE A 1 339 ? 5.267 5.177 -24.082 1.00 70.88 339 ILE A CA 1
ATOM 2746 C C . ILE A 1 339 ? 6.188 5.431 -22.888 1.00 70.88 339 ILE A C 1
ATOM 2748 O O . ILE A 1 339 ? 6.272 4.599 -21.990 1.00 70.88 339 ILE A O 1
ATOM 2752 N N . ALA A 1 340 ? 6.862 6.577 -22.885 1.00 73.00 340 ALA A N 1
ATOM 2753 C CA . ALA A 1 340 ? 7.718 7.030 -21.795 1.00 73.00 340 ALA A CA 1
ATOM 2754 C C . ALA A 1 340 ? 6.936 7.920 -20.825 1.00 73.00 340 ALA A C 1
ATOM 2756 O O . ALA A 1 340 ? 6.214 8.825 -21.255 1.00 73.00 340 ALA A O 1
ATOM 2757 N N . ASN A 1 341 ? 7.103 7.714 -19.520 1.00 77.69 341 ASN A N 1
ATOM 2758 C CA . ASN A 1 341 ? 6.469 8.579 -18.523 1.00 77.69 341 ASN A CA 1
ATOM 2759 C C . ASN A 1 341 ? 7.266 9.881 -18.359 1.00 77.69 341 ASN A C 1
ATOM 2761 O O . ASN A 1 341 ? 8.496 9.868 -18.357 1.00 77.69 341 ASN A O 1
ATOM 2765 N N . ARG A 1 342 ? 6.597 11.024 -18.160 1.00 79.06 342 ARG A N 1
ATOM 2766 C CA . ARG A 1 342 ? 7.306 12.316 -18.023 1.00 79.06 342 ARG A CA 1
ATOM 2767 C C . ARG A 1 342 ? 8.221 12.358 -16.800 1.00 79.06 342 ARG A C 1
ATOM 2769 O O . ARG A 1 342 ? 9.283 12.967 -16.863 1.00 79.06 342 ARG A O 1
ATOM 2776 N N . GLY A 1 343 ? 7.846 11.695 -15.707 1.00 79.88 343 GLY A N 1
ATOM 2777 C CA . GLY A 1 343 ? 8.701 11.562 -14.530 1.00 79.88 343 GLY A CA 1
ATOM 2778 C C . GLY A 1 343 ? 9.917 10.656 -14.750 1.00 79.88 343 GLY A C 1
ATOM 2779 O O . GLY A 1 343 ? 10.939 10.840 -14.091 1.00 79.88 343 GLY A O 1
ATOM 2780 N N . GLU A 1 344 ? 9.869 9.747 -15.730 1.00 82.62 344 GLU A N 1
ATOM 2781 C CA . GLU A 1 344 ? 10.983 8.847 -16.059 1.00 82.62 344 GLU A CA 1
ATOM 2782 C C . GLU A 1 344 ? 12.217 9.616 -16.557 1.00 82.62 344 GLU A C 1
ATOM 2784 O O . GLU A 1 344 ? 13.354 9.212 -16.309 1.00 82.62 344 GLU A O 1
ATOM 2789 N N . ILE A 1 345 ? 11.999 10.777 -17.188 1.00 90.88 345 ILE A N 1
ATOM 2790 C CA . ILE A 1 345 ? 13.058 11.710 -17.599 1.00 90.88 345 ILE A CA 1
ATOM 2791 C C . ILE A 1 345 ? 13.964 12.045 -16.411 1.00 90.88 345 ILE A C 1
ATOM 2793 O O . ILE A 1 345 ? 15.189 12.037 -16.534 1.00 90.88 345 ILE A O 1
ATOM 2797 N N . ILE A 1 346 ? 13.356 12.326 -15.256 1.00 91.69 346 ILE A N 1
ATOM 2798 C CA . ILE A 1 346 ? 14.075 12.717 -14.046 1.00 91.69 346 ILE A CA 1
ATOM 2799 C C . ILE A 1 346 ? 14.861 11.528 -13.504 1.00 91.69 346 ILE A C 1
ATOM 2801 O O . ILE A 1 346 ? 16.053 11.670 -13.249 1.00 91.69 346 ILE A O 1
ATOM 2805 N N . SER A 1 347 ? 14.239 10.352 -13.371 1.00 89.31 347 SER A N 1
ATOM 2806 C CA . SER A 1 347 ? 14.941 9.166 -12.864 1.00 89.31 347 SER A CA 1
ATOM 2807 C C . SER A 1 347 ? 16.136 8.782 -13.727 1.00 89.31 347 SER A C 1
ATOM 2809 O O . SER A 1 347 ? 17.216 8.548 -13.194 1.00 89.31 347 SER A O 1
ATOM 2811 N N . LEU A 1 348 ? 15.965 8.765 -15.050 1.00 92.75 348 LEU A N 1
ATOM 2812 C CA . LEU A 1 348 ? 17.017 8.351 -15.974 1.00 92.75 348 LEU A CA 1
ATOM 2813 C C . LEU A 1 348 ? 18.191 9.334 -15.952 1.00 92.75 348 LEU A C 1
ATOM 2815 O O . LEU A 1 348 ? 19.344 8.917 -15.877 1.00 92.75 348 LEU A O 1
ATOM 2819 N N . LEU A 1 349 ? 17.916 10.641 -15.922 1.00 95.06 349 LEU A N 1
ATOM 2820 C CA . LEU A 1 349 ? 18.976 11.641 -15.808 1.00 95.06 349 LEU A CA 1
ATOM 2821 C C . LEU A 1 349 ? 19.631 11.658 -14.423 1.00 95.06 349 LEU A C 1
ATOM 2823 O O . LEU A 1 349 ? 20.833 11.891 -14.350 1.00 95.06 349 LEU A O 1
ATOM 2827 N N . LEU A 1 350 ? 18.913 11.376 -13.332 1.00 93.62 350 LEU A N 1
ATOM 2828 C CA . LEU A 1 350 ? 19.536 11.210 -12.012 1.00 93.62 350 LEU A CA 1
ATOM 2829 C C . LEU A 1 350 ? 20.491 10.015 -12.003 1.00 93.62 350 LEU A C 1
ATOM 2831 O O . LEU A 1 350 ? 21.649 10.170 -11.626 1.00 93.62 350 LEU A O 1
ATOM 2835 N N . ILE A 1 351 ? 20.041 8.853 -12.476 1.00 92.62 351 ILE A N 1
ATOM 2836 C CA . ILE A 1 351 ? 20.881 7.652 -12.565 1.00 92.62 351 ILE A CA 1
ATOM 2837 C C . ILE A 1 351 ? 22.125 7.945 -13.402 1.00 92.62 351 ILE A C 1
ATOM 2839 O O . ILE A 1 351 ? 23.250 7.705 -12.961 1.00 92.62 351 ILE A O 1
ATOM 2843 N N . ALA A 1 352 ? 21.938 8.564 -14.567 1.00 94.25 352 ALA A N 1
ATOM 2844 C CA . ALA A 1 352 ? 23.042 8.871 -15.455 1.00 94.25 352 ALA A CA 1
ATOM 2845 C C . ALA A 1 352 ? 24.026 9.902 -14.884 1.00 94.25 352 ALA A C 1
ATOM 2847 O O . ALA A 1 352 ? 25.205 9.834 -15.214 1.00 94.25 352 ALA A O 1
ATOM 2848 N N . ASN A 1 353 ? 23.585 10.838 -14.035 1.00 94.38 353 ASN A N 1
ATOM 2849 C CA . ASN A 1 353 ? 24.452 11.860 -13.434 1.00 94.38 353 ASN A CA 1
ATOM 2850 C C . ASN A 1 353 ? 25.206 11.387 -12.182 1.00 94.38 353 ASN A C 1
ATOM 2852 O O . ASN A 1 353 ? 26.180 12.035 -11.801 1.00 94.38 353 ASN A O 1
ATOM 2856 N N . PHE A 1 354 ? 24.791 10.290 -11.539 1.00 92.94 354 PHE A N 1
ATOM 2857 C CA . PHE A 1 354 ? 25.391 9.834 -10.279 1.00 92.94 354 PHE A CA 1
ATOM 2858 C C . PHE A 1 354 ? 25.817 8.347 -10.311 1.00 92.94 354 PHE A C 1
ATOM 2860 O O . PHE A 1 354 ? 25.308 7.561 -9.508 1.00 92.94 354 PHE A O 1
ATOM 2867 N N . PRO A 1 355 ? 26.791 7.955 -11.166 1.00 87.19 355 PRO A N 1
ATOM 2868 C CA . PRO A 1 355 ? 27.317 6.580 -11.281 1.00 87.19 355 PRO A CA 1
ATOM 2869 C C . PRO A 1 355 ? 27.598 5.885 -9.958 1.00 87.19 355 PRO A C 1
ATOM 2871 O O . PRO A 1 355 ? 27.131 4.787 -9.685 1.00 87.19 355 PRO A O 1
ATOM 2874 N N . ASN A 1 356 ? 28.365 6.574 -9.115 1.00 88.50 356 ASN A N 1
ATOM 2875 C CA . ASN A 1 356 ? 28.879 6.022 -7.869 1.00 88.50 356 ASN A CA 1
ATOM 2876 C C . ASN A 1 356 ? 27.778 5.883 -6.809 1.00 88.50 356 ASN A C 1
ATOM 2878 O O . ASN A 1 356 ? 27.975 5.251 -5.777 1.00 88.50 356 ASN A O 1
ATOM 2882 N N . THR A 1 357 ? 26.624 6.512 -7.044 1.00 91.19 357 THR A N 1
ATOM 2883 C CA . THR A 1 357 ? 25.439 6.424 -6.186 1.00 91.19 357 THR A CA 1
ATOM 2884 C C . THR A 1 357 ? 24.456 5.371 -6.686 1.00 91.19 357 THR A C 1
ATOM 2886 O O . THR A 1 357 ? 23.853 4.685 -5.863 1.00 91.19 357 THR A O 1
ATOM 2889 N N . PHE A 1 358 ? 24.306 5.241 -8.005 1.00 90.75 358 PHE A N 1
ATOM 2890 C CA . PHE A 1 358 ? 23.381 4.325 -8.670 1.00 90.75 358 PHE A CA 1
ATOM 2891 C C . PHE A 1 358 ? 24.152 3.265 -9.460 1.00 90.75 358 PHE A C 1
ATOM 2893 O O . PHE A 1 358 ? 24.073 3.207 -10.686 1.00 90.75 358 PHE A O 1
ATOM 2900 N N . THR A 1 359 ? 24.919 2.446 -8.738 1.00 91.31 359 THR A N 1
ATOM 2901 C CA . THR A 1 359 ? 25.583 1.268 -9.309 1.00 91.31 359 THR A CA 1
ATOM 2902 C C . THR A 1 359 ? 24.555 0.202 -9.686 1.00 91.31 359 THR A C 1
ATOM 2904 O O . THR A 1 359 ? 23.426 0.234 -9.191 1.00 91.31 359 THR A O 1
ATOM 2907 N N . ASP A 1 360 ? 24.954 -0.769 -10.510 1.00 87.81 360 ASP A N 1
ATOM 2908 C CA . ASP A 1 360 ? 24.074 -1.876 -10.903 1.00 87.81 360 ASP A CA 1
ATOM 2909 C C . ASP A 1 360 ? 23.511 -2.611 -9.677 1.00 87.81 360 ASP A C 1
ATOM 2911 O O . ASP A 1 360 ? 22.295 -2.718 -9.543 1.00 87.81 360 ASP A O 1
ATOM 2915 N N . ASP A 1 361 ? 24.370 -2.970 -8.714 1.00 85.56 361 ASP A N 1
ATOM 2916 C CA . ASP A 1 361 ? 23.959 -3.609 -7.453 1.00 85.56 361 ASP A CA 1
ATOM 2917 C C . ASP A 1 361 ? 22.922 -2.780 -6.679 1.00 85.56 361 ASP A C 1
ATOM 2919 O O . ASP A 1 361 ? 21.955 -3.312 -6.139 1.00 85.56 361 ASP A O 1
ATOM 2923 N N . VAL A 1 362 ? 23.120 -1.459 -6.606 1.00 84.06 362 VAL A N 1
ATOM 2924 C CA . VAL A 1 362 ? 22.203 -0.560 -5.898 1.00 84.06 362 VAL A CA 1
ATOM 2925 C C . VAL A 1 362 ? 20.866 -0.485 -6.621 1.00 84.06 362 VAL A C 1
ATOM 2927 O O . VAL A 1 362 ? 19.816 -0.512 -5.984 1.00 84.06 362 VAL A O 1
ATOM 2930 N N . LEU A 1 363 ? 20.892 -0.363 -7.944 1.00 79.25 363 LEU A N 1
ATOM 2931 C CA . LEU A 1 363 ? 19.684 -0.298 -8.750 1.00 79.25 363 LEU A CA 1
ATOM 2932 C C . LEU A 1 363 ? 18.903 -1.612 -8.685 1.00 79.25 363 LEU A C 1
ATOM 2934 O O . LEU A 1 363 ? 17.680 -1.570 -8.577 1.00 79.25 363 LEU A O 1
ATOM 2938 N N . GLU A 1 364 ? 19.579 -2.758 -8.701 1.00 74.81 364 GLU A N 1
ATOM 2939 C CA . GLU A 1 364 ? 18.947 -4.070 -8.570 1.00 74.81 364 GLU A CA 1
ATOM 2940 C C . GLU A 1 364 ? 18.334 -4.265 -7.180 1.00 74.81 364 GLU A C 1
ATOM 2942 O O . GLU A 1 364 ? 17.138 -4.539 -7.066 1.00 74.81 364 GLU A O 1
ATOM 2947 N N . HIS A 1 365 ? 19.123 -4.079 -6.121 1.00 68.88 365 HIS A N 1
ATOM 2948 C CA . HIS A 1 365 ? 18.695 -4.402 -4.762 1.00 68.88 365 HIS A CA 1
ATOM 2949 C C . HIS A 1 365 ? 17.773 -3.358 -4.137 1.00 68.88 365 HIS A C 1
ATOM 2951 O O . HIS A 1 365 ? 16.776 -3.726 -3.521 1.00 68.88 365 HIS A O 1
ATOM 2957 N N . ASP A 1 366 ? 18.089 -2.072 -4.292 1.00 73.25 366 ASP A N 1
ATOM 2958 C CA . ASP A 1 366 ? 17.393 -1.006 -3.565 1.00 73.25 366 ASP A CA 1
ATOM 2959 C C . ASP A 1 366 ? 16.278 -0.367 -4.405 1.00 73.25 366 ASP A C 1
ATOM 2961 O O . ASP A 1 366 ? 15.397 0.296 -3.859 1.00 73.25 366 ASP A O 1
ATOM 2965 N N . PHE A 1 367 ? 16.317 -0.535 -5.732 1.00 68.31 367 PHE A N 1
ATOM 2966 C CA . PHE A 1 367 ? 15.358 0.076 -6.660 1.00 68.31 367 PHE A CA 1
ATOM 2967 C C . PHE A 1 367 ? 14.679 -0.929 -7.608 1.00 68.31 367 PHE A C 1
ATOM 2969 O O . PHE A 1 367 ? 13.872 -0.520 -8.444 1.00 68.31 367 PHE A O 1
ATOM 2976 N N . GLY A 1 368 ? 14.965 -2.231 -7.488 1.00 63.38 368 GLY A N 1
ATOM 2977 C CA . GLY A 1 368 ? 14.262 -3.294 -8.211 1.00 63.38 368 GLY A CA 1
ATOM 2978 C C . GLY A 1 368 ? 14.519 -3.347 -9.723 1.00 63.38 368 GLY A C 1
ATOM 2979 O O . GLY A 1 368 ? 13.685 -3.869 -10.470 1.00 63.38 368 GLY A O 1
ATOM 2980 N N . TYR A 1 369 ? 15.638 -2.805 -10.211 1.00 64.75 369 TYR A N 1
ATOM 2981 C CA . TYR A 1 369 ? 16.009 -2.908 -11.624 1.00 64.75 369 TYR A CA 1
ATOM 2982 C C . TYR A 1 369 ? 16.435 -4.341 -11.962 1.00 64.75 369 TYR A C 1
ATOM 2984 O O . TYR A 1 369 ? 17.457 -4.816 -11.495 1.00 64.75 369 TYR A O 1
ATOM 2992 N N . ILE A 1 370 ? 15.681 -5.017 -12.834 1.00 57.59 370 ILE A N 1
ATOM 2993 C CA . ILE A 1 370 ? 15.972 -6.409 -13.242 1.00 57.59 370 ILE A CA 1
ATOM 2994 C C . ILE A 1 370 ? 17.254 -6.514 -14.085 1.00 57.59 370 ILE A C 1
ATOM 2996 O O . ILE A 1 370 ? 17.929 -7.536 -14.065 1.00 57.59 370 ILE A O 1
ATOM 3000 N N . ILE A 1 371 ? 17.542 -5.487 -14.891 1.00 72.75 371 ILE A N 1
ATOM 3001 C CA . ILE A 1 371 ? 18.739 -5.409 -15.743 1.00 72.75 371 ILE A CA 1
ATOM 3002 C C . ILE A 1 371 ? 19.265 -3.967 -15.658 1.00 72.75 371 ILE A C 1
ATOM 3004 O O . ILE A 1 371 ? 18.954 -3.152 -16.542 1.00 72.75 371 ILE A O 1
ATOM 3008 N N . PRO A 1 372 ? 19.948 -3.603 -14.557 1.00 80.19 372 PRO A N 1
ATOM 3009 C CA . PRO A 1 372 ? 20.457 -2.250 -14.327 1.00 80.19 372 PRO A CA 1
ATOM 3010 C C . PRO A 1 372 ? 21.355 -1.732 -15.455 1.00 80.19 372 PRO A C 1
ATOM 3012 O O . PRO A 1 372 ? 21.312 -0.549 -15.799 1.00 80.19 372 PRO A O 1
ATOM 3015 N N . GLU A 1 373 ? 22.067 -2.632 -16.131 1.00 86.38 373 GLU A N 1
ATOM 3016 C CA . GLU A 1 373 ? 22.995 -2.331 -17.221 1.00 86.38 373 GLU A CA 1
ATOM 3017 C C . GLU A 1 373 ? 22.316 -1.577 -18.365 1.00 86.38 373 GLU A C 1
ATOM 3019 O O . GLU A 1 373 ? 22.944 -0.798 -19.079 1.00 86.38 373 GLU A O 1
ATOM 3024 N N . LYS A 1 374 ? 21.004 -1.752 -18.541 1.00 85.56 374 LYS A N 1
ATOM 3025 C CA . LYS A 1 374 ? 20.256 -1.043 -19.582 1.00 85.56 374 LYS A CA 1
ATOM 3026 C C . LYS A 1 374 ? 20.197 0.464 -19.355 1.00 85.56 374 LYS A C 1
ATOM 3028 O O . LYS A 1 374 ? 20.076 1.201 -20.330 1.00 85.56 374 LYS A O 1
ATOM 3033 N N . VAL A 1 375 ? 20.287 0.923 -18.106 1.00 88.81 375 VAL A N 1
ATOM 3034 C CA . VAL A 1 375 ? 20.343 2.352 -17.763 1.00 88.81 375 VAL A CA 1
ATOM 3035 C C . VAL A 1 375 ? 21.760 2.826 -17.459 1.00 88.81 375 VAL A C 1
ATOM 3037 O O . VAL A 1 375 ? 22.070 3.975 -17.768 1.00 88.81 375 VAL A O 1
ATOM 3040 N N . THR A 1 376 ? 22.635 1.978 -16.914 1.00 90.88 376 THR A N 1
ATOM 3041 C CA . THR A 1 376 ? 24.004 2.371 -16.537 1.00 90.88 376 THR A CA 1
ATOM 3042 C C . THR A 1 376 ? 24.992 2.290 -17.702 1.00 90.88 376 THR A C 1
ATOM 3044 O O . THR A 1 376 ? 25.843 3.17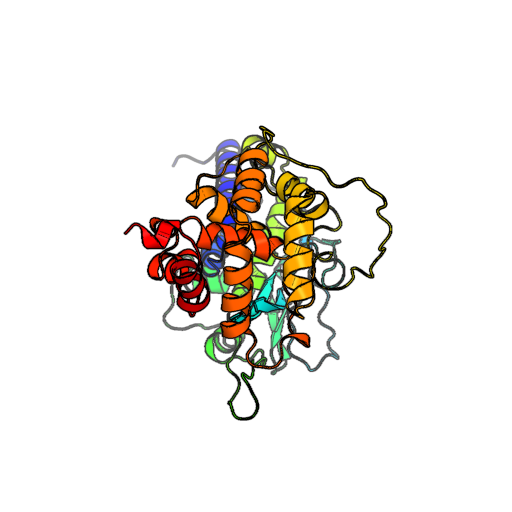1 -17.837 1.00 90.88 376 THR A O 1
ATOM 3047 N N . VAL A 1 377 ? 24.853 1.332 -18.629 1.00 90.38 377 VAL A N 1
ATOM 3048 C CA . VAL A 1 377 ? 25.753 1.223 -19.793 1.00 90.38 377 VAL A CA 1
ATOM 3049 C C . VAL A 1 377 ? 25.649 2.452 -20.699 1.00 90.38 377 VAL A C 1
ATOM 3051 O O . VAL A 1 377 ? 26.688 3.064 -20.957 1.00 90.38 377 VAL A O 1
ATOM 3054 N N . PRO A 1 378 ? 24.461 2.914 -21.142 1.00 90.38 378 PRO A N 1
ATOM 3055 C CA . PRO A 1 378 ? 24.379 4.161 -21.900 1.00 90.38 378 PRO A CA 1
ATOM 3056 C C . PRO A 1 378 ? 24.909 5.359 -21.107 1.00 90.38 378 PRO A C 1
ATOM 3058 O O . PRO A 1 378 ? 25.523 6.247 -21.694 1.00 90.38 378 PRO A O 1
ATOM 3061 N N . ALA A 1 379 ? 24.704 5.396 -19.785 1.00 90.56 379 ALA A N 1
ATOM 3062 C CA . ALA A 1 379 ? 25.220 6.482 -18.957 1.00 90.56 379 ALA A CA 1
ATOM 3063 C C . ALA A 1 379 ? 26.752 6.526 -19.019 1.00 90.56 379 ALA A C 1
ATOM 3065 O O . ALA A 1 379 ? 27.310 7.580 -19.317 1.00 90.56 379 ALA A O 1
ATOM 3066 N N . SER A 1 380 ? 27.414 5.376 -18.860 1.00 88.69 380 SER A N 1
ATOM 3067 C CA . SER A 1 380 ? 28.875 5.267 -18.951 1.00 88.69 380 SER A CA 1
ATOM 3068 C C . SER A 1 380 ? 29.452 5.621 -20.320 1.00 88.69 380 SER A C 1
ATOM 3070 O O . SER A 1 380 ? 30.546 6.172 -20.413 1.00 88.69 380 SER A O 1
ATOM 3072 N N . LEU A 1 381 ? 28.708 5.347 -21.393 1.00 89.19 381 LEU A N 1
ATOM 3073 C CA . LEU A 1 381 ? 29.150 5.635 -22.755 1.00 89.19 381 LEU A CA 1
ATOM 3074 C C . LEU A 1 381 ? 29.070 7.121 -23.106 1.00 89.19 381 LEU A C 1
ATOM 3076 O O . LEU A 1 381 ? 29.869 7.601 -23.914 1.00 89.19 381 LEU A O 1
ATOM 3080 N N . TYR A 1 382 ? 28.081 7.834 -22.564 1.00 91.94 382 TYR A N 1
ATOM 3081 C CA . TYR A 1 382 ? 27.746 9.172 -23.043 1.00 91.94 382 TYR A CA 1
ATOM 3082 C C . TYR A 1 382 ? 27.992 10.278 -22.024 1.00 91.94 382 TYR A C 1
ATOM 3084 O O . TYR A 1 382 ? 28.340 11.379 -22.450 1.00 91.94 382 TYR A O 1
ATOM 3092 N N . ASN A 1 383 ? 27.868 10.028 -20.718 1.00 90.00 383 ASN A N 1
ATOM 3093 C CA . ASN A 1 383 ? 28.126 11.060 -19.719 1.00 90.00 383 ASN A CA 1
ATOM 3094 C C . ASN A 1 383 ? 29.646 11.311 -19.581 1.00 90.00 383 ASN A C 1
ATOM 3096 O O . ASN A 1 383 ? 30.389 10.401 -19.212 1.00 90.00 383 ASN A O 1
ATOM 3100 N N . PRO A 1 384 ? 30.131 12.546 -19.822 1.00 83.56 384 PRO A N 1
ATOM 3101 C CA . PRO A 1 384 ? 31.555 12.874 -19.751 1.00 83.56 384 PRO A CA 1
ATOM 3102 C C . PRO A 1 384 ? 32.194 12.681 -18.368 1.00 83.56 384 PRO A C 1
ATOM 3104 O O . PRO A 1 384 ? 33.418 12.580 -18.288 1.00 83.56 384 PRO A O 1
ATOM 3107 N N . GLU A 1 385 ? 31.414 12.627 -17.286 1.00 75.12 385 GLU A N 1
ATOM 3108 C CA . GLU A 1 385 ? 31.943 12.356 -15.943 1.00 75.12 385 GLU A CA 1
ATOM 3109 C C . GLU A 1 385 ? 32.420 10.902 -15.778 1.00 75.12 385 GLU A C 1
ATOM 3111 O O . GLU A 1 385 ? 33.333 10.664 -14.996 1.00 75.12 385 GLU A O 1
ATOM 3116 N N . TYR A 1 386 ? 31.914 9.955 -16.580 1.00 70.81 386 TYR A N 1
ATOM 3117 C CA . TYR A 1 386 ? 32.411 8.570 -16.594 1.00 70.81 386 TYR A CA 1
ATOM 3118 C C . TYR A 1 386 ? 33.742 8.411 -17.338 1.00 70.81 386 TYR A C 1
ATOM 3120 O O . TYR A 1 386 ? 34.464 7.453 -17.106 1.00 70.81 386 TYR A O 1
ATOM 3128 N N . ALA A 1 387 ? 34.100 9.344 -18.225 1.00 57.38 387 ALA A N 1
ATOM 3129 C CA . ALA A 1 387 ? 35.357 9.287 -18.978 1.00 57.38 387 ALA A CA 1
ATOM 3130 C C . ALA A 1 387 ? 36.583 9.769 -18.169 1.00 57.38 387 ALA A C 1
ATOM 3132 O O . ALA A 1 387 ? 37.689 9.834 -18.711 1.00 57.38 387 ALA A O 1
ATOM 3133 N N . LYS A 1 388 ? 36.381 10.185 -16.909 1.00 51.38 388 LYS A N 1
ATOM 3134 C CA . LYS A 1 388 ? 37.415 10.724 -16.007 1.00 51.38 388 LYS A CA 1
ATOM 3135 C C . LYS A 1 388 ? 37.869 9.737 -14.923 1.00 51.38 388 LYS A C 1
ATOM 3137 O O . LYS A 1 388 ? 38.814 10.064 -14.202 1.00 51.38 388 LYS A O 1
ATOM 3142 N N . GLU A 1 389 ? 37.220 8.582 -14.816 1.00 45.75 389 GLU A N 1
ATOM 3143 C CA . GLU A 1 389 ? 37.621 7.433 -13.989 1.00 45.75 389 GLU A CA 1
ATOM 3144 C C . GLU A 1 389 ? 38.242 6.349 -14.882 1.00 45.75 389 GLU A C 1
ATOM 3146 O O . GLU A 1 389 ? 39.204 5.695 -14.413 1.00 45.75 389 GLU A O 1
#

Sequence (389 aa):
MTRQTEEDFKNHLKEQIGFLLRSVETYDNGEESEAK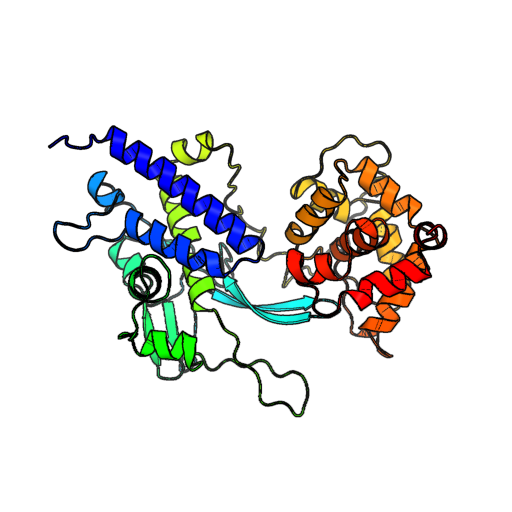NMAVTIRKLVYDHGSNSVSLLTHLNKKDMLFYDTARDLDPKDIMSKSTLACLSMRAGPNISQSIYIPNLDDENVSRNVKVPFDDWWEKEVIRDMQGRVITREELVTTVCNKDGGAHIDANLKNETYADLTRNNSFGIKFSKGTNNIGEPIPNVELASIRQIAHEVLKSLAEEFPTFFKDNNLDYSFPDEGDILNQTLSVSEDENESNEKINFKGSKTPINIDTLIDYIKTSKAIEYWTNVIKSLNVKIGPIGLIYHYRDLLKRSNVKTLGELEQLLENSKEWGEKYFDGYYRIICDEDREYWIANRGEIISLLLIANFPNTFTDDVLEHDFGYIIPEKVTVPASLYNPEYAKE